Protein AF-A0A836AIC8-F1 (afdb_monomer_lite)

Structure (mmCIF, N/CA/C/O backbone):
data_AF-A0A836AIC8-F1
#
_entry.id   AF-A0A836AIC8-F1
#
loop_
_atom_site.group_PDB
_atom_site.id
_atom_site.type_symbol
_atom_site.label_atom_id
_atom_site.label_alt_id
_atom_site.label_comp_id
_atom_site.label_asym_id
_atom_site.label_entity_id
_atom_site.label_seq_id
_atom_site.pdbx_PDB_ins_code
_atom_site.Cartn_x
_atom_site.Cartn_y
_atom_site.Cartn_z
_atom_site.occupancy
_atom_site.B_iso_or_equiv
_atom_site.auth_seq_id
_atom_site.auth_comp_id
_atom_site.auth_asym_id
_atom_site.auth_atom_id
_atom_site.pdbx_PDB_model_num
ATOM 1 N N . MET A 1 1 ? 102.988 -9.470 -195.396 1.00 41.78 1 MET A N 1
ATOM 2 C CA . MET A 1 1 ? 103.541 -9.041 -194.094 1.00 41.78 1 MET A CA 1
ATOM 3 C C . MET A 1 1 ? 102.392 -9.086 -193.118 1.00 41.78 1 MET A C 1
ATOM 5 O O . MET A 1 1 ? 101.330 -8.578 -193.457 1.00 41.78 1 MET A O 1
ATOM 9 N N . GLU A 1 2 ? 102.548 -9.824 -192.029 1.00 46.34 2 GLU A N 1
ATOM 10 C CA . GLU A 1 2 ? 101.415 -10.345 -191.261 1.00 46.34 2 GLU A CA 1
ATOM 11 C C . GLU A 1 2 ? 100.831 -9.275 -190.335 1.00 46.34 2 GLU A C 1
ATOM 13 O O . GLU A 1 2 ? 101.546 -8.628 -189.572 1.00 46.34 2 GLU A O 1
ATOM 18 N N . VAL A 1 3 ? 99.520 -9.062 -190.456 1.00 50.22 3 VAL A N 1
ATOM 19 C CA . VAL A 1 3 ? 98.753 -8.142 -189.616 1.00 50.22 3 VAL A CA 1
ATOM 20 C C . VAL A 1 3 ? 98.167 -8.972 -188.482 1.00 50.22 3 VAL A C 1
ATOM 22 O O . VAL A 1 3 ? 97.277 -9.781 -188.730 1.00 50.22 3 VAL A O 1
ATOM 25 N N . ALA A 1 4 ? 98.677 -8.789 -187.264 1.00 55.22 4 ALA A N 1
ATOM 26 C CA . ALA A 1 4 ? 98.102 -9.411 -186.073 1.00 55.22 4 ALA A CA 1
ATOM 27 C C . ALA A 1 4 ? 96.657 -8.926 -185.874 1.00 55.22 4 ALA A C 1
ATOM 29 O O . ALA A 1 4 ? 96.377 -7.726 -185.981 1.00 55.22 4 ALA A O 1
ATOM 30 N N . GLU A 1 5 ? 95.734 -9.843 -185.595 1.00 63.97 5 GLU A N 1
ATOM 31 C CA . GLU A 1 5 ? 94.338 -9.496 -185.357 1.00 63.97 5 GLU A CA 1
ATOM 32 C C . GLU A 1 5 ? 94.147 -8.819 -183.986 1.00 63.97 5 GLU A C 1
ATOM 34 O O . GLU A 1 5 ? 94.924 -9.023 -183.048 1.00 63.97 5 GLU A O 1
ATOM 39 N N . PRO A 1 6 ? 93.058 -8.045 -183.798 1.00 67.06 6 PRO A N 1
ATOM 40 C CA . PRO A 1 6 ? 92.713 -7.498 -182.486 1.00 67.06 6 PRO A CA 1
ATOM 41 C C . PRO A 1 6 ? 92.459 -8.585 -181.426 1.00 67.06 6 PRO A C 1
ATOM 43 O O . PRO A 1 6 ? 92.572 -8.294 -180.236 1.00 67.06 6 PRO A O 1
ATOM 46 N N . LYS A 1 7 ? 92.155 -9.828 -181.838 1.00 65.75 7 LYS A N 1
ATOM 47 C CA . LYS A 1 7 ? 92.103 -10.994 -180.943 1.00 65.75 7 LYS A CA 1
ATOM 48 C C . LYS A 1 7 ? 93.484 -11.291 -180.366 1.00 65.75 7 LYS A C 1
ATOM 50 O O . LYS A 1 7 ? 93.621 -11.332 -179.150 1.00 65.75 7 LYS A O 1
ATOM 55 N N . ASP A 1 8 ? 94.497 -11.389 -181.223 1.00 63.72 8 ASP A N 1
ATOM 56 C CA . ASP A 1 8 ? 95.881 -11.694 -180.853 1.00 63.72 8 ASP A CA 1
ATOM 57 C C . ASP A 1 8 ? 96.420 -10.654 -179.862 1.00 63.72 8 ASP A C 1
ATOM 59 O O . ASP A 1 8 ? 96.972 -11.014 -178.829 1.00 63.72 8 ASP A O 1
ATOM 63 N N . LEU A 1 9 ? 96.162 -9.361 -180.102 1.00 68.88 9 LEU A N 1
ATOM 64 C CA . LEU A 1 9 ? 96.526 -8.276 -179.177 1.00 68.88 9 LEU A CA 1
ATOM 65 C C . LEU A 1 9 ? 95.786 -8.352 -177.829 1.00 68.88 9 LEU A C 1
ATOM 67 O O . LEU A 1 9 ? 96.343 -7.995 -176.787 1.00 68.88 9 LEU A O 1
ATOM 71 N N . GLN A 1 10 ? 94.530 -8.805 -177.826 1.00 74.44 10 GLN A N 1
ATOM 72 C CA . GLN A 1 10 ? 93.750 -8.981 -176.602 1.00 74.44 10 GLN A CA 1
ATOM 73 C C . GLN A 1 10 ? 94.205 -10.224 -175.821 1.00 74.44 10 GLN A C 1
ATOM 75 O O . GLN A 1 10 ? 94.292 -10.176 -174.589 1.00 74.44 10 GLN A O 1
ATOM 80 N N . GLU A 1 11 ? 94.569 -11.301 -176.518 1.00 74.19 11 GLU A N 1
ATOM 81 C CA . GLU A 1 11 ? 95.232 -12.471 -175.948 1.00 74.19 11 GLU A CA 1
ATOM 82 C C . GLU A 1 11 ? 96.607 -12.103 -175.387 1.00 74.19 11 GLU A C 1
ATOM 84 O O . GLU A 1 11 ? 96.882 -12.449 -174.240 1.00 74.19 11 GLU A O 1
ATOM 89 N N . ASP A 1 12 ? 97.420 -11.316 -176.095 1.00 76.06 12 ASP A N 1
ATOM 90 C CA . ASP A 1 12 ? 98.7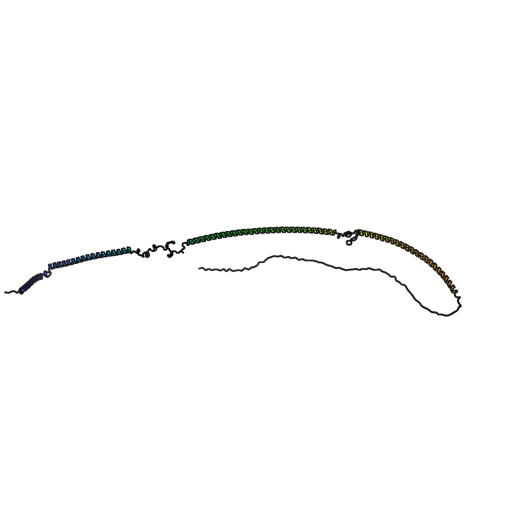21 -10.843 -175.613 1.00 76.06 12 ASP A CA 1
ATOM 91 C C . ASP A 1 12 ? 98.588 -9.922 -174.394 1.00 76.06 12 ASP A C 1
ATOM 93 O O . ASP A 1 12 ? 99.362 -10.049 -173.446 1.00 76.06 12 ASP A O 1
ATOM 97 N N . PHE A 1 13 ? 97.571 -9.053 -174.324 1.00 81.31 13 PHE A N 1
ATOM 98 C CA . PHE A 1 13 ? 97.307 -8.273 -173.109 1.00 81.31 13 PHE A CA 1
ATOM 99 C C . PHE A 1 13 ? 96.872 -9.167 -171.936 1.00 81.31 13 PHE A C 1
ATOM 101 O O . PHE A 1 13 ? 97.317 -8.969 -170.801 1.00 81.31 13 PHE A O 1
ATOM 108 N N . VAL A 1 14 ? 96.047 -10.190 -172.181 1.00 82.19 14 VAL A N 1
ATOM 109 C CA . VAL A 1 14 ? 95.665 -11.181 -171.160 1.00 82.19 14 VAL A CA 1
ATOM 110 C C . VAL A 1 14 ? 96.868 -12.031 -170.735 1.00 82.19 14 VAL A C 1
ATOM 112 O O . VAL A 1 14 ? 97.032 -12.290 -169.542 1.00 82.19 14 VAL A O 1
ATOM 115 N N . LEU A 1 15 ? 97.750 -12.414 -171.659 1.00 80.19 15 LEU A N 1
ATOM 116 C CA . LEU A 1 15 ? 98.994 -13.142 -171.402 1.00 80.19 15 LEU A CA 1
ATOM 117 C C . LEU A 1 15 ? 100.014 -12.272 -170.664 1.00 80.19 15 LEU A C 1
ATOM 119 O O . LEU A 1 15 ? 100.632 -12.755 -169.721 1.00 80.19 15 LEU A O 1
ATOM 123 N N . ALA A 1 16 ? 100.155 -10.993 -171.004 1.00 80.38 16 ALA A N 1
ATOM 124 C CA . ALA A 1 16 ? 100.997 -10.033 -170.296 1.00 80.38 16 ALA A C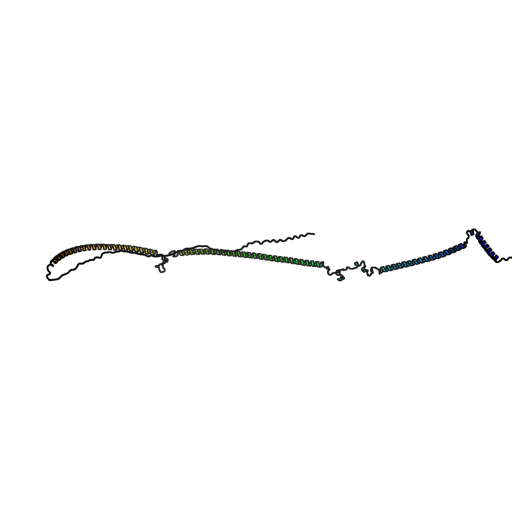A 1
ATOM 125 C C . ALA A 1 16 ? 100.470 -9.769 -168.879 1.00 80.38 16 ALA A C 1
ATOM 127 O O . ALA A 1 16 ? 101.240 -9.808 -167.919 1.00 80.38 16 ALA A O 1
ATOM 128 N N . LYS A 1 17 ? 99.151 -9.608 -168.710 1.00 85.62 17 LYS A N 1
ATOM 129 C CA . LYS A 1 17 ? 98.504 -9.485 -167.396 1.00 85.62 17 LYS A CA 1
ATOM 130 C C . LYS A 1 17 ? 98.662 -10.763 -166.565 1.00 85.62 17 LYS A C 1
ATOM 132 O O . LYS A 1 17 ? 98.956 -10.666 -165.376 1.00 85.62 17 LYS A O 1
ATOM 137 N N . ARG A 1 18 ? 98.554 -11.951 -167.178 1.00 81.75 18 ARG A N 1
ATOM 138 C CA . ARG A 1 18 ? 98.871 -13.249 -166.546 1.00 81.75 18 ARG A CA 1
ATOM 139 C C . ARG A 1 18 ? 100.351 -13.343 -166.164 1.00 81.75 18 ARG A C 1
ATOM 141 O O . ARG A 1 18 ? 100.633 -13.679 -165.023 1.00 81.75 18 ARG A O 1
ATOM 148 N N . ARG A 1 19 ? 101.288 -12.988 -167.052 1.00 82.38 19 ARG A N 1
ATOM 149 C CA . ARG A 1 19 ? 102.743 -12.961 -166.791 1.00 82.38 19 ARG A CA 1
ATOM 150 C C . ARG A 1 19 ? 103.095 -11.995 -165.655 1.00 82.38 19 ARG A C 1
ATOM 152 O O . ARG A 1 19 ? 103.866 -12.362 -164.779 1.00 82.38 19 ARG A O 1
ATOM 159 N N . TYR A 1 20 ? 102.506 -10.800 -165.613 1.00 83.75 20 TYR A N 1
ATOM 160 C CA . TYR A 1 20 ? 102.726 -9.827 -164.537 1.00 83.75 20 TYR A CA 1
ATOM 161 C C . TYR A 1 20 ? 102.116 -10.286 -163.204 1.00 83.75 20 TYR A C 1
ATOM 163 O O . TYR A 1 20 ? 102.773 -10.214 -162.164 1.00 83.75 20 TYR A O 1
ATOM 171 N N . ALA A 1 21 ? 100.890 -10.822 -163.226 1.00 82.25 21 ALA A N 1
ATOM 172 C CA . ALA A 1 21 ? 100.267 -11.428 -162.051 1.00 82.25 21 ALA A CA 1
ATOM 173 C C . ALA A 1 21 ? 101.071 -12.635 -161.538 1.00 82.25 21 ALA A C 1
ATOM 175 O O . ALA A 1 21 ? 101.232 -12.782 -160.326 1.00 82.25 21 ALA A O 1
ATOM 176 N N . GLU A 1 22 ? 101.641 -13.445 -162.436 1.00 82.00 22 GLU A N 1
ATOM 177 C CA . GLU A 1 22 ? 102.555 -14.530 -162.085 1.00 82.00 22 GLU A CA 1
ATOM 178 C C . GLU A 1 22 ? 103.893 -14.017 -161.556 1.00 82.00 22 GLU A C 1
ATOM 180 O O . GLU A 1 22 ? 104.335 -14.522 -160.539 1.00 82.00 22 GLU A O 1
ATOM 185 N N . LEU A 1 23 ? 104.504 -12.960 -162.094 1.00 82.56 23 LEU A N 1
ATOM 186 C CA . LEU A 1 23 ? 105.685 -12.345 -161.465 1.00 82.56 23 LEU A CA 1
ATOM 187 C C . LEU A 1 23 ? 105.364 -11.840 -160.043 1.00 82.56 23 LEU A C 1
ATOM 189 O O . LEU A 1 23 ? 106.151 -12.036 -159.113 1.00 82.56 23 LEU A O 1
ATOM 193 N N . GLY A 1 24 ? 104.177 -11.263 -159.832 1.00 80.25 24 GLY A N 1
ATOM 194 C CA . GLY A 1 24 ? 103.666 -10.893 -158.507 1.00 80.25 24 GLY A CA 1
ATOM 195 C C . GLY A 1 24 ? 103.309 -12.086 -157.604 1.00 80.25 24 GLY A C 1
ATOM 196 O O . GLY A 1 24 ? 103.291 -11.953 -156.379 1.00 80.25 24 GLY A O 1
ATOM 197 N N . ARG A 1 25 ? 103.029 -13.266 -158.165 1.00 80.19 25 ARG A N 1
ATOM 198 C CA . ARG A 1 25 ? 102.768 -14.523 -157.440 1.00 80.19 25 ARG A CA 1
ATOM 199 C C . ARG A 1 25 ? 104.070 -15.258 -157.116 1.00 80.19 25 ARG A C 1
ATOM 201 O O . ARG A 1 25 ? 104.276 -15.623 -155.966 1.00 80.19 25 ARG A O 1
ATOM 208 N N . GLN A 1 26 ? 104.996 -15.366 -158.062 1.00 80.75 26 GLN A N 1
ATOM 209 C CA . GLN A 1 26 ? 106.356 -15.883 -157.908 1.00 80.75 26 GLN A CA 1
ATOM 210 C C . GLN A 1 26 ? 107.129 -15.126 -156.822 1.00 80.75 26 GLN A C 1
ATOM 212 O O . GLN A 1 26 ? 107.686 -15.763 -155.931 1.00 80.75 26 GLN A O 1
ATOM 217 N N . LYS A 1 27 ? 107.063 -13.784 -156.794 1.00 78.94 27 LYS A N 1
ATOM 218 C CA . LYS A 1 27 ? 107.629 -12.962 -155.701 1.00 78.94 27 LYS A CA 1
ATOM 219 C C . LYS A 1 27 ? 107.078 -13.311 -154.305 1.00 78.94 27 LYS A C 1
ATOM 221 O O . LYS A 1 27 ? 107.754 -13.052 -153.313 1.00 78.94 27 LYS A O 1
ATOM 226 N N . ARG A 1 28 ? 105.884 -13.914 -154.214 1.00 73.94 28 ARG A N 1
ATOM 227 C CA . ARG A 1 28 ? 105.281 -14.421 -152.965 1.00 73.94 28 ARG A CA 1
ATOM 228 C C . ARG A 1 28 ? 105.575 -15.909 -152.713 1.00 73.94 28 ARG A C 1
ATOM 230 O O . ARG A 1 28 ? 105.764 -16.288 -151.567 1.00 73.94 28 ARG A O 1
ATOM 237 N N . ILE A 1 29 ? 105.652 -16.740 -153.758 1.00 74.75 29 ILE A N 1
ATOM 238 C CA . ILE A 1 29 ? 105.896 -18.194 -153.662 1.00 74.75 29 ILE A CA 1
ATOM 239 C C . ILE A 1 29 ? 107.368 -18.527 -153.375 1.00 74.75 29 ILE A C 1
ATOM 241 O O . ILE A 1 29 ? 107.642 -19.408 -152.556 1.00 74.75 29 ILE A O 1
ATOM 245 N N . PHE A 1 30 ? 108.312 -17.848 -154.036 1.00 78.31 30 PHE A N 1
ATOM 246 C CA . PHE A 1 30 ? 109.749 -18.101 -153.870 1.00 78.31 30 PHE A CA 1
ATOM 247 C C . PHE A 1 30 ? 110.341 -17.411 -152.636 1.00 78.31 30 PHE A C 1
ATOM 249 O O . PHE A 1 30 ? 111.327 -17.893 -152.082 1.00 78.31 30 PHE A O 1
ATOM 256 N N . ASN A 1 31 ? 109.727 -16.328 -152.146 1.00 76.88 31 ASN A N 1
ATOM 257 C CA . ASN A 1 31 ? 110.090 -15.758 -150.851 1.00 76.88 31 ASN A CA 1
ATOM 258 C C . ASN A 1 31 ? 109.517 -16.635 -149.724 1.00 76.88 31 ASN A C 1
ATOM 260 O O . ASN A 1 31 ? 108.375 -16.462 -149.297 1.00 76.88 31 ASN A O 1
ATOM 264 N N . ALA A 1 32 ? 110.335 -17.565 -149.228 1.00 77.25 32 ALA A N 1
ATOM 265 C CA . ALA A 1 32 ? 109.956 -18.507 -148.178 1.00 77.25 32 ALA A CA 1
ATOM 266 C C . ALA A 1 32 ? 109.396 -17.826 -146.913 1.00 77.25 32 ALA A C 1
ATOM 268 O O . ALA A 1 32 ? 108.457 -18.349 -146.316 1.00 77.25 32 ALA A O 1
ATOM 269 N N . ARG A 1 33 ? 109.897 -16.639 -146.534 1.00 77.62 33 ARG A N 1
ATOM 270 C CA . ARG A 1 33 ? 109.390 -15.897 -145.367 1.00 77.62 33 ARG A CA 1
ATOM 271 C C . ARG A 1 33 ? 107.963 -15.404 -145.599 1.00 77.62 33 ARG A C 1
ATOM 273 O O . ARG A 1 33 ? 107.114 -15.617 -144.741 1.00 77.62 33 ARG A O 1
ATOM 280 N N . ASN A 1 34 ? 107.672 -14.849 -146.775 1.00 76.50 34 ASN A N 1
ATOM 281 C CA . ASN A 1 34 ? 106.314 -14.422 -147.136 1.00 76.50 34 ASN A CA 1
ATOM 282 C C . ASN A 1 34 ? 105.362 -15.609 -147.370 1.00 76.50 34 ASN A C 1
ATOM 284 O O . ASN A 1 34 ? 104.151 -15.444 -147.270 1.00 76.50 34 ASN A O 1
ATOM 288 N N . ARG A 1 35 ? 105.886 -16.806 -147.663 1.00 73.00 35 ARG A N 1
ATOM 289 C CA . ARG A 1 35 ? 105.082 -18.031 -147.801 1.00 73.00 35 ARG A CA 1
ATOM 290 C C . ARG A 1 35 ? 104.698 -18.667 -146.458 1.00 73.00 35 ARG A C 1
ATOM 292 O O . ARG A 1 35 ? 103.725 -19.408 -146.416 1.00 73.00 35 ARG A O 1
ATOM 299 N N . VAL A 1 36 ? 105.457 -18.407 -145.389 1.00 74.12 36 VAL A N 1
ATOM 300 C CA . VAL A 1 36 ? 105.210 -18.962 -144.041 1.00 74.12 36 VAL A CA 1
ATOM 301 C C . VAL A 1 36 ? 104.579 -17.929 -143.098 1.00 74.12 36 VAL A C 1
ATOM 303 O O . VAL A 1 36 ? 103.721 -18.289 -142.301 1.00 74.12 36 VAL A O 1
ATOM 306 N N . ILE A 1 37 ? 104.975 -16.653 -143.188 1.00 77.31 37 ILE A N 1
ATOM 307 C CA . ILE A 1 37 ? 104.518 -15.557 -142.309 1.00 77.31 37 ILE A CA 1
ATOM 308 C C . ILE A 1 37 ? 104.299 -14.264 -143.126 1.00 77.31 37 ILE A C 1
ATOM 310 O O . ILE A 1 37 ? 104.778 -13.187 -142.774 1.00 77.31 37 ILE A O 1
ATOM 314 N N . GLY A 1 38 ? 103.637 -14.371 -144.281 1.00 75.62 38 GLY A N 1
ATOM 315 C CA . GLY A 1 38 ? 103.264 -13.215 -145.102 1.00 75.62 38 GLY A CA 1
ATOM 316 C C . GLY A 1 38 ? 101.910 -12.633 -144.703 1.00 75.62 38 GLY A C 1
ATOM 317 O O . GLY A 1 38 ? 100.918 -13.356 -144.661 1.00 75.62 38 GLY A O 1
ATOM 318 N N . GLY A 1 39 ? 101.858 -11.322 -144.481 1.00 80.00 39 GLY A N 1
ATOM 319 C CA . GLY A 1 39 ? 100.632 -10.572 -144.216 1.00 80.00 39 GLY A CA 1
ATOM 320 C C . GLY A 1 39 ? 100.813 -9.085 -144.508 1.00 80.00 39 GLY A C 1
ATOM 321 O O . GLY A 1 39 ? 101.939 -8.623 -144.699 1.00 80.00 39 GLY A O 1
ATOM 322 N N . ASP A 1 40 ? 99.704 -8.353 -144.580 1.00 81.25 40 ASP A N 1
ATOM 323 C CA . ASP A 1 40 ? 99.692 -6.906 -144.800 1.00 81.25 40 ASP A CA 1
ATOM 324 C C . ASP A 1 40 ? 99.535 -6.198 -143.451 1.00 81.25 40 ASP A C 1
ATOM 326 O O . ASP A 1 40 ? 98.441 -6.142 -142.886 1.00 81.25 40 ASP A O 1
ATOM 330 N N . THR A 1 41 ? 100.647 -5.690 -142.917 1.00 81.81 41 THR A N 1
ATOM 331 C CA . THR A 1 41 ? 100.662 -5.028 -141.607 1.00 81.81 41 THR A CA 1
ATOM 332 C C . THR A 1 41 ? 99.844 -3.744 -141.609 1.00 81.81 41 THR A C 1
ATOM 334 O O . THR A 1 41 ? 99.153 -3.487 -140.637 1.00 81.81 41 THR A O 1
ATOM 337 N N . MET A 1 42 ? 99.834 -2.984 -142.709 1.00 83.38 42 MET A N 1
ATOM 338 C CA . MET A 1 42 ? 99.079 -1.727 -142.798 1.00 83.38 42 MET A CA 1
ATOM 339 C C . MET A 1 42 ? 97.569 -1.989 -142.809 1.00 83.38 42 MET A C 1
ATOM 341 O O . MET A 1 42 ? 96.804 -1.253 -142.186 1.00 83.38 42 MET A O 1
ATOM 345 N N . ALA A 1 43 ? 97.131 -3.071 -143.461 1.00 85.69 43 ALA A N 1
ATOM 346 C CA . ALA A 1 43 ? 95.742 -3.518 -143.392 1.00 85.69 43 ALA A CA 1
ATOM 347 C C . ALA A 1 43 ? 95.355 -4.022 -141.988 1.00 85.69 43 ALA A C 1
ATOM 349 O O . ALA A 1 43 ? 94.233 -3.776 -141.543 1.00 85.69 43 ALA A O 1
ATOM 350 N N . TRP A 1 44 ? 96.264 -4.697 -141.273 1.00 87.06 44 TRP A N 1
ATOM 351 C CA . TRP A 1 44 ? 96.039 -5.109 -139.882 1.00 87.06 44 TRP A CA 1
ATOM 352 C C . TRP A 1 44 ? 95.992 -3.919 -138.918 1.00 87.06 44 TRP A C 1
ATOM 354 O O . TRP A 1 44 ? 95.062 -3.838 -138.121 1.00 87.06 44 TRP A O 1
ATOM 364 N N . ASP A 1 45 ? 96.916 -2.964 -139.030 1.00 87.94 45 ASP A N 1
ATOM 365 C CA . ASP A 1 45 ? 96.945 -1.746 -138.213 1.00 87.94 45 ASP A CA 1
ATOM 366 C C . ASP A 1 45 ? 95.660 -0.923 -138.415 1.00 87.94 45 ASP A C 1
ATOM 368 O O . ASP A 1 45 ? 95.032 -0.492 -137.447 1.00 87.94 45 ASP A O 1
ATOM 372 N N . ALA A 1 46 ? 95.187 -0.802 -139.663 1.00 88.12 46 ALA A N 1
ATOM 373 C CA . ALA A 1 46 ? 93.898 -0.188 -139.972 1.00 88.12 46 ALA A CA 1
ATOM 374 C C . ALA A 1 46 ? 92.717 -0.948 -139.337 1.00 88.12 46 ALA A C 1
ATOM 376 O O . ALA A 1 46 ? 91.846 -0.321 -138.738 1.00 88.12 46 ALA A O 1
ATOM 377 N N . GLN A 1 47 ? 92.693 -2.286 -139.405 1.00 87.81 47 GLN A N 1
ATOM 378 C CA . GLN A 1 47 ? 91.657 -3.106 -138.756 1.00 87.81 47 GLN A CA 1
ATOM 379 C C . GLN A 1 47 ? 91.677 -2.984 -137.225 1.00 87.81 47 GLN A C 1
ATOM 381 O O . GLN A 1 47 ? 90.612 -2.959 -136.608 1.00 87.81 47 GLN A O 1
ATOM 386 N N . VAL A 1 48 ? 92.858 -2.868 -136.611 1.00 90.38 48 VAL A N 1
ATOM 387 C CA . VAL A 1 48 ? 93.021 -2.627 -135.170 1.00 90.38 48 VAL A CA 1
ATOM 388 C C . VAL A 1 48 ? 92.519 -1.231 -134.795 1.00 90.38 48 VAL A C 1
ATOM 390 O O . VAL A 1 48 ? 91.766 -1.104 -133.831 1.00 90.38 48 VAL A O 1
ATOM 393 N N . CYS A 1 49 ? 92.833 -0.190 -135.573 1.00 89.06 49 CYS A N 1
ATOM 394 C CA . CYS A 1 49 ? 92.244 1.142 -135.394 1.00 89.06 49 CYS A CA 1
ATOM 395 C C . CYS A 1 49 ? 90.709 1.106 -135.481 1.00 89.06 49 CYS A C 1
ATOM 397 O O . CYS A 1 49 ? 90.031 1.637 -134.602 1.00 89.06 49 CYS A O 1
ATOM 399 N N . ASP A 1 50 ? 90.156 0.419 -136.479 1.00 89.00 50 ASP A N 1
ATOM 400 C CA . ASP A 1 50 ? 88.714 0.256 -136.679 1.00 89.00 50 ASP A CA 1
ATOM 401 C C . ASP A 1 50 ? 88.030 -0.484 -135.514 1.00 89.00 50 ASP A C 1
ATOM 403 O O . ASP A 1 50 ? 86.935 -0.111 -135.085 1.00 89.00 50 ASP A O 1
ATOM 407 N N . GLN A 1 51 ? 88.668 -1.532 -134.980 1.00 91.00 51 GLN A N 1
ATOM 408 C CA . GLN A 1 51 ? 88.197 -2.248 -133.790 1.00 91.00 51 GLN A CA 1
ATOM 409 C C . GLN A 1 51 ? 88.280 -1.374 -132.535 1.00 91.00 51 GLN A C 1
ATOM 411 O O . GLN A 1 51 ? 87.321 -1.337 -131.769 1.00 91.00 51 GLN A O 1
ATOM 416 N N . ASN A 1 52 ? 89.360 -0.611 -132.356 1.00 91.56 52 ASN A N 1
ATOM 417 C CA . ASN A 1 52 ? 89.517 0.319 -131.236 1.00 91.56 52 ASN A CA 1
ATOM 418 C C . ASN A 1 52 ? 88.467 1.443 -131.271 1.00 91.56 52 ASN A C 1
ATOM 420 O O . ASN A 1 52 ? 87.904 1.782 -130.232 1.00 91.56 52 ASN A O 1
ATOM 424 N N . ILE A 1 53 ? 88.127 1.975 -132.452 1.00 90.25 53 ILE A N 1
ATOM 425 C CA . ILE A 1 53 ? 87.048 2.965 -132.625 1.00 90.25 53 ILE A CA 1
ATOM 426 C C . ILE A 1 53 ? 85.678 2.344 -132.305 1.00 90.25 53 ILE A C 1
ATOM 428 O O . ILE A 1 53 ? 84.862 2.960 -131.613 1.00 90.25 53 ILE A O 1
ATOM 432 N N . LYS A 1 54 ? 85.416 1.105 -132.743 1.00 89.69 54 LYS A N 1
ATOM 433 C CA . LYS A 1 54 ? 84.176 0.376 -132.412 1.00 89.69 54 LYS A CA 1
ATOM 434 C C . LYS A 1 54 ? 84.077 0.100 -130.907 1.00 89.69 54 LYS A C 1
ATOM 436 O O . LYS A 1 54 ? 83.043 0.380 -130.310 1.00 89.69 54 LYS A O 1
ATOM 441 N N . ALA A 1 55 ? 85.160 -0.343 -130.271 1.00 90.62 55 ALA A N 1
ATOM 442 C CA . ALA A 1 55 ? 85.219 -0.558 -128.827 1.00 90.62 55 ALA A CA 1
ATOM 443 C C . ALA A 1 55 ? 85.017 0.750 -128.040 1.00 90.62 55 ALA A C 1
ATOM 445 O O . ALA A 1 55 ? 84.217 0.785 -127.109 1.00 90.62 55 ALA A O 1
ATOM 446 N N . ALA A 1 56 ? 85.667 1.846 -128.442 1.00 91.06 56 ALA A N 1
ATOM 447 C CA . ALA A 1 56 ? 85.516 3.152 -127.800 1.00 91.06 56 ALA A CA 1
ATOM 448 C C . ALA A 1 56 ? 84.095 3.728 -127.950 1.00 91.06 56 ALA A C 1
ATOM 450 O O . ALA A 1 56 ? 83.555 4.281 -126.994 1.00 91.06 56 ALA A O 1
ATOM 451 N N . THR A 1 57 ? 83.460 3.571 -129.117 1.00 90.44 57 THR A N 1
ATOM 452 C CA . THR A 1 57 ? 82.082 4.050 -129.346 1.00 90.44 57 THR A CA 1
ATOM 453 C C . THR A 1 57 ? 81.022 3.190 -128.653 1.00 90.44 57 THR A C 1
ATOM 455 O O . THR A 1 57 ? 80.009 3.738 -128.219 1.00 90.44 57 THR A O 1
ATOM 458 N N . LEU A 1 58 ? 81.247 1.882 -128.482 1.00 90.62 58 LEU A N 1
ATOM 459 C CA . LEU A 1 58 ? 80.417 1.031 -127.618 1.00 90.62 58 LEU A CA 1
ATOM 460 C C . LEU A 1 58 ? 80.586 1.411 -126.141 1.00 90.62 58 LEU A C 1
ATOM 462 O O . LEU A 1 58 ? 79.598 1.740 -125.491 1.00 90.62 58 LEU A O 1
ATOM 466 N N . LYS A 1 59 ? 81.828 1.503 -125.650 1.00 92.88 59 LYS A N 1
ATOM 467 C CA . LYS A 1 59 ? 82.140 1.910 -124.271 1.00 92.88 59 LYS A CA 1
ATOM 468 C C . LYS A 1 59 ? 81.546 3.276 -123.916 1.00 92.88 59 LYS A C 1
ATOM 470 O O . LYS A 1 59 ? 80.962 3.423 -122.851 1.00 92.88 59 LYS A O 1
ATOM 475 N N . ALA A 1 60 ? 81.603 4.255 -124.823 1.00 91.81 60 ALA A N 1
ATOM 476 C CA . ALA A 1 60 ? 80.986 5.567 -124.617 1.00 91.81 60 ALA A CA 1
ATOM 477 C C . ALA A 1 60 ? 79.443 5.512 -124.540 1.00 91.81 60 ALA A C 1
ATOM 479 O O . ALA A 1 60 ? 78.838 6.284 -123.797 1.00 91.81 60 ALA A O 1
ATOM 480 N N . ARG A 1 61 ? 78.791 4.594 -125.272 1.00 92.00 61 ARG A N 1
ATOM 481 C CA . ARG A 1 61 ? 77.337 4.355 -125.162 1.00 92.00 61 ARG A CA 1
ATOM 482 C C . ARG A 1 61 ? 76.982 3.662 -123.849 1.00 92.00 61 ARG A C 1
ATOM 484 O O . ARG A 1 61 ? 76.042 4.078 -123.184 1.00 92.00 61 ARG A O 1
ATOM 491 N N . GLU A 1 62 ? 77.746 2.647 -123.459 1.00 91.75 62 GLU A N 1
ATOM 492 C CA . GLU A 1 62 ? 77.590 1.942 -122.182 1.00 91.75 62 GLU A CA 1
ATOM 493 C C . GLU A 1 62 ? 77.791 2.891 -120.990 1.00 91.75 62 GLU A C 1
ATOM 495 O O . GLU A 1 62 ? 76.990 2.891 -120.060 1.00 91.75 62 GLU A O 1
ATOM 500 N N . GLU A 1 63 ? 78.793 3.774 -121.046 1.00 92.81 63 GLU A N 1
ATOM 501 C CA . GLU A 1 63 ? 79.029 4.819 -120.043 1.00 92.81 63 GLU A CA 1
ATOM 502 C C . GLU A 1 63 ? 77.900 5.858 -119.989 1.00 92.81 63 GLU A C 1
ATOM 504 O O . GLU A 1 63 ? 77.543 6.303 -118.893 1.00 92.81 63 GLU A O 1
ATOM 509 N N . ALA A 1 64 ? 77.302 6.210 -121.134 1.00 92.81 64 ALA A N 1
ATOM 510 C CA . ALA A 1 64 ? 76.139 7.093 -121.202 1.00 92.81 64 ALA A CA 1
ATOM 511 C C . ALA A 1 64 ? 74.888 6.444 -120.584 1.00 92.81 64 ALA A C 1
ATOM 513 O O . ALA A 1 64 ? 74.280 7.041 -119.697 1.00 92.81 64 ALA A O 1
ATOM 514 N N . PHE A 1 65 ? 74.554 5.201 -120.950 1.00 93.81 65 PHE A N 1
ATOM 515 C CA . PHE A 1 65 ? 73.449 4.463 -120.324 1.00 93.81 65 PHE A CA 1
ATOM 516 C C . PHE A 1 65 ? 73.694 4.228 -118.825 1.00 93.81 65 PHE A C 1
ATOM 518 O O . PHE A 1 65 ? 72.787 4.391 -118.013 1.00 93.81 65 PHE A O 1
ATOM 525 N N . ALA A 1 66 ? 74.931 3.936 -118.414 1.00 93.25 66 ALA A N 1
ATOM 526 C CA . ALA A 1 66 ? 75.290 3.831 -117.002 1.00 93.25 66 ALA A CA 1
ATOM 527 C C . ALA A 1 66 ? 75.204 5.183 -116.268 1.00 93.25 66 ALA A C 1
ATOM 529 O O . ALA A 1 66 ? 74.980 5.213 -115.059 1.00 93.25 66 ALA A O 1
ATOM 530 N N . ALA A 1 67 ? 75.398 6.319 -116.946 1.00 93.00 67 ALA A N 1
ATOM 531 C CA . ALA A 1 67 ? 75.143 7.646 -116.382 1.00 93.00 67 ALA A CA 1
ATOM 532 C C . ALA A 1 67 ? 73.639 7.935 -116.249 1.00 93.00 67 ALA A C 1
ATOM 534 O O . ALA A 1 67 ? 73.222 8.431 -115.204 1.00 93.00 67 ALA A O 1
ATOM 535 N N . GLU A 1 68 ? 72.832 7.574 -117.247 1.00 93.88 68 GLU A N 1
ATOM 536 C CA . GLU A 1 68 ? 71.371 7.707 -117.220 1.00 93.88 68 GLU A CA 1
ATOM 537 C C . GLU A 1 68 ? 70.742 6.845 -116.115 1.00 93.88 68 GLU A C 1
ATOM 539 O O . GLU A 1 68 ? 69.989 7.362 -115.293 1.00 93.88 68 GLU A O 1
ATOM 544 N N . MET A 1 69 ? 71.133 5.571 -115.997 1.00 93.44 69 MET A N 1
ATOM 545 C CA . MET A 1 69 ? 70.702 4.690 -114.902 1.00 93.44 69 MET A CA 1
ATOM 546 C C . MET A 1 69 ? 71.013 5.298 -113.529 1.00 93.44 69 MET A C 1
ATOM 548 O O . MET A 1 69 ? 70.119 5.417 -112.698 1.00 93.44 69 MET A O 1
ATOM 552 N N . ARG A 1 70 ? 72.234 5.816 -113.321 1.00 93.19 70 ARG A N 1
ATOM 553 C CA . ARG A 1 70 ? 72.606 6.513 -112.073 1.00 93.19 70 ARG A CA 1
ATOM 554 C C . ARG A 1 70 ? 71.775 7.776 -111.806 1.00 93.19 70 ARG A C 1
ATOM 556 O O . ARG A 1 70 ? 71.609 8.141 -110.642 1.00 93.19 70 ARG A O 1
ATOM 563 N N . GLN A 1 71 ? 71.261 8.456 -112.834 1.00 92.56 71 GLN A N 1
ATOM 564 C CA . GLN A 1 71 ? 70.320 9.571 -112.663 1.00 92.56 71 GLN A CA 1
ATOM 565 C C . GLN A 1 71 ? 68.912 9.069 -112.317 1.00 92.56 71 GLN A C 1
ATOM 567 O O . GLN A 1 71 ? 68.296 9.596 -111.392 1.00 92.56 71 GLN A O 1
ATOM 572 N N . ASN A 1 72 ? 68.432 8.017 -112.979 1.00 94.25 72 ASN A N 1
ATOM 573 C CA . ASN A 1 72 ? 67.129 7.410 -112.706 1.00 94.25 72 ASN A CA 1
ATOM 574 C C . ASN A 1 72 ? 67.062 6.816 -111.287 1.00 94.25 72 ASN A C 1
ATOM 576 O O . ASN A 1 72 ? 66.116 7.109 -110.557 1.00 94.25 72 ASN A O 1
ATOM 580 N N . ASP A 1 73 ? 68.107 6.119 -110.833 1.00 94.75 73 ASP A N 1
ATOM 581 C CA . ASP A 1 73 ? 68.248 5.637 -109.451 1.00 94.75 73 ASP A CA 1
ATOM 582 C C . ASP A 1 73 ? 68.223 6.797 -108.443 1.00 94.75 73 ASP A C 1
ATOM 584 O O . ASP A 1 73 ? 67.575 6.722 -107.395 1.00 94.75 73 ASP A O 1
ATOM 588 N N . LYS A 1 74 ? 68.888 7.917 -108.767 1.00 94.62 74 LYS A N 1
ATOM 589 C CA . LYS A 1 74 ? 68.895 9.135 -107.941 1.00 94.62 74 LYS A CA 1
ATOM 590 C C . LYS A 1 74 ? 67.495 9.745 -107.840 1.00 94.62 74 LYS A C 1
ATOM 592 O O . LYS A 1 74 ? 67.092 10.150 -106.749 1.00 94.62 74 LYS A O 1
ATOM 597 N N . ILE A 1 75 ? 66.756 9.799 -108.949 1.00 94.88 75 ILE A N 1
ATOM 598 C CA . ILE A 1 75 ? 65.380 10.309 -109.016 1.00 94.88 75 ILE A CA 1
ATOM 599 C C . ILE A 1 75 ? 64.433 9.394 -108.231 1.00 94.88 75 ILE A C 1
ATOM 601 O O . ILE A 1 75 ? 63.676 9.893 -107.398 1.00 94.88 75 ILE A O 1
ATOM 605 N N . ALA A 1 76 ? 64.524 8.073 -108.412 1.00 94.44 76 ALA A N 1
ATOM 606 C CA . ALA A 1 76 ? 63.744 7.088 -107.663 1.00 94.44 76 ALA A CA 1
ATOM 607 C C . ALA A 1 76 ? 63.979 7.220 -106.147 1.00 94.44 76 ALA A C 1
ATOM 609 O O . ALA A 1 76 ? 63.024 7.390 -105.389 1.00 94.44 76 ALA A O 1
ATOM 610 N N . CYS A 1 77 ? 65.245 7.278 -105.713 1.00 94.12 77 CYS A N 1
ATOM 611 C CA . CYS A 1 77 ? 65.613 7.531 -104.317 1.00 94.12 77 CYS A CA 1
ATOM 612 C C . CYS A 1 77 ? 65.040 8.853 -103.774 1.00 94.12 77 CYS A C 1
ATOM 614 O O . CYS A 1 77 ? 64.655 8.925 -102.606 1.00 94.12 77 CYS A O 1
ATOM 616 N N . ILE A 1 78 ? 64.991 9.922 -104.577 1.00 95.06 78 ILE A N 1
ATOM 617 C CA . ILE A 1 78 ? 64.432 11.217 -104.153 1.00 95.06 78 ILE A CA 1
ATOM 618 C C . ILE A 1 78 ? 62.906 11.143 -104.021 1.00 95.06 78 ILE A C 1
ATOM 620 O O . ILE A 1 78 ? 62.366 11.668 -103.046 1.00 95.06 78 ILE A O 1
ATOM 624 N N . SER A 1 79 ? 62.221 10.490 -104.962 1.00 93.25 79 SER A N 1
ATOM 625 C CA . SER A 1 79 ? 60.763 10.315 -104.958 1.00 93.25 79 SER A CA 1
ATOM 626 C C . SER A 1 79 ? 60.293 9.427 -103.807 1.00 93.25 79 SER A C 1
ATOM 628 O O . SER A 1 79 ? 59.422 9.838 -103.044 1.00 93.25 79 SER A O 1
ATOM 630 N N . GLU A 1 80 ? 60.939 8.281 -103.588 1.00 94.88 80 GLU A N 1
ATOM 631 C CA . GLU A 1 80 ? 60.652 7.397 -102.453 1.00 94.88 80 GLU A CA 1
ATOM 632 C C . GLU A 1 80 ? 60.881 8.122 -101.110 1.00 94.88 80 GLU A C 1
ATOM 634 O O . GLU A 1 80 ? 60.081 8.020 -100.180 1.00 94.88 80 GLU A O 1
ATOM 639 N N . ASN A 1 81 ? 61.920 8.961 -101.014 1.00 93.94 81 ASN A N 1
ATOM 640 C CA . ASN A 1 81 ? 62.140 9.808 -99.840 1.00 93.94 81 ASN A CA 1
ATOM 641 C C . ASN A 1 81 ? 61.181 11.006 -99.726 1.00 93.94 81 ASN A C 1
ATOM 643 O O . ASN A 1 81 ? 61.162 11.638 -98.669 1.00 93.94 81 ASN A O 1
ATOM 647 N N . ARG A 1 82 ? 60.399 11.362 -100.753 1.00 94.25 82 ARG A N 1
ATOM 648 C CA . ARG A 1 82 ? 59.253 12.284 -100.621 1.00 94.25 82 ARG A CA 1
ATOM 649 C C . ARG A 1 82 ? 58.060 11.525 -100.052 1.00 94.25 82 ARG A C 1
ATOM 651 O O . ARG A 1 82 ? 57.671 11.818 -98.928 1.00 94.25 82 ARG A O 1
ATOM 658 N N . GLU A 1 83 ? 57.631 10.447 -100.706 1.00 93.88 83 GLU A N 1
ATOM 659 C CA . GLU A 1 83 ? 56.513 9.605 -100.253 1.00 93.88 83 GLU A CA 1
ATOM 660 C C . GLU A 1 83 ? 56.692 9.119 -98.800 1.00 93.88 83 GLU A C 1
ATOM 662 O O . GLU A 1 83 ? 55.785 9.229 -97.975 1.00 93.88 83 GLU A O 1
ATOM 667 N N . ARG A 1 84 ? 57.902 8.676 -98.427 1.00 94.06 84 ARG A N 1
ATOM 668 C CA . ARG A 1 84 ? 58.255 8.277 -97.053 1.00 94.06 84 ARG A CA 1
ATOM 669 C C . ARG A 1 84 ? 58.128 9.419 -96.033 1.00 94.06 84 ARG A C 1
ATOM 671 O O . ARG A 1 84 ? 57.880 9.144 -94.858 1.00 94.06 84 ARG A O 1
ATOM 678 N N . ARG A 1 85 ? 58.316 10.683 -96.432 1.00 94.88 85 ARG A N 1
ATOM 679 C CA . ARG A 1 85 ? 58.055 11.860 -95.581 1.00 94.88 85 ARG A CA 1
ATOM 680 C C . ARG A 1 85 ? 56.570 12.189 -95.547 1.00 94.88 85 ARG A C 1
ATOM 682 O O . ARG A 1 85 ? 56.037 12.363 -94.460 1.00 94.88 85 ARG A O 1
ATOM 689 N N . ASP A 1 86 ? 55.898 12.192 -96.688 1.00 94.25 86 ASP A N 1
ATOM 690 C CA . ASP A 1 86 ? 54.483 12.558 -96.785 1.00 94.25 86 ASP A CA 1
ATOM 691 C C . ASP A 1 86 ? 53.596 11.553 -96.033 1.00 94.25 86 ASP A C 1
ATOM 693 O O . ASP A 1 86 ? 52.733 11.947 -95.249 1.00 94.25 86 ASP A O 1
ATOM 697 N N . ARG A 1 87 ? 53.909 10.253 -96.118 1.00 95.31 87 ARG A N 1
ATOM 698 C CA . ARG A 1 87 ? 53.294 9.197 -95.300 1.00 95.31 87 ARG A CA 1
ATOM 699 C C . ARG A 1 87 ? 53.560 9.377 -93.801 1.00 95.31 87 ARG A C 1
ATOM 701 O O . ARG A 1 87 ? 52.649 9.176 -93.004 1.00 95.31 87 ARG A O 1
ATOM 708 N N . LYS A 1 88 ? 54.771 9.786 -93.396 1.00 95.25 88 LYS A N 1
ATOM 709 C CA . LYS A 1 88 ? 55.076 10.113 -91.986 1.00 95.25 88 LYS A CA 1
ATOM 710 C C . LYS A 1 88 ? 54.290 11.335 -91.506 1.00 95.25 88 LYS A C 1
ATOM 712 O O . LYS A 1 88 ? 53.750 11.298 -90.406 1.00 95.25 88 LYS A O 1
ATOM 717 N N . ASN A 1 89 ? 54.194 12.377 -92.330 1.00 95.88 89 ASN A N 1
ATOM 718 C CA . ASN A 1 89 ? 53.438 13.593 -92.037 1.00 95.88 89 ASN A CA 1
ATOM 719 C C . ASN A 1 89 ? 51.939 13.288 -91.890 1.00 95.88 89 ASN A C 1
ATOM 721 O O . ASN A 1 89 ? 51.322 13.746 -90.934 1.00 95.88 89 ASN A O 1
ATOM 725 N N . LEU A 1 90 ? 51.377 12.457 -92.776 1.00 95.81 90 LEU A N 1
ATOM 726 C CA . LEU A 1 90 ? 49.986 12.007 -92.710 1.00 95.81 90 LEU A CA 1
ATOM 727 C C . LEU A 1 90 ? 49.714 11.164 -91.456 1.00 95.81 90 LEU A C 1
ATOM 729 O O . LEU A 1 90 ? 48.777 11.461 -90.720 1.00 95.81 90 LEU A O 1
ATOM 733 N N . CYS A 1 91 ? 50.549 10.159 -91.161 1.00 95.12 91 CYS A N 1
ATOM 734 C CA . CYS A 1 91 ? 50.423 9.381 -89.924 1.00 95.12 91 CYS A CA 1
ATOM 735 C C . CYS A 1 91 ? 50.543 10.267 -88.675 1.00 95.12 91 CYS A C 1
ATOM 737 O O . CYS A 1 91 ? 49.809 10.056 -87.713 1.00 95.12 91 CYS A O 1
ATOM 739 N N . LYS A 1 92 ? 51.419 11.283 -88.691 1.00 96.50 92 LYS A N 1
ATOM 740 C CA . LYS A 1 92 ? 51.507 12.249 -87.595 1.00 96.50 92 LYS A CA 1
ATOM 741 C C . LYS A 1 92 ? 50.223 13.074 -87.474 1.00 96.50 92 LYS A C 1
ATOM 743 O O . LYS A 1 92 ? 49.663 13.119 -86.393 1.00 96.50 92 LYS A O 1
ATOM 748 N N . ALA A 1 93 ? 49.720 13.656 -88.563 1.00 96.12 93 ALA A N 1
ATOM 749 C CA . ALA A 1 93 ? 48.494 14.456 -88.545 1.00 96.12 93 ALA A CA 1
ATOM 750 C C . ALA A 1 93 ? 47.265 13.652 -88.076 1.00 96.12 93 ALA A C 1
ATOM 752 O O . ALA A 1 93 ? 46.434 14.180 -87.342 1.00 96.12 93 ALA A O 1
ATOM 753 N N . ILE A 1 94 ? 47.176 12.367 -88.440 1.00 95.56 94 ILE A N 1
ATOM 754 C CA . ILE A 1 94 ? 46.137 11.451 -87.944 1.00 95.56 94 ILE A CA 1
ATOM 755 C C . ILE A 1 94 ? 46.284 11.231 -86.431 1.00 95.56 94 ILE A C 1
ATOM 757 O O . ILE A 1 94 ? 45.298 11.364 -85.711 1.00 95.56 94 ILE A O 1
ATOM 761 N N . ASN A 1 95 ? 47.493 10.954 -85.935 1.00 94.88 95 ASN A N 1
ATOM 762 C CA . ASN A 1 95 ? 47.740 10.778 -84.499 1.00 94.88 95 ASN A CA 1
ATOM 763 C C . ASN A 1 95 ? 47.474 12.071 -83.706 1.00 94.88 95 ASN A C 1
ATOM 765 O O . ASN A 1 95 ? 46.817 12.024 -82.669 1.00 94.88 95 ASN A O 1
ATOM 769 N N . ASP A 1 96 ? 47.938 13.219 -84.206 1.00 95.62 96 ASP A N 1
ATOM 770 C CA . ASP A 1 96 ? 47.728 14.542 -83.610 1.00 95.62 96 ASP A CA 1
ATOM 771 C C . ASP A 1 96 ? 46.212 14.854 -83.524 1.00 95.62 96 ASP A C 1
ATOM 773 O O . ASP A 1 96 ? 45.731 15.329 -82.494 1.00 95.62 96 ASP A O 1
ATOM 777 N N . PHE A 1 97 ? 45.428 14.518 -84.562 1.00 94.44 97 PHE A N 1
ATOM 778 C CA . PHE A 1 97 ? 43.961 14.648 -84.584 1.00 94.44 97 PHE A CA 1
ATOM 779 C C . PHE A 1 97 ? 43.254 13.673 -83.624 1.00 94.44 97 PHE A C 1
ATOM 781 O O . PHE A 1 97 ? 42.329 14.062 -82.910 1.00 94.44 97 PHE A O 1
ATOM 788 N N . GLN A 1 98 ? 43.698 12.415 -83.558 1.00 92.81 98 GLN A N 1
ATOM 789 C CA . GLN A 1 98 ? 43.161 11.424 -82.619 1.00 92.81 98 GLN A CA 1
ATOM 790 C C . GLN A 1 98 ? 43.398 11.838 -81.161 1.00 92.81 98 GLN A C 1
ATOM 792 O O . GLN A 1 98 ? 42.483 11.762 -80.346 1.00 92.81 98 GLN A O 1
ATOM 797 N N . GLN A 1 99 ? 44.594 12.336 -80.836 1.00 90.31 99 GLN A N 1
ATOM 798 C CA . GLN A 1 99 ? 44.932 12.799 -79.487 1.00 90.31 99 GLN A CA 1
ATOM 799 C C . GLN A 1 99 ? 44.149 14.053 -79.076 1.00 90.31 99 GLN A C 1
ATOM 801 O O . GLN A 1 99 ? 43.756 14.166 -77.919 1.00 90.31 99 GLN A O 1
ATOM 806 N N . SER A 1 100 ? 43.908 14.983 -80.008 1.00 91.88 100 SER A N 1
ATOM 807 C CA . SER A 1 100 ? 43.230 16.255 -79.715 1.00 91.88 100 SER A CA 1
ATOM 808 C C . SER A 1 100 ? 41.700 16.177 -79.710 1.00 91.88 100 SER A C 1
ATOM 810 O O . SER A 1 100 ? 41.075 16.911 -78.948 1.00 91.88 100 SER A O 1
ATOM 812 N N . PHE A 1 101 ? 41.086 15.297 -80.513 1.00 89.31 101 PHE A N 1
ATOM 813 C CA . PHE A 1 101 ? 39.622 15.248 -80.673 1.00 89.31 101 PHE A CA 1
ATOM 814 C C . PHE A 1 101 ? 38.969 13.896 -80.345 1.00 89.31 101 PHE A C 1
ATOM 816 O O . PHE A 1 101 ? 37.757 13.858 -80.149 1.00 89.31 101 PHE A O 1
ATOM 823 N N . GLN A 1 102 ? 39.726 12.794 -80.273 1.00 89.56 102 GLN A N 1
ATOM 824 C CA . GLN A 1 102 ? 39.196 11.437 -80.036 1.00 89.56 102 GLN A CA 1
ATOM 825 C C . GLN A 1 102 ? 39.637 10.840 -78.688 1.00 89.56 102 GLN A C 1
ATOM 827 O O . GLN A 1 102 ? 39.659 9.616 -78.519 1.00 89.56 102 GLN A O 1
ATOM 832 N N . SER A 1 103 ? 39.982 11.689 -77.714 1.00 89.25 103 SER A N 1
ATOM 833 C CA . SER A 1 103 ? 40.260 11.240 -76.348 1.00 89.25 103 SER A CA 1
ATOM 834 C C . SER A 1 103 ? 39.023 10.556 -75.727 1.00 89.25 103 SER A C 1
ATOM 836 O O . SER A 1 103 ? 37.887 10.853 -76.103 1.00 89.25 103 SER A O 1
ATOM 838 N N . PRO A 1 104 ? 39.190 9.612 -74.780 1.00 88.94 104 PRO A N 1
ATOM 839 C CA . PRO A 1 104 ? 38.047 8.971 -74.124 1.00 88.94 104 PRO A CA 1
ATOM 840 C C . PRO A 1 104 ? 37.152 9.966 -73.374 1.00 88.94 104 PRO A C 1
ATOM 842 O O . PRO A 1 104 ? 35.938 9.795 -73.352 1.00 88.94 104 PRO A O 1
ATOM 845 N N . GLU A 1 105 ? 37.756 11.018 -72.817 1.00 88.88 105 GLU A N 1
ATOM 846 C CA . GLU A 1 105 ? 37.116 12.015 -71.954 1.00 88.88 105 GLU A CA 1
ATOM 847 C C . GLU A 1 105 ? 36.112 12.923 -72.685 1.00 88.88 105 GLU A C 1
ATOM 849 O O . GLU A 1 105 ? 35.184 13.430 -72.061 1.00 88.88 105 GLU A O 1
ATOM 854 N N . THR A 1 106 ? 36.259 13.122 -74.002 1.00 88.06 106 THR A N 1
ATOM 855 C CA . THR A 1 106 ? 35.337 13.948 -74.808 1.00 88.06 106 THR A CA 1
ATOM 856 C C . THR A 1 106 ? 34.132 13.170 -75.343 1.00 88.06 106 THR A C 1
ATOM 858 O O . THR A 1 106 ? 33.295 13.732 -76.056 1.00 88.06 106 THR A O 1
ATOM 861 N N . ARG A 1 107 ? 34.005 11.876 -75.018 1.00 89.06 107 ARG A N 1
ATOM 862 C CA . ARG A 1 107 ? 32.860 11.057 -75.433 1.00 89.06 107 ARG A CA 1
ATOM 863 C C . ARG A 1 107 ? 31.598 11.469 -74.679 1.00 89.06 107 ARG A C 1
ATOM 865 O O . ARG A 1 107 ? 31.619 11.669 -73.470 1.00 89.06 107 ARG A O 1
ATOM 872 N N . ARG A 1 108 ? 30.464 11.487 -75.389 1.00 91.00 108 ARG A N 1
ATOM 873 C CA . ARG A 1 108 ? 29.131 11.800 -74.834 1.00 91.00 108 ARG A CA 1
ATOM 874 C C . ARG A 1 108 ? 28.716 10.900 -73.659 1.00 91.00 108 ARG A C 1
ATOM 876 O O . ARG A 1 108 ? 27.892 11.317 -72.861 1.00 91.00 108 ARG A O 1
ATOM 883 N N . GLU A 1 109 ? 29.256 9.688 -73.611 1.00 91.31 109 GLU A N 1
ATOM 884 C CA . GLU A 1 109 ? 28.985 8.636 -72.621 1.00 91.31 109 GLU A CA 1
ATOM 885 C C . GLU A 1 109 ? 30.167 8.411 -71.658 1.00 91.31 109 GLU A C 1
ATOM 887 O O . GLU A 1 109 ? 30.247 7.373 -70.998 1.00 91.31 109 GLU A O 1
ATOM 892 N N . PHE A 1 110 ? 31.135 9.341 -71.614 1.00 91.81 110 PHE A N 1
ATOM 893 C CA . PHE A 1 110 ? 32.313 9.180 -70.761 1.00 91.81 110 PHE A CA 1
ATOM 894 C C . PHE A 1 110 ? 31.940 9.116 -69.276 1.00 91.81 110 PHE A C 1
ATOM 896 O O . PHE A 1 110 ? 32.525 8.320 -68.549 1.00 91.81 110 PHE A O 1
ATOM 903 N N . ASP A 1 111 ? 30.926 9.876 -68.862 1.00 87.44 111 ASP A N 1
ATOM 904 C CA . ASP A 1 111 ? 30.319 9.867 -67.527 1.00 87.44 111 ASP A CA 1
ATOM 905 C C . ASP A 1 111 ? 29.904 8.464 -67.053 1.00 87.44 111 ASP A C 1
ATOM 907 O O . ASP A 1 111 ? 30.158 8.105 -65.905 1.00 87.44 111 ASP A O 1
ATOM 911 N N . LEU A 1 112 ? 29.352 7.639 -67.948 1.00 88.69 112 LEU A N 1
ATOM 912 C CA . LEU A 1 112 ? 28.976 6.248 -67.670 1.00 88.69 112 LEU A CA 1
ATOM 913 C C . LEU A 1 112 ? 30.172 5.278 -67.643 1.00 88.69 112 LEU A C 1
ATOM 915 O O . LEU A 1 112 ? 30.053 4.167 -67.128 1.00 88.69 112 LEU A O 1
ATOM 919 N N . SER A 1 113 ? 31.309 5.669 -68.227 1.00 89.44 113 SER A N 1
ATOM 920 C CA . SER A 1 113 ? 32.507 4.827 -68.395 1.00 89.44 113 SER A CA 1
ATOM 921 C C . SER A 1 113 ? 33.700 5.234 -67.517 1.00 89.44 113 SER A C 1
ATOM 923 O O . SER A 1 113 ? 34.728 4.555 -67.519 1.00 89.44 113 SER A O 1
ATOM 925 N N . ASP A 1 114 ? 33.583 6.344 -66.787 1.00 90.56 114 ASP A N 1
ATOM 926 C CA . ASP A 1 114 ? 34.659 6.937 -66.000 1.00 90.56 114 ASP A CA 1
ATOM 927 C C . ASP A 1 114 ? 35.054 6.020 -64.823 1.00 90.56 114 ASP A C 1
ATOM 929 O O . ASP A 1 114 ? 34.244 5.796 -63.916 1.00 90.56 114 ASP A O 1
ATOM 933 N N . PRO A 1 115 ? 36.310 5.529 -64.750 1.00 90.62 115 PRO A N 1
ATOM 934 C CA . PRO A 1 115 ? 36.774 4.683 -63.647 1.00 90.62 115 PRO A CA 1
ATOM 935 C C . PRO A 1 115 ? 36.784 5.395 -62.279 1.00 90.62 115 PRO A C 1
ATOM 937 O O . PRO A 1 115 ? 37.056 4.765 -61.254 1.00 90.62 115 PRO A O 1
ATOM 940 N N . LEU A 1 116 ? 36.515 6.704 -62.241 1.00 91.50 116 LEU A N 1
ATOM 941 C CA . LEU A 1 116 ? 36.386 7.517 -61.035 1.00 91.50 116 LEU A CA 1
ATOM 942 C C . LEU A 1 116 ? 34.943 7.970 -60.742 1.00 91.50 116 LEU A C 1
ATOM 944 O O . LEU A 1 116 ? 34.766 8.679 -59.751 1.00 91.50 116 LEU A O 1
ATOM 948 N N . ALA A 1 117 ? 33.928 7.553 -61.515 1.00 91.00 117 ALA A N 1
ATOM 949 C CA . ALA A 1 117 ? 32.524 7.962 -61.332 1.00 91.00 117 ALA A CA 1
ATOM 950 C C . ALA A 1 117 ? 32.052 7.813 -59.871 1.00 91.00 117 ALA A C 1
ATOM 952 O O . ALA A 1 117 ? 31.742 8.807 -59.217 1.00 91.00 117 ALA A O 1
ATOM 953 N N . LEU A 1 118 ? 32.207 6.613 -59.294 1.00 88.31 118 LEU A N 1
ATOM 954 C CA . LEU A 1 118 ? 31.862 6.288 -57.897 1.00 88.31 118 LEU A CA 1
ATOM 955 C C . LEU A 1 118 ? 32.603 7.116 -56.819 1.00 88.31 118 LEU A C 1
ATOM 957 O O . LEU A 1 118 ? 32.289 6.998 -55.636 1.00 88.31 118 LEU A O 1
ATOM 961 N N . LYS A 1 119 ? 33.617 7.911 -57.190 1.00 89.69 119 LYS A N 1
ATOM 962 C CA . LYS A 1 119 ? 34.328 8.854 -56.301 1.00 89.69 119 LYS A CA 1
ATOM 963 C C . LYS A 1 119 ? 33.930 10.317 -56.535 1.00 89.69 119 LYS A C 1
ATOM 965 O O . LYS A 1 119 ? 34.257 11.164 -55.706 1.00 89.69 119 LYS A O 1
ATOM 970 N N . LYS A 1 120 ? 33.297 10.618 -57.672 1.00 89.38 120 LYS A N 1
ATOM 971 C CA . LYS A 1 120 ? 32.729 11.929 -58.028 1.00 89.38 120 LYS A CA 1
ATOM 972 C C . LYS A 1 120 ? 31.263 12.033 -57.595 1.00 89.38 120 LYS A C 1
ATOM 974 O O . LYS A 1 120 ? 30.810 13.125 -57.251 1.00 89.38 120 LYS A O 1
ATOM 979 N N . ASP A 1 121 ? 30.556 10.905 -57.596 1.00 89.44 121 ASP A N 1
ATOM 980 C CA . ASP A 1 121 ? 29.180 10.776 -57.127 1.00 89.44 121 ASP A CA 1
ATOM 981 C C . ASP A 1 121 ? 29.021 11.158 -55.649 1.00 89.44 121 ASP A C 1
ATOM 983 O O . ASP A 1 121 ? 29.929 11.016 -54.825 1.00 89.44 121 ASP A O 1
ATOM 987 N N . ARG A 1 122 ? 27.824 11.639 -55.303 1.00 86.56 122 ARG A N 1
ATOM 988 C CA . ARG A 1 122 ? 27.453 11.985 -53.925 1.00 86.56 122 ARG A CA 1
ATOM 989 C C . ARG A 1 122 ? 26.702 10.821 -53.266 1.00 86.56 122 ARG A C 1
ATOM 991 O O . ARG A 1 122 ? 25.932 10.150 -53.950 1.00 86.56 122 ARG A O 1
ATOM 998 N N . PRO A 1 123 ? 26.846 10.606 -51.943 1.00 89.31 123 PRO A N 1
ATOM 999 C CA . PRO A 1 123 ? 26.000 9.668 -51.209 1.00 89.31 123 PRO A CA 1
ATOM 1000 C C . PRO A 1 123 ? 24.513 9.993 -51.391 1.00 89.31 123 PRO A C 1
ATOM 1002 O O . PRO A 1 123 ? 24.130 11.160 -51.327 1.00 89.31 123 PRO A O 1
ATOM 1005 N N . ALA A 1 124 ? 23.674 8.966 -51.556 1.00 87.50 124 ALA A N 1
ATOM 1006 C CA . ALA A 1 124 ? 22.245 9.131 -51.843 1.00 87.50 124 ALA A CA 1
ATOM 1007 C C . ALA A 1 124 ? 21.464 9.901 -50.756 1.00 87.50 124 ALA A C 1
ATOM 1009 O O . ALA A 1 124 ? 20.463 10.536 -51.067 1.00 87.50 124 ALA A O 1
ATOM 1010 N N . ARG A 1 125 ? 21.938 9.890 -49.502 1.00 87.81 125 ARG A N 1
ATOM 1011 C CA . ARG A 1 125 ? 21.443 10.710 -48.382 1.00 87.81 125 ARG A CA 1
ATOM 1012 C C . ARG A 1 125 ? 22.639 11.296 -47.642 1.00 87.81 125 ARG A C 1
ATOM 1014 O O . ARG A 1 125 ? 23.400 10.549 -47.031 1.00 87.81 125 ARG A O 1
ATOM 1021 N N . GLN A 1 126 ? 22.821 12.618 -47.707 1.00 86.81 126 GLN A N 1
ATOM 1022 C CA . GLN A 1 126 ? 23.946 13.288 -47.036 1.00 86.81 126 GLN A CA 1
ATOM 1023 C C . GLN A 1 126 ? 23.622 13.680 -45.584 1.00 86.81 126 GLN A C 1
ATOM 1025 O O . GLN A 1 126 ? 24.518 13.729 -44.744 1.00 86.81 126 GLN A O 1
ATOM 1030 N N . SER A 1 127 ? 22.354 13.966 -45.275 1.00 86.12 127 SER A N 1
ATOM 1031 C CA . SER A 1 127 ? 21.885 14.256 -43.914 1.00 86.12 127 SER A CA 1
ATOM 1032 C C . SER A 1 127 ? 20.382 14.002 -43.774 1.00 86.12 127 SER A C 1
ATOM 1034 O O . SER A 1 127 ? 19.674 13.839 -44.767 1.00 86.12 127 SER A O 1
ATOM 1036 N N . ASP A 1 128 ? 19.864 14.036 -42.548 1.00 83.75 128 ASP A N 1
ATOM 1037 C CA . ASP A 1 128 ? 18.425 13.894 -42.285 1.00 83.75 128 ASP A CA 1
ATOM 1038 C C . ASP A 1 128 ? 17.599 15.128 -42.679 1.00 83.75 128 ASP A C 1
ATOM 1040 O O . ASP A 1 128 ? 16.373 15.041 -42.780 1.00 83.75 128 ASP A O 1
ATOM 1044 N N . TYR A 1 129 ? 18.254 16.263 -42.935 1.00 82.50 129 TYR A N 1
ATOM 1045 C CA . TYR A 1 129 ? 17.643 17.525 -43.375 1.00 82.50 129 TYR A CA 1
ATOM 1046 C C . TYR A 1 129 ? 18.003 17.866 -44.831 1.00 82.50 129 TYR A C 1
ATOM 1048 O O . TYR A 1 129 ? 17.935 19.020 -45.250 1.00 82.50 129 TYR A O 1
ATOM 1056 N N . ASP A 1 130 ? 18.393 16.855 -45.606 1.00 83.00 130 ASP A N 1
ATOM 1057 C CA . ASP A 1 130 ? 18.721 16.973 -47.021 1.00 83.00 130 ASP A CA 1
ATOM 1058 C C . ASP A 1 130 ? 17.472 17.285 -47.865 1.00 83.00 130 ASP A C 1
ATOM 1060 O O . ASP A 1 130 ? 16.570 16.459 -48.017 1.00 83.00 130 ASP A O 1
ATOM 1064 N N . ALA A 1 131 ? 17.429 18.497 -48.424 1.00 84.38 131 ALA A N 1
ATOM 1065 C CA . ALA A 1 131 ? 16.306 19.002 -49.209 1.00 84.38 131 ALA A CA 1
ATOM 1066 C C . ALA A 1 131 ? 16.145 18.329 -50.585 1.00 84.38 131 ALA A C 1
ATOM 1068 O O . ALA A 1 131 ? 15.095 18.481 -51.209 1.00 84.38 131 ALA A O 1
ATOM 1069 N N . TRP A 1 132 ? 17.150 17.595 -51.078 1.00 83.06 132 TRP A N 1
ATOM 1070 C CA . TRP A 1 132 ? 17.033 16.832 -52.328 1.00 83.06 132 TRP A CA 1
ATOM 1071 C C . TRP A 1 132 ? 16.287 15.505 -52.117 1.00 83.06 132 TRP A C 1
ATOM 1073 O O . TRP A 1 132 ? 15.678 14.972 -53.047 1.00 83.06 132 TRP A O 1
ATOM 1083 N N . ASN A 1 133 ? 16.263 15.002 -50.880 1.00 87.62 133 ASN A N 1
ATOM 1084 C CA . ASN A 1 133 ? 15.657 13.725 -50.524 1.00 87.62 133 ASN A CA 1
ATOM 1085 C C . ASN A 1 133 ? 14.145 13.831 -50.269 1.00 87.62 133 ASN A C 1
ATOM 1087 O O . ASN A 1 133 ? 13.646 13.796 -49.144 1.00 87.62 133 ASN A O 1
ATOM 1091 N N . THR A 1 134 ? 13.411 13.957 -51.375 1.00 84.94 134 THR A N 1
ATOM 1092 C CA . THR A 1 134 ? 11.943 13.952 -51.422 1.00 84.94 134 THR A CA 1
ATOM 1093 C C . THR A 1 134 ? 11.345 12.546 -51.245 1.00 84.94 134 THR A C 1
ATOM 1095 O O . THR A 1 134 ? 12.025 11.531 -51.392 1.00 84.94 134 THR A O 1
ATOM 1098 N N . ILE A 1 135 ? 10.039 12.482 -50.950 1.00 86.94 135 ILE A N 1
ATOM 1099 C CA . ILE A 1 135 ? 9.306 11.244 -50.613 1.00 86.94 135 ILE A CA 1
ATOM 1100 C C . ILE A 1 135 ? 9.438 10.161 -51.702 1.00 86.94 135 ILE A C 1
ATOM 1102 O O . ILE A 1 135 ? 9.572 8.980 -51.385 1.00 86.94 135 ILE A O 1
ATOM 1106 N N . SER A 1 136 ? 9.448 10.546 -52.982 1.00 89.62 136 SER A N 1
ATOM 1107 C CA . SER A 1 136 ? 9.591 9.623 -54.116 1.00 89.62 136 SER A CA 1
ATOM 1108 C C . SER A 1 136 ? 10.991 9.014 -54.257 1.00 89.62 136 SER A C 1
ATOM 1110 O O . SER A 1 136 ? 11.128 7.990 -54.919 1.00 89.62 136 SER A O 1
ATOM 1112 N N . GLY A 1 137 ? 12.021 9.595 -53.632 1.00 87.75 137 GLY A N 1
ATOM 1113 C CA . GLY A 1 137 ? 13.386 9.057 -53.648 1.00 87.75 137 GLY A CA 1
ATOM 1114 C C . GLY A 1 137 ? 13.595 7.844 -52.733 1.00 87.75 137 GLY A C 1
ATOM 1115 O O . GLY A 1 137 ? 14.621 7.176 -52.837 1.00 87.75 137 GLY A O 1
ATOM 1116 N N . MET A 1 138 ? 12.648 7.560 -51.827 1.00 88.88 138 MET A N 1
ATOM 1117 C CA . MET A 1 138 ? 12.670 6.430 -50.878 1.00 88.88 138 MET A CA 1
ATOM 1118 C C . MET A 1 138 ? 13.920 6.330 -49.973 1.00 88.88 138 MET A C 1
ATOM 1120 O O . MET A 1 138 ? 14.115 5.314 -49.314 1.00 88.88 138 MET A O 1
ATOM 1124 N N . GLN A 1 139 ? 14.750 7.376 -49.883 1.00 89.31 139 GLN A N 1
ATOM 1125 C CA . GLN A 1 139 ? 15.952 7.381 -49.033 1.00 89.31 139 GLN A CA 1
ATOM 1126 C C . GLN A 1 139 ? 15.672 7.739 -47.566 1.00 89.31 139 GLN A C 1
ATOM 1128 O O . GLN A 1 139 ? 16.573 7.631 -46.735 1.00 89.31 139 GLN A O 1
ATOM 1133 N N . LYS A 1 140 ? 14.464 8.219 -47.245 1.00 87.19 140 LYS A N 1
ATOM 1134 C CA . LYS A 1 140 ? 14.058 8.660 -45.904 1.00 87.19 140 LYS A CA 1
ATOM 1135 C C . LYS A 1 140 ? 12.595 8.318 -45.643 1.00 87.19 140 LYS A C 1
ATOM 1137 O O . LYS A 1 140 ? 11.715 8.776 -46.372 1.00 87.19 140 LYS A O 1
ATOM 1142 N N . PHE A 1 141 ? 12.334 7.584 -44.566 1.00 87.75 141 PHE A N 1
ATOM 1143 C CA . PHE A 1 141 ? 10.986 7.209 -44.144 1.00 87.75 141 PHE A CA 1
ATOM 1144 C C . PHE A 1 141 ? 10.581 7.909 -42.842 1.00 87.75 141 PHE A C 1
ATOM 1146 O O . PHE A 1 141 ? 11.336 7.956 -41.877 1.00 87.75 141 PHE A O 1
ATOM 1153 N N . MET A 1 142 ? 9.337 8.392 -42.770 1.00 84.50 142 MET A N 1
ATOM 1154 C CA . MET A 1 142 ? 8.801 9.078 -41.577 1.00 84.50 142 MET A CA 1
ATOM 1155 C C . MET A 1 142 ? 8.639 8.166 -40.342 1.00 84.50 142 MET A C 1
ATOM 1157 O O . MET A 1 142 ? 8.338 8.661 -39.260 1.00 84.50 142 MET A O 1
ATOM 1161 N N . GLY A 1 143 ? 8.829 6.849 -40.493 1.00 88.81 143 GLY A N 1
ATOM 1162 C CA . GLY A 1 143 ? 8.881 5.884 -39.389 1.00 88.81 143 GLY A CA 1
ATOM 1163 C C . GLY A 1 143 ? 10.270 5.714 -38.753 1.00 88.81 143 GLY A C 1
ATOM 1164 O O . GLY A 1 143 ? 10.392 4.990 -37.768 1.00 88.81 143 GLY A O 1
ATOM 1165 N N . GLU A 1 144 ? 11.313 6.352 -39.293 1.00 87.81 144 GLU A N 1
ATOM 1166 C CA . GLU A 1 144 ? 12.670 6.329 -38.732 1.00 87.81 144 GLU A CA 1
ATOM 1167 C C . GLU A 1 144 ? 12.762 7.227 -37.484 1.00 87.81 144 GLU A C 1
ATOM 1169 O O . GLU A 1 144 ? 13.079 8.415 -37.567 1.00 87.81 144 GLU A O 1
ATOM 1174 N N . ASP A 1 145 ? 12.495 6.666 -36.302 1.00 89.62 145 ASP A N 1
ATOM 1175 C CA . ASP A 1 145 ? 12.645 7.385 -35.030 1.00 89.62 145 ASP A CA 1
ATOM 1176 C C . ASP A 1 145 ? 14.120 7.498 -34.604 1.00 89.62 145 ASP A C 1
ATOM 1178 O O . ASP A 1 145 ? 14.597 6.800 -33.707 1.00 89.62 145 ASP A O 1
ATOM 1182 N N . LEU A 1 146 ? 14.843 8.430 -35.230 1.00 88.31 146 LEU A N 1
ATOM 1183 C CA . LEU A 1 146 ? 16.217 8.807 -34.862 1.00 88.31 146 LEU A CA 1
ATOM 1184 C C . LEU A 1 146 ? 16.337 9.243 -33.387 1.00 88.31 146 LEU A C 1
ATOM 1186 O O . LEU A 1 146 ? 17.397 9.114 -32.778 1.00 88.31 146 LEU A O 1
ATOM 1190 N N . ASN A 1 147 ? 15.242 9.726 -32.789 1.00 92.50 147 ASN A N 1
ATOM 1191 C CA . ASN A 1 147 ? 15.180 10.184 -31.402 1.00 92.50 147 ASN A CA 1
ATOM 1192 C C . ASN A 1 147 ? 14.757 9.081 -30.414 1.00 92.50 147 ASN A C 1
ATOM 1194 O O . ASN A 1 147 ? 14.571 9.377 -29.230 1.00 92.50 147 ASN A O 1
ATOM 1198 N N . PHE A 1 148 ? 14.655 7.817 -30.849 1.00 93.75 148 PHE A N 1
ATOM 1199 C CA . PHE A 1 148 ? 14.194 6.680 -30.042 1.00 93.75 148 PHE A CA 1
ATOM 1200 C C . PHE A 1 148 ? 14.841 6.621 -28.651 1.00 93.75 148 PHE A C 1
ATOM 1202 O O . PHE A 1 148 ? 14.144 6.482 -27.645 1.00 93.75 148 PHE A O 1
ATOM 1209 N N . HIS A 1 149 ? 16.165 6.784 -28.571 1.00 95.56 149 HIS A N 1
ATOM 1210 C CA . HIS A 1 149 ? 16.901 6.740 -27.304 1.00 95.56 149 HIS A CA 1
ATOM 1211 C C . HIS A 1 149 ? 16.568 7.916 -26.372 1.00 95.56 149 HIS A C 1
ATOM 1213 O O . HIS A 1 149 ? 16.427 7.712 -25.167 1.00 95.56 149 HIS A O 1
ATOM 1219 N N . LEU A 1 150 ? 16.387 9.127 -26.912 1.00 95.94 150 LEU A N 1
ATOM 1220 C CA . LEU A 1 150 ? 15.996 10.309 -26.134 1.00 95.94 150 LEU A CA 1
ATOM 1221 C C . LEU A 1 150 ? 14.553 10.178 -25.632 1.00 95.94 150 LEU A C 1
ATOM 1223 O O . LEU A 1 150 ? 14.282 10.396 -24.451 1.00 95.94 150 LEU A O 1
ATOM 1227 N N . ARG A 1 151 ? 13.641 9.737 -26.506 1.00 95.25 151 ARG A N 1
ATOM 1228 C CA . ARG A 1 151 ? 12.240 9.462 -26.166 1.00 95.25 151 ARG A CA 1
ATOM 1229 C C . ARG A 1 151 ? 12.122 8.378 -25.092 1.00 95.25 151 ARG A C 1
ATOM 1231 O O . ARG A 1 151 ? 11.360 8.551 -24.145 1.00 95.25 151 ARG A O 1
ATOM 1238 N N . LYS A 1 152 ? 12.895 7.292 -25.205 1.00 97.44 152 LYS A N 1
ATOM 1239 C CA . LYS A 1 152 ? 12.929 6.207 -24.212 1.00 97.44 152 LYS A CA 1
ATOM 1240 C C . LYS A 1 152 ? 13.486 6.685 -22.869 1.00 97.44 152 LYS A C 1
ATOM 1242 O O . LYS A 1 152 ? 12.862 6.417 -21.850 1.00 97.44 152 LYS A O 1
ATOM 1247 N N . LYS A 1 153 ? 14.580 7.457 -22.863 1.00 97.69 153 LYS A N 1
ATOM 1248 C CA . LYS A 1 153 ? 15.146 8.061 -21.643 1.00 97.69 153 LYS A CA 1
ATOM 1249 C C . LYS A 1 153 ? 14.127 8.953 -20.923 1.00 97.69 153 LYS A C 1
ATOM 1251 O O . LYS A 1 153 ? 13.942 8.809 -19.721 1.00 97.69 153 LYS A O 1
ATOM 1256 N N . PHE A 1 154 ? 13.401 9.797 -21.658 1.00 97.31 154 PHE A N 1
ATOM 1257 C CA . PHE A 1 154 ? 12.357 10.652 -21.083 1.00 97.31 154 PHE A CA 1
ATOM 1258 C C . PHE A 1 154 ? 11.170 9.844 -20.519 1.00 97.31 154 PHE A C 1
ATOM 1260 O O . PHE A 1 154 ? 10.642 10.169 -19.458 1.00 97.31 154 PHE A O 1
ATOM 1267 N N . GLN A 1 155 ? 10.785 8.742 -21.174 1.00 97.44 155 GLN A N 1
ATOM 1268 C CA . GLN A 1 155 ? 9.784 7.803 -20.648 1.00 97.44 155 GLN A CA 1
ATOM 1269 C C . GLN A 1 155 ? 10.275 7.069 -19.385 1.00 97.44 155 GLN A C 1
ATOM 1271 O O . GLN A 1 155 ? 9.500 6.852 -18.456 1.00 97.44 155 GLN A O 1
ATOM 1276 N N . GLU A 1 156 ? 11.552 6.694 -19.314 1.00 97.50 156 GLU A N 1
ATOM 1277 C CA . GLU A 1 156 ? 12.167 6.099 -18.118 1.00 97.50 156 GLU A CA 1
ATOM 1278 C C . GLU A 1 156 ? 12.232 7.098 -16.951 1.00 97.50 156 GLU A C 1
ATOM 1280 O O . GLU A 1 156 ? 11.952 6.730 -15.810 1.00 97.50 156 GLU A O 1
ATOM 1285 N N . GLU A 1 157 ? 12.517 8.370 -17.237 1.00 97.44 157 GLU A N 1
ATOM 1286 C CA . GLU A 1 157 ? 12.514 9.466 -16.263 1.00 97.44 157 GLU A CA 1
ATOM 1287 C C . GLU A 1 157 ? 11.108 9.723 -15.696 1.00 97.44 157 GLU A C 1
ATOM 1289 O O . GLU A 1 157 ? 10.945 9.691 -14.475 1.00 97.44 157 GLU A O 1
ATOM 1294 N N . GLN A 1 158 ? 10.076 9.839 -16.543 1.00 98.00 158 GLN A N 1
ATOM 1295 C CA . GLN A 1 158 ? 8.677 9.965 -16.096 1.00 98.00 158 GLN A CA 1
ATOM 1296 C C . GLN A 1 158 ? 8.230 8.779 -15.227 1.00 98.00 158 GLN A C 1
ATOM 1298 O O . GLN A 1 158 ? 7.701 8.967 -14.130 1.00 98.00 158 GLN A O 1
ATOM 1303 N N . ASN A 1 159 ? 8.493 7.545 -15.673 1.00 97.94 159 ASN A N 1
ATOM 1304 C CA . ASN A 1 159 ? 8.144 6.340 -14.916 1.00 97.94 159 ASN A CA 1
ATOM 1305 C C . ASN A 1 159 ? 8.860 6.281 -13.555 1.00 97.94 159 ASN A C 1
ATOM 1307 O O . ASN A 1 159 ? 8.274 5.849 -12.556 1.00 97.94 159 ASN A O 1
ATOM 1311 N N . ARG A 1 160 ? 10.116 6.740 -13.487 1.00 98.00 160 ARG A N 1
ATOM 1312 C CA . ARG A 1 160 ? 10.874 6.857 -12.236 1.00 98.00 160 ARG A CA 1
ATOM 1313 C C . ARG A 1 160 ? 10.257 7.897 -11.300 1.00 98.00 160 ARG A C 1
ATOM 1315 O O . ARG A 1 160 ? 10.132 7.619 -10.109 1.00 98.00 160 ARG A O 1
ATOM 1322 N N . GLU A 1 161 ? 9.863 9.061 -11.806 1.00 98.12 161 GLU A N 1
ATOM 1323 C CA . GLU A 1 161 ? 9.236 10.116 -11.000 1.00 98.12 161 GLU A CA 1
ATOM 1324 C C . GLU A 1 161 ? 7.867 9.694 -10.458 1.00 98.12 161 GLU A C 1
ATOM 1326 O O . GLU A 1 161 ? 7.648 9.783 -9.248 1.00 98.12 161 GLU A O 1
ATOM 1331 N N . TRP A 1 162 ? 6.994 9.121 -11.293 1.00 98.25 162 TRP A N 1
ATOM 1332 C CA . TRP A 1 162 ? 5.705 8.574 -10.853 1.00 98.25 162 TRP A CA 1
ATOM 1333 C C . TRP A 1 162 ? 5.871 7.449 -9.823 1.00 98.25 162 TRP A C 1
ATOM 1335 O O . TRP A 1 162 ? 5.157 7.419 -8.819 1.00 98.25 162 TRP A O 1
ATOM 1345 N N . SER A 1 163 ? 6.844 6.552 -10.013 1.00 98.06 163 SER A N 1
ATOM 1346 C CA . SER A 1 163 ? 7.149 5.497 -9.038 1.00 98.06 163 SER A CA 1
ATOM 1347 C C . SER A 1 163 ? 7.607 6.077 -7.694 1.00 98.06 163 SER A C 1
ATOM 1349 O O . SER A 1 163 ? 7.122 5.651 -6.644 1.00 98.06 163 SER A O 1
ATOM 1351 N N . LEU A 1 164 ? 8.484 7.088 -7.702 1.00 98.19 164 LEU A N 1
ATOM 1352 C CA . LEU A 1 164 ? 8.940 7.773 -6.487 1.00 98.19 164 LEU A CA 1
ATOM 1353 C C . LEU A 1 164 ? 7.812 8.549 -5.791 1.00 98.19 164 LEU A C 1
ATOM 1355 O O . LEU A 1 164 ? 7.744 8.537 -4.561 1.00 98.19 164 LEU A O 1
ATOM 1359 N N . GLN A 1 165 ? 6.911 9.185 -6.544 1.00 97.69 165 GLN A N 1
ATOM 1360 C CA . GLN A 1 165 ? 5.724 9.841 -5.993 1.00 97.69 165 GLN A CA 1
ATOM 1361 C C . GLN A 1 165 ? 4.803 8.821 -5.308 1.00 97.69 165 GLN A C 1
ATOM 1363 O O . GLN A 1 165 ? 4.545 8.945 -4.112 1.00 97.69 165 GLN A O 1
ATOM 1368 N N . GLN A 1 166 ? 4.411 7.750 -6.006 1.00 97.44 166 GLN A N 1
ATOM 1369 C CA . GLN A 1 166 ? 3.564 6.699 -5.430 1.00 97.44 166 GLN A CA 1
ATOM 1370 C C . GLN A 1 166 ? 4.213 5.987 -4.233 1.00 97.44 166 GLN A C 1
ATOM 1372 O O . GLN A 1 166 ? 3.508 5.426 -3.394 1.00 97.44 166 GLN A O 1
ATOM 1377 N N . GLN A 1 167 ? 5.547 5.925 -4.160 1.00 97.62 167 GLN A N 1
ATOM 1378 C CA . GLN A 1 167 ? 6.256 5.400 -2.989 1.00 97.62 167 GLN A CA 1
ATOM 1379 C C . GLN A 1 167 ? 6.141 6.357 -1.796 1.00 97.62 167 GLN A C 1
ATOM 1381 O O . GLN A 1 167 ? 5.793 5.907 -0.706 1.00 97.62 167 GLN A O 1
ATOM 1386 N N . LYS A 1 168 ? 6.353 7.666 -1.999 1.00 97.81 168 LYS A N 1
ATOM 1387 C CA . LYS A 1 168 ? 6.160 8.693 -0.959 1.00 97.81 168 LYS A CA 1
ATOM 1388 C C . LYS A 1 168 ? 4.720 8.715 -0.446 1.00 97.81 168 LYS A C 1
ATOM 1390 O O . LYS A 1 168 ? 4.511 8.653 0.759 1.00 97.81 168 LYS A O 1
ATOM 1395 N N . GLU A 1 169 ? 3.737 8.718 -1.343 1.00 97.44 169 GLU A N 1
ATOM 1396 C CA . GLU A 1 169 ? 2.309 8.692 -0.998 1.00 97.44 169 GLU A CA 1
ATOM 1397 C C . GLU A 1 169 ? 1.936 7.437 -0.195 1.00 97.44 169 GLU A C 1
ATOM 1399 O O . GLU A 1 169 ? 1.232 7.531 0.809 1.00 97.44 169 GLU A O 1
ATOM 1404 N N . ARG A 1 170 ? 2.470 6.261 -0.562 1.00 97.81 170 ARG A N 1
ATOM 1405 C CA . ARG A 1 170 ? 2.281 5.019 0.212 1.00 97.81 170 ARG A CA 1
ATOM 1406 C C . ARG A 1 170 ? 2.988 5.029 1.569 1.00 97.81 170 ARG A C 1
ATOM 1408 O O . ARG A 1 170 ? 2.475 4.410 2.498 1.00 97.81 170 ARG A O 1
ATOM 1415 N N . MET A 1 171 ? 4.133 5.698 1.705 1.00 97.62 171 MET A N 1
ATOM 1416 C CA . MET A 1 171 ? 4.810 5.863 2.998 1.00 97.62 171 MET A CA 1
ATOM 1417 C C . MET A 1 171 ? 4.020 6.795 3.920 1.00 97.62 171 MET A C 1
ATOM 1419 O O . MET A 1 171 ? 3.631 6.370 5.004 1.00 97.62 171 MET A O 1
ATOM 1423 N N . VAL A 1 172 ? 3.658 7.990 3.443 1.00 98.12 172 VAL A N 1
ATOM 1424 C CA . VAL A 1 172 ? 2.825 8.953 4.184 1.00 98.12 172 VAL A CA 1
ATOM 1425 C C . VAL A 1 172 ? 1.463 8.347 4.542 1.00 98.12 172 VAL A C 1
ATOM 1427 O O . VAL A 1 172 ? 0.996 8.497 5.666 1.00 98.12 172 VAL A O 1
ATOM 1430 N N . GLY A 1 173 ? 0.839 7.587 3.636 1.00 97.94 173 GLY A N 1
ATOM 1431 C CA . GLY A 1 173 ? -0.404 6.861 3.917 1.00 97.94 173 GLY A CA 1
ATOM 1432 C C . GLY A 1 173 ? -0.265 5.831 5.046 1.00 97.94 173 GLY A C 1
ATOM 1433 O O . GLY A 1 173 ? -1.127 5.763 5.920 1.00 97.94 173 GLY A O 1
ATOM 1434 N N . ARG A 1 174 ? 0.841 5.073 5.079 1.00 97.69 174 ARG A N 1
ATOM 1435 C CA . ARG A 1 174 ? 1.152 4.118 6.162 1.00 97.69 174 ARG A CA 1
ATOM 1436 C C . ARG A 1 174 ? 1.471 4.807 7.487 1.00 97.69 174 ARG A C 1
ATOM 1438 O O . ARG A 1 174 ? 1.116 4.283 8.538 1.00 97.69 174 ARG A O 1
ATOM 1445 N N . GLU A 1 175 ? 2.149 5.947 7.453 1.00 97.38 175 GLU A N 1
ATOM 1446 C CA . GLU A 1 175 ? 2.462 6.746 8.643 1.00 97.38 175 GLU A CA 1
ATOM 1447 C C . GLU A 1 175 ? 1.185 7.358 9.232 1.00 97.38 175 GLU A C 1
ATOM 1449 O O . GLU A 1 175 ? 0.916 7.179 10.417 1.00 97.38 175 GLU A O 1
ATOM 1454 N N . ASN A 1 176 ? 0.328 7.945 8.393 1.00 97.69 176 ASN A N 1
ATOM 1455 C CA . ASN A 1 176 ? -0.992 8.437 8.791 1.00 97.69 176 ASN A CA 1
ATOM 1456 C C . ASN A 1 176 ? -1.883 7.319 9.358 1.00 97.69 176 ASN A C 1
ATOM 1458 O O . ASN A 1 176 ? -2.538 7.528 10.380 1.00 97.69 176 ASN A O 1
ATOM 1462 N N . GLN A 1 177 ? -1.882 6.128 8.743 1.00 97.31 177 GLN A N 1
ATOM 1463 C CA . GLN A 1 177 ? -2.605 4.962 9.259 1.00 97.31 177 GLN A CA 1
ATOM 1464 C C . GLN A 1 177 ? -2.110 4.572 10.660 1.00 97.31 177 GLN A C 1
ATOM 1466 O O . GLN A 1 177 ? -2.923 4.466 11.574 1.00 97.31 177 GLN A O 1
ATOM 1471 N N . LYS A 1 178 ? -0.792 4.427 10.857 1.00 97.88 178 LYS A N 1
ATOM 1472 C CA . LYS A 1 178 ? -0.210 4.114 12.175 1.00 97.88 178 LYS A CA 1
ATOM 1473 C C . LYS A 1 178 ? -0.558 5.165 13.224 1.00 97.88 178 LYS A C 1
ATOM 1475 O O . LYS A 1 178 ? -0.956 4.809 14.325 1.00 97.88 178 LYS A O 1
ATOM 1480 N N . CYS A 1 179 ? -0.467 6.451 12.885 1.00 97.50 179 CYS A N 1
ATOM 1481 C CA . CYS A 1 179 ? -0.848 7.533 13.791 1.00 97.50 179 CYS A CA 1
ATOM 1482 C C . CYS A 1 179 ? -2.335 7.463 14.186 1.00 97.50 179 CYS A C 1
ATOM 1484 O O . CYS A 1 179 ? -2.668 7.703 15.346 1.00 97.50 179 CYS A O 1
ATOM 1486 N N . ALA A 1 180 ? -3.227 7.101 13.258 1.00 97.31 180 ALA A N 1
ATOM 1487 C CA . ALA A 1 180 ? -4.646 6.897 13.550 1.00 97.31 180 ALA A CA 1
ATOM 1488 C C . ALA A 1 180 ? -4.897 5.648 14.420 1.00 97.31 180 ALA A C 1
ATOM 1490 O O . ALA A 1 180 ? -5.694 5.709 15.356 1.00 97.31 180 ALA A O 1
ATOM 1491 N N . GLU A 1 181 ? -4.189 4.545 14.162 1.00 97.56 181 GLU A N 1
ATOM 1492 C CA . GLU A 1 181 ? -4.231 3.319 14.971 1.00 97.56 181 GLU A CA 1
ATOM 1493 C C . GLU A 1 181 ? -3.714 3.571 16.400 1.00 97.56 181 GLU A C 1
ATOM 1495 O O . GLU A 1 181 ? -4.394 3.223 17.365 1.00 97.56 181 GLU A O 1
ATOM 1500 N N . ASP A 1 182 ? -2.584 4.266 16.557 1.00 97.56 182 ASP A N 1
ATOM 1501 C CA . ASP A 1 182 ? -2.019 4.668 17.852 1.00 97.56 182 ASP A CA 1
ATOM 1502 C C . ASP A 1 182 ? -2.964 5.581 18.647 1.00 97.56 182 ASP A C 1
ATOM 1504 O O . ASP A 1 182 ? -3.078 5.445 19.868 1.00 97.56 182 ASP A O 1
ATOM 1508 N N . LEU A 1 183 ? -3.633 6.531 17.983 1.00 97.94 183 LEU A N 1
ATOM 1509 C CA . LEU A 1 183 ? -4.632 7.398 18.615 1.00 97.94 183 LEU A CA 1
ATOM 1510 C C . LEU A 1 183 ? -5.855 6.591 19.065 1.00 97.94 183 LEU A C 1
ATOM 1512 O O . LEU A 1 183 ? -6.268 6.710 20.218 1.00 97.94 183 LEU A O 1
ATOM 1516 N N . TYR A 1 184 ? -6.383 5.719 18.203 1.00 97.69 184 TYR A N 1
ATOM 1517 C CA . TYR A 1 184 ? -7.500 4.834 18.536 1.00 97.69 184 TYR A CA 1
ATOM 1518 C C . TYR A 1 184 ? -7.172 3.909 19.720 1.00 97.69 184 TYR A C 1
ATOM 1520 O O . TYR A 1 184 ? -7.982 3.772 20.639 1.00 97.69 184 TYR A O 1
ATOM 1528 N N . LEU A 1 185 ? -5.970 3.323 19.749 1.00 98.06 185 LEU A N 1
ATOM 1529 C CA . LEU A 1 185 ? -5.500 2.490 20.858 1.00 98.06 185 LEU A CA 1
ATOM 1530 C C . LEU A 1 185 ? -5.400 3.285 22.168 1.00 98.06 185 LEU A C 1
ATOM 1532 O O . LEU A 1 185 ? -5.864 2.800 23.199 1.00 98.06 185 LEU A O 1
ATOM 1536 N N . LYS A 1 186 ? -4.874 4.518 22.141 1.00 97.62 186 LYS A N 1
ATOM 1537 C CA . LYS A 1 186 ? -4.812 5.399 23.324 1.00 97.62 186 LYS A CA 1
ATOM 1538 C C . LYS A 1 186 ? -6.207 5.739 23.855 1.00 97.62 186 LYS A C 1
ATOM 1540 O O . LYS A 1 186 ? -6.453 5.570 25.046 1.00 97.62 186 LYS A O 1
ATOM 1545 N N . THR A 1 187 ? -7.137 6.141 22.987 1.00 97.56 187 THR A N 1
ATOM 1546 C CA . THR A 1 187 ? -8.528 6.428 23.381 1.00 97.56 187 THR A CA 1
ATOM 1547 C C . THR A 1 187 ? -9.238 5.184 23.922 1.00 97.56 187 THR A C 1
ATOM 1549 O O . THR A 1 187 ? -9.957 5.266 24.916 1.00 97.56 187 THR A O 1
ATOM 1552 N N . ARG A 1 188 ? -8.998 4.005 23.335 1.00 97.88 188 ARG A N 1
ATOM 1553 C CA . ARG A 1 188 ? -9.544 2.741 23.845 1.00 97.88 188 ARG A CA 1
ATOM 1554 C C . ARG A 1 188 ? -9.002 2.391 25.234 1.00 97.88 188 ARG A C 1
ATOM 1556 O O . ARG A 1 188 ? -9.790 2.022 26.098 1.00 97.88 188 ARG A O 1
ATOM 1563 N N . LEU A 1 189 ? -7.699 2.548 25.469 1.00 98.19 189 LEU A N 1
ATOM 1564 C CA . LEU A 1 189 ? -7.099 2.323 26.790 1.00 98.19 189 LEU A CA 1
ATOM 1565 C C . LEU A 1 189 ? -7.677 3.282 27.843 1.00 98.19 189 LEU A C 1
ATOM 1567 O O . LEU A 1 189 ? -8.010 2.840 28.938 1.00 98.19 189 LEU A O 1
ATOM 1571 N N . GLN A 1 190 ? -7.904 4.552 27.492 1.00 97.75 190 GLN A N 1
ATOM 1572 C CA . GLN A 1 190 ? -8.588 5.519 28.364 1.00 97.75 190 GLN A CA 1
ATOM 1573 C C . GLN A 1 190 ? -10.031 5.095 28.698 1.00 97.75 190 GLN A C 1
ATOM 1575 O O . GLN A 1 190 ? -10.477 5.267 29.836 1.00 97.75 190 GLN A O 1
ATOM 1580 N N . PHE A 1 191 ? -10.767 4.496 27.754 1.00 97.88 191 PHE A N 1
ATOM 1581 C CA . PHE A 1 191 ? -12.084 3.911 28.037 1.00 97.88 191 PHE A CA 1
ATOM 1582 C C . PHE A 1 191 ? -11.993 2.669 28.940 1.00 97.88 191 PHE A C 1
ATOM 1584 O O . PHE A 1 191 ? -12.766 2.558 29.890 1.00 97.88 191 PHE A O 1
ATOM 1591 N N . ASP A 1 192 ? -11.019 1.781 28.727 1.00 98.19 192 ASP A N 1
ATOM 1592 C CA . ASP A 1 192 ? -10.801 0.613 29.594 1.00 98.19 192 ASP A CA 1
ATOM 1593 C C . ASP A 1 192 ? -10.372 1.021 31.025 1.00 98.19 192 ASP A C 1
ATOM 1595 O O . ASP A 1 192 ? -10.726 0.354 31.999 1.00 98.19 192 ASP A O 1
ATOM 1599 N N . GLU A 1 193 ? -9.621 2.114 31.187 1.00 97.94 193 GLU A N 1
ATOM 1600 C CA . GLU A 1 193 ? -9.227 2.685 32.485 1.00 97.94 193 GLU A CA 1
ATOM 1601 C C . GLU A 1 193 ? -10.393 3.372 33.205 1.00 97.94 193 GLU A C 1
ATOM 1603 O O . GLU A 1 193 ? -10.640 3.102 34.384 1.00 97.94 193 GLU A O 1
ATOM 1608 N N . THR A 1 194 ? -11.153 4.216 32.502 1.00 98.06 194 THR A N 1
ATOM 1609 C CA . THR A 1 194 ? -12.334 4.885 33.076 1.00 98.06 194 THR A CA 1
ATOM 1610 C C . THR A 1 194 ? -13.441 3.890 33.431 1.00 98.06 194 THR A C 1
ATOM 1612 O O . THR A 1 194 ? -14.045 4.023 34.495 1.00 98.06 194 THR A O 1
ATOM 1615 N N . ALA A 1 195 ? -13.643 2.830 32.641 1.00 97.81 195 ALA A N 1
ATOM 1616 C CA . ALA A 1 195 ? -14.552 1.734 32.981 1.00 97.81 195 ALA A CA 1
ATOM 1617 C C . ALA A 1 195 ? -14.136 1.004 34.274 1.00 97.81 195 ALA A C 1
ATOM 1619 O O . ALA A 1 195 ? -14.969 0.808 35.162 1.00 97.81 195 ALA A O 1
ATOM 1620 N N . LYS A 1 196 ? -12.844 0.670 34.439 1.00 98.12 196 LYS A N 1
ATOM 1621 C CA . LYS A 1 196 ? -12.312 0.089 35.691 1.00 98.12 196 LYS A CA 1
ATOM 1622 C C . LYS A 1 196 ? -12.495 1.034 36.879 1.00 98.12 196 LYS A C 1
ATOM 1624 O O . LYS A 1 196 ? -12.861 0.589 37.965 1.00 98.12 196 LYS A O 1
ATOM 1629 N N . HIS A 1 197 ? -12.263 2.334 36.691 1.00 97.94 197 HIS A N 1
ATOM 1630 C CA . HIS A 1 197 ? -12.462 3.334 37.740 1.00 97.94 197 HIS A CA 1
ATOM 1631 C C . HIS A 1 197 ? -13.932 3.406 38.184 1.00 97.94 197 HIS A C 1
ATOM 1633 O O . HIS A 1 197 ? -14.215 3.307 39.378 1.00 97.94 197 HIS A O 1
ATOM 1639 N N . LEU A 1 198 ? -14.872 3.473 37.236 1.00 98.12 198 LEU A N 1
ATOM 1640 C CA . LEU A 1 198 ? -16.311 3.457 37.518 1.00 98.12 198 LEU A CA 1
ATOM 1641 C C . LEU A 1 198 ? -16.751 2.157 38.210 1.00 98.12 198 LEU A C 1
ATOM 1643 O O . LEU A 1 198 ? -17.498 2.218 39.183 1.00 98.12 198 LEU A O 1
ATOM 1647 N N . GLN A 1 199 ? -16.240 0.995 37.793 1.00 98.12 199 GLN A N 1
ATOM 1648 C CA . GLN A 1 199 ? -16.512 -0.290 38.451 1.00 98.12 199 GLN A CA 1
ATOM 1649 C C . GLN A 1 199 ? -15.968 -0.337 39.893 1.00 98.12 199 GLN A C 1
ATOM 1651 O O . GLN A 1 199 ? -16.609 -0.885 40.796 1.00 98.12 199 GLN A O 1
ATOM 1656 N N . ASN A 1 200 ? -14.807 0.268 40.149 1.00 98.00 200 ASN A N 1
ATOM 1657 C CA . ASN A 1 200 ? -14.253 0.384 41.498 1.00 98.00 200 ASN A CA 1
ATOM 1658 C C . ASN A 1 200 ? -15.104 1.311 42.384 1.00 98.00 200 ASN A C 1
ATOM 1660 O O . ASN A 1 200 ? -15.356 0.974 43.541 1.00 98.00 200 ASN A O 1
ATOM 1664 N N . LEU A 1 201 ? -15.616 2.425 41.847 1.00 97.75 201 LEU A N 1
ATOM 1665 C CA . LEU A 1 201 ? -16.548 3.303 42.566 1.00 97.75 201 LEU A CA 1
ATOM 1666 C C . LEU A 1 201 ? -17.904 2.625 42.826 1.00 97.75 201 LEU A C 1
ATOM 1668 O O . LEU A 1 201 ? -18.422 2.691 43.941 1.00 97.75 201 LEU A O 1
ATOM 1672 N N . GLU A 1 202 ? -18.464 1.925 41.839 1.00 97.81 202 GLU A N 1
ATOM 1673 C CA . GLU A 1 202 ? -19.717 1.165 41.963 1.00 97.81 202 GLU A CA 1
ATOM 1674 C C . GLU A 1 202 ? -19.601 0.046 43.015 1.00 97.81 202 GLU A C 1
ATOM 1676 O O . GLU A 1 202 ? -20.478 -0.133 43.861 1.00 97.81 202 GLU A O 1
ATOM 1681 N N . THR A 1 203 ? -18.491 -0.697 43.024 1.00 97.69 203 THR A N 1
ATOM 1682 C CA . THR A 1 203 ? -18.271 -1.750 44.026 1.00 97.69 203 THR A CA 1
ATOM 1683 C C . THR A 1 203 ? -17.939 -1.193 45.413 1.00 97.69 203 THR A C 1
ATOM 1685 O O . THR A 1 203 ? -18.335 -1.807 46.404 1.00 97.69 203 THR A O 1
ATOM 1688 N N . ALA A 1 204 ? -17.280 -0.035 45.522 1.00 97.75 204 ALA A N 1
ATOM 1689 C CA . ALA A 1 204 ? -17.064 0.658 46.795 1.00 97.75 204 ALA A CA 1
ATOM 1690 C C . ALA A 1 204 ? -18.380 1.193 47.388 1.00 97.75 204 ALA A C 1
ATOM 1692 O O . ALA A 1 204 ? -18.679 0.936 48.553 1.00 97.75 204 ALA A O 1
ATOM 1693 N N . THR A 1 205 ? -19.205 1.865 46.580 1.00 97.06 205 THR A N 1
ATOM 1694 C CA . THR A 1 205 ? -20.522 2.378 47.002 1.00 97.06 205 THR A CA 1
ATOM 1695 C C . THR A 1 205 ? -21.491 1.255 47.365 1.00 97.06 205 THR A C 1
ATOM 1697 O O . THR A 1 205 ? -22.110 1.323 48.425 1.00 97.06 205 THR A O 1
ATOM 1700 N N . ARG A 1 206 ? -21.556 0.162 46.584 1.00 97.50 206 ARG A N 1
ATOM 1701 C CA . ARG A 1 206 ? -22.314 -1.043 46.979 1.00 97.50 206 ARG A CA 1
ATOM 1702 C C . ARG A 1 206 ? -21.851 -1.604 48.324 1.00 97.50 206 ARG A C 1
ATOM 1704 O O . ARG A 1 206 ? -22.692 -1.924 49.156 1.00 97.50 206 ARG A O 1
ATOM 1711 N N . LYS A 1 207 ? -20.536 -1.707 48.564 1.00 97.81 207 LYS A N 1
ATOM 1712 C CA . LYS A 1 207 ? -19.998 -2.167 49.859 1.00 97.81 207 LYS A CA 1
ATOM 1713 C C . LYS A 1 207 ? -20.423 -1.247 51.006 1.00 97.81 207 LYS A C 1
ATOM 1715 O O . LYS A 1 207 ? -20.880 -1.763 52.018 1.00 97.81 207 LYS A O 1
ATOM 1720 N N . ALA A 1 208 ? -20.334 0.073 50.822 1.00 97.38 208 ALA A N 1
ATOM 1721 C CA . ALA A 1 208 ? -20.735 1.064 51.821 1.00 97.38 208 ALA A CA 1
ATOM 1722 C C . ALA A 1 208 ? -22.235 0.983 52.171 1.00 97.38 208 ALA A C 1
ATOM 1724 O O . ALA A 1 208 ? -22.597 1.030 53.344 1.00 97.38 208 ALA A O 1
ATOM 1725 N N . VAL A 1 209 ? -23.105 0.791 51.172 1.00 97.75 209 VAL A N 1
ATOM 1726 C CA . VAL A 1 209 ? -24.546 0.561 51.391 1.00 97.75 209 VAL A CA 1
ATOM 1727 C C . VAL A 1 209 ? -24.790 -0.771 52.112 1.00 97.75 209 VAL A C 1
ATOM 1729 O O . VAL A 1 209 ? -25.592 -0.832 53.038 1.00 97.75 209 VAL A O 1
ATOM 1732 N N . CYS A 1 210 ? -24.071 -1.839 51.756 1.00 96.88 210 CYS A N 1
ATOM 1733 C CA . CYS A 1 210 ? -24.178 -3.114 52.468 1.00 96.88 210 CYS A CA 1
ATOM 1734 C C . CYS A 1 210 ? -23.709 -3.027 53.932 1.00 96.88 210 CYS A C 1
ATOM 1736 O O . CYS A 1 210 ? -24.289 -3.705 54.781 1.00 96.88 210 CYS A O 1
ATOM 1738 N N . THR A 1 211 ? -22.697 -2.213 54.258 1.00 97.62 211 THR A N 1
ATOM 1739 C CA . THR A 1 211 ? -22.274 -2.000 55.653 1.00 97.62 211 THR A CA 1
ATOM 1740 C C . THR A 1 211 ? -23.291 -1.184 56.442 1.00 97.62 211 THR A C 1
ATOM 1742 O O . THR A 1 211 ? -23.691 -1.637 57.511 1.00 97.62 211 THR A O 1
ATOM 1745 N N . THR A 1 212 ? -23.814 -0.076 55.903 1.00 97.06 212 THR A N 1
ATOM 1746 C CA . THR A 1 212 ? -24.815 0.732 56.627 1.00 97.06 212 THR A CA 1
ATOM 1747 C C . THR A 1 212 ? -26.145 -0.003 56.803 1.00 97.06 212 THR A C 1
ATOM 1749 O O . THR A 1 212 ? -26.754 0.088 57.866 1.00 97.06 212 THR A O 1
ATOM 1752 N N . VAL A 1 213 ? -26.577 -0.811 55.826 1.00 97.06 213 VAL A N 1
ATOM 1753 C CA . VAL A 1 213 ? -27.753 -1.693 55.975 1.00 97.06 213 VAL A CA 1
ATOM 1754 C C . VAL A 1 213 ? -27.502 -2.790 57.016 1.00 97.06 213 VAL A C 1
ATOM 1756 O O . VAL A 1 213 ? -28.394 -3.098 57.805 1.00 97.06 213 VAL A O 1
ATOM 1759 N N . LYS A 1 214 ? -26.292 -3.365 57.081 1.00 97.62 214 LYS A N 1
ATOM 1760 C CA . LYS A 1 214 ? -25.930 -4.336 58.129 1.00 97.62 214 LYS A CA 1
ATOM 1761 C C . LYS A 1 214 ? -25.962 -3.700 59.523 1.00 97.62 214 LYS A C 1
ATOM 1763 O O . LYS A 1 214 ? -26.487 -4.313 60.448 1.00 97.62 214 LYS A O 1
ATOM 1768 N N . GLU A 1 215 ? -25.410 -2.499 59.670 1.00 97.00 215 GLU A N 1
ATOM 1769 C CA . GLU A 1 215 ? -25.400 -1.731 60.922 1.00 97.00 215 GLU A CA 1
ATOM 1770 C C . GLU A 1 215 ? -26.822 -1.351 61.353 1.00 97.00 215 GLU A C 1
ATOM 1772 O O . GLU A 1 215 ? -27.197 -1.586 62.500 1.00 97.00 215 GLU A O 1
ATOM 1777 N N . PHE A 1 216 ? -27.657 -0.874 60.423 1.00 97.12 216 PHE A N 1
ATOM 1778 C CA . PHE A 1 216 ? -29.073 -0.602 60.673 1.00 97.12 216 PHE A CA 1
ATOM 1779 C C . PHE A 1 216 ? -29.827 -1.854 61.146 1.00 97.12 216 PHE A C 1
ATOM 1781 O O . PHE A 1 216 ? -30.482 -1.817 62.185 1.00 97.12 216 PHE A O 1
ATOM 1788 N N . ASN A 1 217 ? -29.680 -2.982 60.443 1.00 97.12 217 ASN A N 1
ATOM 1789 C CA . ASN A 1 217 ? -30.325 -4.245 60.817 1.00 97.12 217 ASN A CA 1
ATOM 1790 C C . ASN A 1 217 ? -29.839 -4.765 62.183 1.00 97.12 217 ASN A C 1
ATOM 1792 O O . ASN A 1 217 ? -30.623 -5.334 62.941 1.00 97.12 217 ASN A O 1
ATOM 1796 N N . MET A 1 218 ? -28.559 -4.564 62.519 1.00 96.38 218 MET A N 1
ATOM 1797 C CA . MET A 1 218 ? -28.006 -4.912 63.830 1.00 96.38 218 MET A CA 1
ATOM 1798 C C . MET A 1 218 ? -28.603 -4.037 64.941 1.00 96.38 218 MET A C 1
ATOM 1800 O O . MET A 1 218 ? -29.034 -4.569 65.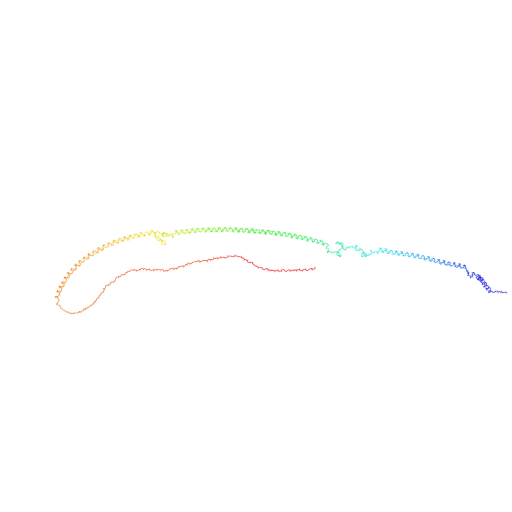962 1.00 96.38 218 MET A O 1
ATOM 1804 N N . ASN A 1 219 ? -28.703 -2.725 64.722 1.00 95.88 219 ASN A N 1
ATOM 1805 C CA . ASN A 1 219 ? -29.323 -1.799 65.670 1.00 95.88 219 ASN A CA 1
ATOM 1806 C C . ASN A 1 219 ? -30.819 -2.101 65.860 1.00 95.88 219 ASN A C 1
ATOM 1808 O O . ASN A 1 219 ? -31.289 -2.160 66.992 1.00 95.88 219 ASN A O 1
ATOM 1812 N N . GLN A 1 220 ? -31.552 -2.395 64.781 1.00 96.00 220 GLN A N 1
ATOM 1813 C CA . GLN A 1 220 ? -32.963 -2.791 64.840 1.00 96.00 220 GLN A CA 1
ATOM 1814 C C . GLN A 1 220 ? -33.167 -4.124 65.589 1.00 96.00 220 GLN A C 1
ATOM 1816 O O . GLN A 1 220 ? -34.152 -4.294 66.312 1.00 96.00 220 GLN A O 1
ATOM 1821 N N . ALA A 1 221 ? -32.234 -5.073 65.456 1.00 94.81 221 ALA A N 1
ATOM 1822 C CA . ALA A 1 221 ? -32.261 -6.324 66.211 1.00 94.81 221 ALA A CA 1
ATOM 1823 C C . ALA A 1 221 ? -32.004 -6.106 67.714 1.00 94.81 221 ALA A C 1
ATOM 1825 O O . ALA A 1 221 ? -32.676 -6.732 68.535 1.00 94.81 221 ALA A O 1
ATOM 1826 N N . LEU A 1 222 ? -31.085 -5.199 68.073 1.00 95.50 222 LEU A N 1
ATOM 1827 C CA . LEU A 1 222 ? -30.843 -4.788 69.462 1.00 95.50 222 LEU A CA 1
ATOM 1828 C C . LEU A 1 222 ? -32.071 -4.081 70.054 1.00 95.50 222 LEU A C 1
ATOM 1830 O O . LEU A 1 222 ? -32.563 -4.503 71.095 1.00 95.50 222 LEU A O 1
ATOM 1834 N N . GLU A 1 223 ? -32.642 -3.103 69.349 1.00 94.12 223 GLU A N 1
ATOM 1835 C CA . GLU A 1 223 ? -33.862 -2.394 69.761 1.00 94.12 223 GLU A CA 1
ATOM 1836 C C . GLU A 1 223 ? -35.049 -3.361 69.955 1.00 94.12 223 GLU A C 1
ATOM 1838 O O . GLU A 1 223 ? -35.795 -3.261 70.929 1.00 94.12 223 GLU A O 1
ATOM 1843 N N . SER A 1 224 ? -35.209 -4.356 69.070 1.00 94.19 224 SER A N 1
ATOM 1844 C CA . SER A 1 224 ? -36.232 -5.402 69.223 1.00 94.19 224 SER A CA 1
ATOM 1845 C C . SER A 1 224 ? -35.973 -6.315 70.428 1.00 94.19 224 SER A C 1
ATOM 1847 O O . SER A 1 224 ? -36.928 -6.780 71.053 1.00 94.19 224 SER A O 1
ATOM 1849 N N . ALA A 1 225 ? -34.710 -6.590 70.765 1.00 94.81 225 ALA A N 1
ATOM 1850 C CA . ALA A 1 225 ? -34.354 -7.365 71.949 1.00 94.81 225 ALA A CA 1
ATOM 1851 C C . ALA A 1 225 ? -34.602 -6.570 73.242 1.00 94.81 225 ALA A C 1
ATOM 1853 O O . ALA A 1 225 ? -35.168 -7.117 74.187 1.00 94.81 225 ALA A O 1
ATOM 1854 N N . GLU A 1 226 ? -34.258 -5.280 73.271 1.00 93.44 226 GLU A N 1
ATOM 1855 C CA . GLU A 1 226 ? -34.539 -4.385 74.398 1.00 93.44 226 GLU A CA 1
ATOM 1856 C C . GLU A 1 226 ? -36.042 -4.215 74.629 1.00 93.44 226 GLU A C 1
ATOM 1858 O O . GLU A 1 226 ? -36.496 -4.366 75.763 1.00 93.44 226 GLU A O 1
ATOM 1863 N N . LYS A 1 227 ? -36.831 -4.014 73.564 1.00 93.75 227 LYS A N 1
ATOM 1864 C CA . LYS A 1 227 ? -38.301 -3.988 73.640 1.00 93.75 227 LYS A CA 1
ATOM 1865 C C . LYS A 1 227 ? -38.859 -5.277 74.238 1.00 93.75 227 LYS A C 1
ATOM 1867 O O . LYS A 1 227 ? -39.584 -5.204 75.219 1.00 93.75 227 LYS A O 1
ATOM 1872 N N . LYS A 1 228 ? -38.407 -6.452 73.788 1.00 93.81 228 LYS A N 1
ATOM 1873 C CA . LYS A 1 228 ? -38.802 -7.749 74.379 1.00 93.81 228 LYS A CA 1
ATOM 1874 C C . LYS A 1 228 ? -38.376 -7.929 75.838 1.00 93.81 228 LYS A C 1
ATOM 1876 O O . LYS A 1 228 ? -39.003 -8.694 76.567 1.00 93.81 228 LYS A O 1
ATOM 1881 N N . ILE A 1 229 ? -37.312 -7.263 76.287 1.00 94.44 229 ILE A N 1
ATOM 1882 C CA . ILE A 1 229 ? -36.909 -7.245 77.703 1.00 94.44 229 ILE A CA 1
ATOM 1883 C C . ILE A 1 229 ? -37.812 -6.302 78.513 1.00 94.44 229 ILE A C 1
ATOM 1885 O O . ILE A 1 229 ? -38.125 -6.617 79.658 1.00 94.44 229 ILE A O 1
ATOM 1889 N N . GLN A 1 230 ? -38.251 -5.178 77.940 1.00 92.31 230 GLN A N 1
ATOM 1890 C CA . GLN A 1 230 ? -39.210 -4.259 78.565 1.00 92.31 230 GLN A CA 1
ATOM 1891 C C . GLN A 1 230 ? -40.615 -4.876 78.635 1.00 92.31 230 GLN A C 1
ATOM 1893 O O . GLN A 1 230 ? -41.186 -4.926 79.718 1.00 92.31 230 GLN A O 1
ATOM 1898 N N . GLU A 1 231 ? -41.110 -5.445 77.533 1.00 93.56 231 GLU A N 1
ATOM 1899 C CA . GLU A 1 231 ? -42.378 -6.187 77.440 1.00 93.56 231 GLU A CA 1
ATOM 1900 C C . GLU A 1 231 ? -42.451 -7.298 78.498 1.00 93.56 231 GLU A C 1
ATOM 1902 O O . GLU A 1 231 ? -43.421 -7.377 79.240 1.00 93.56 231 GLU A O 1
ATOM 1907 N N . ARG A 1 232 ? -41.391 -8.106 78.655 1.00 93.56 232 ARG A N 1
ATOM 1908 C CA . ARG A 1 232 ? -41.323 -9.155 79.693 1.00 93.56 232 ARG A CA 1
ATOM 1909 C C . ARG A 1 232 ? -41.280 -8.621 81.123 1.00 93.56 232 ARG A C 1
ATOM 1911 O O . ARG A 1 232 ? -41.712 -9.322 82.032 1.00 93.56 232 ARG A O 1
ATOM 1918 N N . LYS A 1 233 ? -40.724 -7.427 81.351 1.00 93.44 233 LYS A N 1
ATOM 1919 C CA . LYS A 1 233 ? -40.750 -6.783 82.675 1.00 93.44 233 LYS A CA 1
ATOM 1920 C C . LYS A 1 233 ? -42.147 -6.266 82.992 1.00 93.44 233 LYS A C 1
ATOM 1922 O O . LYS A 1 233 ? -42.631 -6.532 84.079 1.00 93.44 233 LYS A O 1
ATOM 1927 N N . GLN A 1 234 ? -42.801 -5.625 82.025 1.00 92.25 234 GLN A N 1
ATOM 1928 C CA . GLN A 1 234 ? -44.197 -5.198 82.135 1.00 92.25 234 GLN A CA 1
ATOM 1929 C C . GLN A 1 234 ? -45.113 -6.402 82.372 1.00 92.25 234 GLN A C 1
ATOM 1931 O O . GLN A 1 234 ? -45.851 -6.408 83.343 1.00 92.25 234 GLN A O 1
ATOM 1936 N N . GLU A 1 235 ? -44.963 -7.482 81.601 1.00 92.75 235 GLU A N 1
ATOM 1937 C CA . GLU A 1 235 ? -45.675 -8.746 81.819 1.00 92.75 235 GLU A CA 1
ATOM 1938 C C . GLU A 1 235 ? -45.427 -9.309 83.232 1.00 92.75 235 GLU A C 1
ATOM 1940 O O . GLU A 1 235 ? -46.361 -9.778 83.877 1.00 92.75 235 GLU A O 1
ATOM 1945 N N . GLN A 1 236 ? -44.203 -9.243 83.767 1.00 91.38 236 GLN A N 1
ATOM 1946 C CA . GLN A 1 236 ? -43.911 -9.659 85.148 1.00 91.38 236 GLN A CA 1
ATOM 1947 C C . GLN A 1 236 ? -44.536 -8.729 86.200 1.00 91.38 236 GLN A C 1
ATOM 1949 O O . GLN A 1 236 ? -45.052 -9.216 87.205 1.00 91.38 236 GLN A O 1
ATOM 1954 N N . GLU A 1 237 ? -44.515 -7.416 85.978 1.00 93.12 237 GLU A N 1
ATOM 1955 C CA . GLU A 1 237 ? -45.125 -6.406 86.849 1.00 93.12 237 GLU A CA 1
ATOM 1956 C C . GLU A 1 237 ? -46.660 -6.526 86.854 1.00 93.12 237 GLU A C 1
ATOM 1958 O O . GLU A 1 237 ? -47.259 -6.530 87.930 1.00 93.12 237 GLU A O 1
ATOM 1963 N N . ASP A 1 238 ? -47.284 -6.745 85.694 1.00 92.12 238 ASP A N 1
ATOM 1964 C CA . ASP A 1 238 ? -48.721 -6.985 85.524 1.00 92.12 238 ASP A CA 1
ATOM 1965 C C . ASP A 1 238 ? -49.155 -8.318 86.152 1.00 92.12 238 ASP A C 1
ATOM 1967 O O . ASP A 1 238 ? -50.135 -8.349 86.896 1.00 92.12 238 ASP A O 1
ATOM 1971 N N . ASN A 1 239 ? -48.402 -9.410 85.953 1.00 92.69 239 ASN A N 1
ATOM 1972 C CA . ASN A 1 239 ? -48.662 -10.691 86.629 1.00 92.69 239 ASN A CA 1
ATOM 1973 C C . ASN A 1 239 ? -48.572 -10.546 88.162 1.00 92.69 239 ASN A C 1
ATOM 1975 O O . ASN A 1 239 ? -49.408 -11.079 88.893 1.00 92.69 239 ASN A O 1
ATOM 1979 N N . LEU A 1 240 ? -47.578 -9.812 88.677 1.00 93.19 240 LEU A N 1
ATOM 1980 C CA . LEU A 1 240 ? -47.460 -9.531 90.113 1.00 93.19 240 LEU A CA 1
ATOM 1981 C C . LEU A 1 240 ? -48.598 -8.630 90.615 1.00 93.19 240 LEU A C 1
ATOM 1983 O O . LEU A 1 240 ? -49.101 -8.846 91.722 1.00 93.19 240 LEU A O 1
ATOM 1987 N N . ALA A 1 241 ? -49.037 -7.658 89.813 1.00 91.31 241 ALA A N 1
ATOM 1988 C CA . ALA A 1 241 ? -50.187 -6.819 90.118 1.00 91.31 241 ALA A CA 1
ATOM 1989 C C . ALA A 1 241 ? -51.473 -7.656 90.187 1.00 91.31 241 ALA A C 1
ATOM 1991 O O . ALA A 1 241 ? -52.162 -7.584 91.208 1.00 91.31 241 ALA A O 1
ATOM 1992 N N . GLU A 1 242 ? -51.751 -8.499 89.185 1.00 91.44 242 GLU A N 1
ATOM 1993 C CA . GLU A 1 242 ? -52.888 -9.428 89.155 1.00 91.44 242 GLU A CA 1
ATOM 1994 C C . GLU A 1 242 ? -52.877 -10.352 90.375 1.00 91.44 242 GLU A C 1
ATOM 1996 O O . GLU A 1 242 ? -53.848 -10.361 91.131 1.00 91.44 242 GLU A O 1
ATOM 2001 N N . ILE A 1 243 ? -51.767 -11.049 90.644 1.00 89.06 243 ILE A N 1
ATOM 2002 C CA . ILE A 1 243 ? -51.625 -11.916 91.824 1.00 89.06 243 ILE A CA 1
ATOM 2003 C C . ILE A 1 243 ? -51.898 -11.124 93.112 1.00 89.06 243 ILE A C 1
ATOM 2005 O O . ILE A 1 243 ? -52.645 -11.587 93.975 1.00 89.06 243 ILE A O 1
ATOM 2009 N N . SER A 1 244 ? -51.358 -9.908 93.247 1.00 89.06 244 SER A N 1
ATOM 2010 C CA . SER A 1 244 ? -51.589 -9.079 94.437 1.00 89.06 244 SER A CA 1
ATOM 2011 C C . SER A 1 244 ? -53.039 -8.590 94.567 1.00 89.06 244 SER A C 1
ATOM 2013 O O . SER A 1 244 ? -53.530 -8.425 95.683 1.00 89.06 244 SER A O 1
ATOM 2015 N N . ASN A 1 245 ? -53.739 -8.386 93.450 1.00 87.75 245 ASN A N 1
ATOM 2016 C CA . ASN A 1 245 ? -55.135 -7.958 93.412 1.00 87.75 245 ASN A CA 1
ATOM 2017 C C . ASN A 1 245 ? -56.093 -9.128 93.666 1.00 87.75 245 ASN A C 1
ATOM 2019 O O . ASN A 1 245 ? -57.073 -8.955 94.385 1.00 87.75 245 ASN A O 1
ATOM 2023 N N . LEU A 1 246 ? -55.781 -10.328 93.167 1.00 86.75 246 LEU A N 1
ATOM 2024 C CA . LEU A 1 246 ? -56.507 -11.560 93.477 1.00 86.75 246 LEU A CA 1
ATOM 2025 C C . LEU A 1 246 ? -56.361 -11.930 94.959 1.00 86.75 246 LEU A C 1
ATOM 2027 O O . LEU A 1 246 ? -57.364 -12.203 95.612 1.00 86.75 246 LEU A O 1
ATOM 2031 N N . LEU A 1 247 ? -55.142 -11.876 95.515 1.00 86.38 247 LEU A N 1
ATOM 2032 C CA . LEU A 1 247 ? -54.877 -12.181 96.930 1.00 86.38 247 LEU A CA 1
ATOM 2033 C C . LEU A 1 247 ? -55.525 -11.182 97.903 1.00 86.38 247 LEU A C 1
ATOM 2035 O O . LEU A 1 247 ? -55.936 -11.574 98.992 1.00 86.38 247 LEU A O 1
ATOM 2039 N N . ARG A 1 248 ? -55.620 -9.898 97.531 1.00 82.19 248 ARG A N 1
ATOM 2040 C CA . ARG A 1 248 ? -56.371 -8.887 98.302 1.00 82.19 248 ARG A CA 1
ATOM 2041 C C . ARG A 1 248 ? -57.880 -8.938 98.044 1.00 82.19 248 ARG A C 1
ATOM 2043 O O . ARG A 1 248 ? -58.641 -8.386 98.834 1.00 82.19 248 ARG A O 1
ATOM 2050 N N . GLY A 1 249 ? -58.305 -9.546 96.939 1.00 83.31 249 GLY A N 1
ATOM 2051 C CA . GLY A 1 249 ? -59.689 -9.563 96.487 1.00 83.31 249 GLY A CA 1
ATOM 2052 C C . GLY A 1 249 ? -60.593 -10.393 97.394 1.00 83.31 249 GLY A C 1
ATOM 2053 O O . GLY A 1 249 ? -60.241 -11.499 97.806 1.00 83.31 249 GLY A O 1
ATOM 2054 N N . ASP A 1 250 ? -61.804 -9.883 97.632 1.00 79.19 250 ASP A N 1
ATOM 2055 C CA . ASP A 1 250 ? -62.797 -10.447 98.562 1.00 79.19 250 ASP A CA 1
ATOM 2056 C C . ASP A 1 250 ? -63.196 -11.915 98.297 1.00 79.19 250 ASP A C 1
ATOM 2058 O O . ASP A 1 250 ? -63.836 -12.553 99.136 1.00 79.19 250 ASP A O 1
ATOM 2062 N N . LEU A 1 251 ? -62.868 -12.446 97.113 1.00 80.69 251 LEU A N 1
ATOM 2063 C CA . LEU A 1 251 ? -63.099 -13.842 96.752 1.00 80.69 251 LEU A CA 1
ATOM 2064 C C . LEU A 1 251 ? -62.114 -14.792 97.450 1.00 80.69 251 LEU A C 1
ATOM 2066 O O . LEU A 1 251 ? -62.552 -15.822 97.947 1.00 80.69 251 LEU A O 1
ATOM 2070 N N . LEU A 1 252 ? -60.816 -14.455 97.503 1.00 83.81 252 LEU A N 1
ATOM 2071 C CA . LEU A 1 252 ? -59.783 -15.311 98.110 1.00 83.81 252 LEU A CA 1
ATOM 2072 C C . LEU A 1 252 ? -59.554 -15.012 99.596 1.00 83.81 252 LEU A C 1
ATOM 2074 O O . LEU A 1 252 ? -59.194 -15.912 100.348 1.00 83.81 252 LEU A O 1
ATOM 2078 N N . SER A 1 253 ? -59.790 -13.773 100.036 1.00 78.38 253 SER A N 1
ATOM 2079 C CA . SER A 1 253 ? -59.807 -13.409 101.462 1.00 78.38 253 SER A CA 1
ATOM 2080 C C . SER A 1 253 ? -61.117 -13.791 102.169 1.00 78.38 253 SER A C 1
ATOM 2082 O O . SER A 1 253 ? -61.242 -13.629 103.380 1.00 78.38 253 SER A O 1
ATOM 2084 N N . GLU A 1 254 ? -62.111 -14.249 101.402 1.00 78.94 254 GLU A N 1
ATOM 2085 C CA . GLU A 1 254 ? -63.483 -14.577 101.804 1.00 78.94 254 GLU A CA 1
ATOM 2086 C C . GLU A 1 254 ? -64.240 -13.500 102.614 1.00 78.94 254 GLU A C 1
ATOM 2088 O O . GLU A 1 254 ? -65.313 -13.794 103.148 1.00 78.94 254 GLU A O 1
ATOM 2093 N N . ASN A 1 255 ? -63.757 -12.252 102.635 1.00 79.81 255 ASN A N 1
ATOM 2094 C CA . ASN A 1 255 ? -64.215 -11.136 103.475 1.00 79.81 255 ASN A CA 1
ATOM 2095 C C . ASN A 1 255 ? -65.724 -11.168 103.841 1.00 79.81 255 ASN A C 1
ATOM 2097 O O . ASN A 1 255 ? -66.576 -10.965 102.969 1.00 79.81 255 ASN A O 1
ATOM 2101 N N . PRO A 1 256 ? -66.101 -11.340 105.130 1.00 75.88 256 PRO A N 1
ATOM 2102 C CA . PRO A 1 256 ? -67.505 -11.497 105.536 1.00 75.88 256 PRO A CA 1
ATOM 2103 C C . PRO A 1 256 ? -68.349 -10.235 105.297 1.00 75.88 256 PRO A C 1
ATOM 2105 O O . PRO A 1 256 ? -69.573 -10.311 105.201 1.00 75.88 256 PRO A O 1
ATOM 2108 N N . GLN A 1 257 ? -67.702 -9.077 105.127 1.00 75.88 257 GLN A N 1
ATOM 2109 C CA . GLN A 1 257 ? -68.352 -7.818 104.758 1.00 75.88 257 GLN A CA 1
ATOM 2110 C C . GLN A 1 257 ? -69.050 -7.884 103.383 1.00 75.88 257 GLN A C 1
ATOM 2112 O O . GLN A 1 257 ? -70.003 -7.140 103.168 1.00 75.88 257 GLN A O 1
ATOM 2117 N N . GLN A 1 258 ? -68.689 -8.830 102.499 1.00 77.12 258 GLN A N 1
ATOM 2118 C CA . GLN A 1 258 ? -69.427 -9.112 101.254 1.00 77.12 258 GLN A CA 1
ATOM 2119 C C . GLN A 1 258 ? -70.910 -9.459 101.470 1.00 77.12 258 GLN A C 1
ATOM 2121 O O . GLN A 1 258 ? -71.718 -9.303 100.551 1.00 77.12 258 GLN A O 1
ATOM 2126 N N . ALA A 1 259 ? -71.267 -9.975 102.650 1.00 76.50 259 ALA A N 1
ATOM 2127 C CA . ALA A 1 259 ? -72.641 -10.328 102.979 1.00 76.50 259 ALA A CA 1
ATOM 2128 C C . ALA A 1 259 ? -73.489 -9.106 103.373 1.00 76.50 259 ALA A C 1
ATOM 2130 O O . ALA A 1 259 ? -74.714 -9.210 103.357 1.00 76.50 259 ALA A O 1
ATOM 2131 N N . ALA A 1 260 ? -72.886 -7.966 103.728 1.00 78.38 260 ALA A N 1
ATOM 2132 C CA . ALA A 1 260 ? -73.610 -6.792 104.209 1.00 78.38 260 ALA A CA 1
ATOM 2133 C C . ALA A 1 260 ? -74.420 -6.128 103.082 1.00 78.38 260 ALA A C 1
ATOM 2135 O O . ALA A 1 260 ? -73.884 -5.764 102.035 1.00 78.38 260 ALA A O 1
ATOM 2136 N N . SER A 1 261 ? -75.726 -5.941 103.288 1.00 81.19 261 SER A N 1
ATOM 2137 C CA . SER A 1 261 ? -76.569 -5.259 102.306 1.00 81.19 261 SER A CA 1
ATOM 2138 C C . SER A 1 261 ? -76.434 -3.740 102.404 1.00 81.19 261 SER A C 1
ATOM 2140 O O . SER A 1 261 ? -76.604 -3.157 103.475 1.00 81.19 261 SER A O 1
ATOM 2142 N N . SER A 1 262 ? -76.273 -3.071 101.259 1.00 79.00 262 SER A N 1
ATOM 2143 C CA . SER A 1 262 ? -76.344 -1.605 101.146 1.00 79.00 262 SER A CA 1
ATOM 2144 C C . SER A 1 262 ? -77.681 -1.018 101.632 1.00 79.00 262 SER A C 1
ATOM 2146 O O . SER A 1 262 ? -77.759 0.175 101.905 1.00 79.00 262 SER A O 1
ATOM 2148 N N . PHE A 1 263 ? -78.727 -1.845 101.763 1.00 78.44 263 PHE A N 1
ATOM 2149 C CA . PHE A 1 263 ? -80.042 -1.455 102.283 1.00 78.44 263 PHE A CA 1
ATOM 2150 C C . PHE A 1 263 ? -80.162 -1.526 103.820 1.00 78.44 263 PHE A C 1
ATOM 2152 O O . PHE A 1 263 ? -8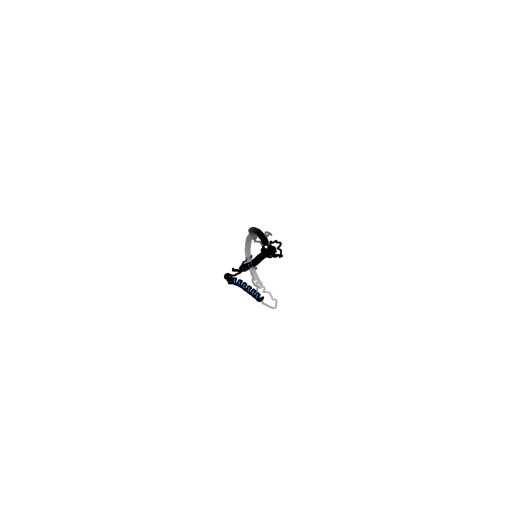1.226 -1.218 104.356 1.00 78.44 263 PHE A O 1
ATOM 2159 N N . GLY A 1 264 ? -79.100 -1.901 104.543 1.00 75.50 264 GLY A N 1
ATOM 2160 C CA . GLY A 1 264 ? -78.981 -1.680 105.989 1.00 75.50 264 GLY A CA 1
ATOM 2161 C C . GLY A 1 264 ? -78.329 -2.836 106.768 1.00 75.50 264 GLY A C 1
ATOM 2162 O O . GLY A 1 264 ? -78.412 -3.984 106.331 1.00 75.50 264 GLY A O 1
ATOM 2163 N N . PRO A 1 265 ? -77.747 -2.576 107.961 1.00 75.50 265 PRO A N 1
ATOM 2164 C CA . PRO A 1 265 ? -76.923 -3.554 108.694 1.00 75.50 265 PRO A CA 1
ATOM 2165 C C . PRO A 1 265 ? -77.633 -4.853 109.107 1.00 75.50 265 PRO A C 1
ATOM 2167 O O . PRO A 1 265 ? -76.985 -5.861 109.355 1.00 75.50 265 PRO A O 1
ATOM 2170 N N . HIS A 1 266 ? -78.965 -4.835 109.186 1.00 77.31 266 HIS A N 1
ATOM 2171 C CA . HIS A 1 266 ? -79.796 -5.981 109.563 1.00 77.31 266 HIS A CA 1
ATOM 2172 C C . HIS A 1 266 ? -80.179 -6.882 108.369 1.00 77.31 266 HIS A C 1
ATOM 2174 O O . HIS A 1 266 ? -80.900 -7.862 108.548 1.00 77.31 266 HIS A O 1
ATOM 2180 N N . ARG A 1 267 ? -79.753 -6.547 107.141 1.00 77.44 267 ARG A N 1
ATOM 2181 C CA . ARG A 1 267 ? -79.985 -7.350 105.932 1.00 77.44 267 ARG A CA 1
ATOM 2182 C C . ARG A 1 267 ? -78.675 -7.931 105.418 1.00 77.44 267 ARG A C 1
ATOM 2184 O O . ARG A 1 267 ? -77.734 -7.195 105.128 1.00 77.44 267 ARG A O 1
ATOM 2191 N N . VAL A 1 268 ? -78.666 -9.246 105.213 1.00 81.12 268 VAL A N 1
ATOM 2192 C CA . VAL A 1 268 ? -77.616 -9.940 104.459 1.00 81.12 268 VAL A CA 1
ATOM 2193 C C . VAL A 1 268 ? -78.034 -10.164 103.006 1.00 81.12 268 VAL A C 1
ATOM 2195 O O . VAL A 1 268 ? -79.221 -10.299 102.704 1.00 81.12 268 VAL A O 1
ATOM 2198 N N . VAL A 1 269 ? -77.059 -10.201 102.099 1.00 84.44 269 VAL A N 1
ATOM 2199 C CA . VAL A 1 269 ? -77.237 -10.609 100.699 1.00 84.44 269 VAL A CA 1
ATOM 2200 C C . VAL A 1 269 ? -77.205 -12.145 100.635 1.00 84.44 269 VAL A C 1
ATOM 2202 O O . VAL A 1 269 ? -76.149 -12.705 100.935 1.00 84.44 269 VAL A O 1
ATOM 2205 N N . PRO A 1 270 ? -78.301 -12.840 100.255 1.00 80.62 270 PRO A N 1
ATOM 2206 C CA . PRO A 1 270 ? -78.388 -14.302 100.359 1.00 80.62 270 PRO A CA 1
ATOM 2207 C C . PRO A 1 270 ? -77.245 -15.038 99.650 1.00 80.62 270 PRO A C 1
ATOM 2209 O O . PRO A 1 270 ? -76.563 -15.849 100.268 1.00 80.62 270 PRO A O 1
ATOM 2212 N N . ASP A 1 271 ? -76.964 -14.669 98.398 1.00 80.25 271 ASP A N 1
ATOM 2213 C CA . ASP A 1 271 ? -75.956 -15.308 97.537 1.00 80.25 271 ASP A CA 1
ATOM 2214 C C . ASP A 1 271 ? -74.509 -15.166 98.050 1.00 80.25 271 ASP A C 1
ATOM 2216 O O . ASP A 1 271 ? -73.600 -15.818 97.540 1.00 80.25 271 ASP A O 1
ATOM 2220 N N . ARG A 1 272 ? -74.272 -14.274 99.024 1.00 82.00 272 ARG A N 1
ATOM 2221 C CA . ARG A 1 272 ? -72.949 -13.976 99.604 1.00 82.00 272 ARG A CA 1
ATOM 2222 C C . ARG A 1 272 ? -72.876 -14.265 101.104 1.00 82.00 272 ARG A C 1
ATOM 2224 O O . ARG A 1 272 ? -71.896 -13.894 101.748 1.00 82.00 272 ARG A O 1
ATOM 2231 N N . TRP A 1 273 ? -73.896 -14.900 101.680 1.00 81.81 273 TRP A N 1
ATOM 2232 C CA . TRP A 1 273 ? -73.958 -15.172 103.112 1.00 81.81 273 TRP A CA 1
ATOM 2233 C C . TRP A 1 273 ? -73.099 -16.387 103.499 1.00 81.81 273 TRP A C 1
ATOM 2235 O O . TRP A 1 273 ? -73.389 -17.516 103.113 1.00 81.81 273 TRP A O 1
ATOM 2245 N N . LYS A 1 274 ? -72.049 -16.155 104.298 1.00 81.31 274 LYS A N 1
ATOM 2246 C CA . LYS A 1 274 ? -71.060 -17.170 104.725 1.00 81.31 274 LYS A CA 1
ATOM 2247 C C . LYS A 1 274 ? -71.247 -17.605 106.189 1.00 81.31 274 LYS A C 1
ATOM 2249 O O . LYS A 1 274 ? -70.283 -17.870 106.899 1.00 81.31 274 LYS A O 1
ATOM 2254 N N . GLY A 1 275 ? -72.498 -17.658 106.654 1.00 82.19 275 GLY A N 1
ATOM 2255 C CA . GLY A 1 275 ? -72.851 -17.984 108.042 1.00 82.19 275 GLY A CA 1
ATOM 2256 C C . GLY A 1 275 ? -72.917 -16.771 108.982 1.00 82.19 275 GLY A C 1
ATOM 2257 O O . GLY A 1 275 ? -72.918 -15.620 108.549 1.00 82.19 275 GLY A O 1
ATOM 2258 N N . MET A 1 276 ? -73.055 -17.033 110.284 1.00 79.12 276 MET A N 1
ATOM 2259 C CA . MET A 1 276 ? -73.141 -15.999 111.331 1.00 79.12 276 MET A CA 1
ATOM 2260 C C . MET A 1 276 ? -71.752 -15.573 111.823 1.00 79.12 276 MET A C 1
ATOM 2262 O O . MET A 1 276 ? -70.810 -16.366 111.776 1.00 79.12 276 MET A O 1
ATOM 2266 N N . SER A 1 277 ? -71.626 -14.338 112.323 1.00 82.50 277 SER A N 1
ATOM 2267 C CA . SER A 1 277 ? -70.368 -13.867 112.921 1.00 82.50 277 SER A CA 1
ATOM 2268 C C . SER A 1 277 ? -70.038 -14.629 114.212 1.00 82.50 277 SER A C 1
ATOM 2270 O O . SER A 1 277 ? -70.911 -15.231 114.842 1.00 82.50 277 SER A O 1
ATOM 2272 N N . GLN A 1 278 ? -68.769 -14.599 114.633 1.00 80.88 278 GLN A N 1
ATOM 2273 C CA . GLN A 1 278 ? -68.359 -15.208 115.906 1.00 80.88 278 GLN A CA 1
ATOM 2274 C C . GLN A 1 278 ? -69.116 -14.584 117.091 1.00 80.88 278 GLN A C 1
ATOM 2276 O O . GLN A 1 278 ? -69.612 -15.317 117.940 1.00 80.88 278 GLN A O 1
ATOM 2281 N N . GLU A 1 279 ? -69.313 -13.264 117.070 1.00 81.56 279 GLU A N 1
ATOM 2282 C CA . GLU A 1 279 ? -70.103 -12.506 118.050 1.00 81.56 279 GLU A CA 1
ATOM 2283 C C . GLU A 1 279 ? -71.556 -13.016 118.126 1.00 81.56 279 GLU A C 1
ATOM 2285 O O . GLU A 1 279 ? -72.029 -13.377 119.200 1.00 81.56 279 GLU A O 1
ATOM 2290 N N . GLN A 1 280 ? -72.240 -13.162 116.983 1.00 81.31 280 GLN A N 1
ATOM 2291 C CA . GLN A 1 280 ? -73.611 -13.698 116.914 1.00 81.31 280 GLN A CA 1
ATOM 2292 C C . GLN A 1 280 ? -73.699 -15.145 117.429 1.00 81.31 280 GLN A C 1
ATOM 2294 O O . GLN A 1 280 ? -74.651 -15.524 118.115 1.00 81.31 280 GLN A O 1
ATOM 2299 N N . LEU A 1 281 ? -72.699 -15.976 117.121 1.00 84.00 281 LEU A N 1
ATOM 2300 C CA . LEU A 1 281 ? -72.618 -17.346 117.633 1.00 84.00 281 LEU A CA 1
ATOM 2301 C C . LEU A 1 281 ? -72.375 -17.379 119.150 1.00 84.00 281 LEU A C 1
ATOM 2303 O O . LEU A 1 281 ? -72.840 -18.300 119.824 1.00 84.00 281 LEU A O 1
ATOM 2307 N N . GLU A 1 282 ? -71.676 -16.391 119.706 1.00 82.56 282 GLU A N 1
ATOM 2308 C CA . GLU A 1 282 ? -71.454 -16.245 121.145 1.00 82.56 282 GLU A CA 1
ATOM 2309 C C . GLU A 1 282 ? -72.692 -15.724 121.883 1.00 82.56 282 GLU A C 1
ATOM 2311 O O . GLU A 1 282 ? -73.039 -16.289 122.922 1.00 82.56 282 GLU A O 1
ATOM 2316 N N . GLU A 1 283 ? -73.439 -14.776 121.311 1.00 83.75 283 GLU A N 1
ATOM 2317 C CA . GLU A 1 283 ? -74.760 -14.372 121.813 1.00 83.75 283 GLU A CA 1
ATOM 2318 C C . GLU A 1 283 ? -75.729 -15.564 121.875 1.00 83.75 283 GLU A C 1
ATOM 2320 O O . GLU A 1 283 ? -76.337 -15.822 122.916 1.00 83.75 283 GLU A O 1
ATOM 2325 N N . ILE A 1 284 ? -75.810 -16.372 120.810 1.00 83.44 284 ILE A N 1
ATOM 2326 C CA . ILE A 1 284 ? -76.646 -17.585 120.788 1.00 83.44 284 ILE A CA 1
ATOM 2327 C C . ILE A 1 284 ? -76.206 -18.583 121.874 1.00 83.44 284 ILE A C 1
ATOM 2329 O O . ILE A 1 284 ? -77.052 -19.150 122.571 1.00 83.44 284 ILE A O 1
ATOM 2333 N N . ARG A 1 285 ? -74.895 -18.773 122.082 1.00 85.50 285 ARG A N 1
ATOM 2334 C CA . ARG A 1 285 ? -74.359 -19.625 123.164 1.00 85.50 285 ARG A CA 1
ATOM 2335 C C . ARG A 1 285 ? -74.676 -19.077 124.561 1.00 85.50 285 ARG A C 1
ATOM 2337 O O . ARG A 1 285 ? -74.833 -19.871 125.490 1.00 85.50 285 ARG A O 1
ATOM 2344 N N . LEU A 1 286 ? -74.763 -17.758 124.740 1.00 86.88 286 LEU A N 1
ATOM 2345 C CA . LEU A 1 286 ? -75.181 -17.130 126.000 1.00 86.88 286 LEU A CA 1
ATOM 2346 C C . LEU A 1 286 ? -76.678 -17.351 126.260 1.00 86.88 286 LEU A C 1
ATOM 2348 O O . LEU A 1 286 ? -77.037 -17.821 127.340 1.00 86.88 286 LEU A O 1
ATOM 2352 N N . VAL A 1 287 ? -77.535 -17.121 125.260 1.00 83.50 287 VAL A N 1
ATOM 2353 C CA . VAL A 1 287 ? -78.988 -17.361 125.358 1.00 83.50 287 VAL A CA 1
ATOM 2354 C C . VAL A 1 287 ? -79.294 -18.838 125.636 1.00 83.50 287 VAL A C 1
ATOM 2356 O O . VAL A 1 287 ? -80.104 -19.148 126.507 1.00 83.50 287 VAL A O 1
ATOM 2359 N N . GLN A 1 288 ? -78.599 -19.775 124.984 1.00 82.75 288 GLN A N 1
ATOM 2360 C CA . GLN A 1 288 ? -78.754 -21.212 125.260 1.00 82.75 288 GLN A CA 1
ATOM 2361 C C . GLN A 1 288 ? -78.388 -21.580 126.710 1.00 82.75 288 GLN A C 1
ATOM 2363 O O . GLN A 1 288 ? -79.082 -22.384 127.334 1.00 82.75 288 GLN A O 1
ATOM 2368 N N . LYS A 1 289 ? -77.340 -20.973 127.288 1.00 83.25 289 LYS A N 1
ATOM 2369 C CA . LYS A 1 289 ? -76.987 -21.172 128.708 1.00 83.25 289 LYS A CA 1
ATOM 2370 C C . LYS A 1 289 ? -78.075 -20.643 129.648 1.00 83.25 289 LYS A C 1
ATOM 2372 O O . LYS A 1 289 ? -78.391 -21.312 130.630 1.00 83.25 289 LYS A O 1
ATOM 2377 N N . GLN A 1 290 ? -78.670 -19.490 129.335 1.00 82.31 290 GLN A N 1
ATOM 2378 C CA . GLN A 1 290 ? -79.786 -18.920 130.101 1.00 82.31 290 GLN A CA 1
ATOM 2379 C C . GLN A 1 290 ? -81.021 -19.836 130.053 1.00 82.31 290 GLN A C 1
ATOM 2381 O O . GLN A 1 290 ? -81.557 -20.187 131.101 1.00 82.31 290 GLN A O 1
ATOM 2386 N N . GLN A 1 291 ? -81.399 -20.335 128.871 1.00 79.81 291 GLN A N 1
ATOM 2387 C CA . GLN A 1 291 ? -82.519 -21.277 128.708 1.00 79.81 291 GLN A CA 1
ATOM 2388 C C . GLN A 1 291 ? -82.336 -22.577 129.514 1.00 79.81 291 GLN A C 1
ATOM 2390 O O . GLN A 1 291 ? -83.299 -23.104 130.074 1.00 79.81 291 GLN A O 1
ATOM 2395 N N . VAL A 1 292 ? -81.106 -23.098 129.618 1.00 81.50 292 VAL A N 1
ATOM 2396 C CA . VAL A 1 292 ? -80.805 -24.263 130.473 1.00 81.50 292 VAL A CA 1
ATOM 2397 C C . VAL A 1 292 ? -81.010 -23.934 131.958 1.00 81.50 292 VAL A C 1
ATOM 2399 O O . VAL A 1 292 ? -81.580 -24.748 132.684 1.00 81.50 292 VAL A O 1
ATOM 2402 N N . GLN A 1 293 ? -80.606 -22.743 132.410 1.00 81.88 293 GLN A N 1
ATOM 2403 C CA . GLN A 1 293 ? -80.804 -22.296 133.795 1.00 81.88 293 GLN A CA 1
ATOM 2404 C C . GLN A 1 293 ? -82.290 -22.077 134.131 1.00 81.88 293 GLN A C 1
ATOM 2406 O O . GLN A 1 293 ? -82.749 -22.527 135.182 1.00 81.88 293 GLN A O 1
ATOM 2411 N N . GLU A 1 294 ? -83.068 -21.466 133.233 1.00 80.62 294 GLU A N 1
ATOM 2412 C CA . GLU A 1 294 ? -84.520 -21.315 133.405 1.00 80.62 294 GLU A CA 1
ATOM 2413 C C . GLU A 1 294 ? -85.241 -22.668 133.445 1.00 80.62 294 GLU A C 1
ATOM 2415 O O . GLU A 1 294 ? -86.100 -22.892 134.301 1.00 80.62 294 GLU A O 1
ATOM 2420 N N . LYS A 1 295 ? -84.857 -23.610 132.574 1.00 82.00 295 LYS A N 1
ATOM 2421 C CA . LYS A 1 295 ? -85.447 -24.954 132.549 1.00 82.00 295 LYS A CA 1
ATOM 2422 C C . LYS A 1 295 ? -85.178 -25.734 133.839 1.00 82.00 295 LYS A C 1
ATOM 2424 O O . LYS A 1 295 ? -86.085 -26.403 134.331 1.00 82.00 295 LYS A O 1
ATOM 2429 N N . LEU A 1 296 ? -83.974 -25.624 134.407 1.00 80.44 296 LEU A N 1
ATOM 2430 C CA . LEU A 1 296 ? -83.651 -26.207 135.716 1.00 80.44 296 LEU A CA 1
ATOM 2431 C C . LEU A 1 296 ? -84.515 -25.593 136.827 1.00 80.44 296 LEU A C 1
ATOM 2433 O O . LEU A 1 296 ? -85.122 -26.327 137.605 1.00 80.44 296 LEU A O 1
ATOM 2437 N N . ARG A 1 297 ? -84.656 -24.261 136.850 1.00 80.00 297 ARG A N 1
ATOM 2438 C CA . ARG A 1 297 ? -85.514 -23.558 137.819 1.00 80.00 297 ARG A CA 1
ATOM 2439 C C . ARG A 1 297 ? -86.975 -24.021 137.750 1.00 80.00 297 ARG A C 1
ATOM 2441 O O . ARG A 1 297 ? -87.580 -24.268 138.791 1.00 80.00 297 ARG A O 1
ATOM 2448 N N . LEU A 1 298 ? -87.531 -24.182 136.547 1.00 78.69 298 LEU A N 1
ATOM 2449 C CA . LEU A 1 298 ? -88.900 -24.680 136.360 1.00 78.69 298 LEU A CA 1
ATOM 2450 C C . LEU A 1 298 ? -89.076 -26.117 136.884 1.00 78.69 298 LEU A C 1
ATOM 2452 O O . LEU A 1 298 ? -90.086 -26.406 137.523 1.00 78.69 298 LEU A O 1
ATOM 2456 N N . GLN A 1 299 ? -88.083 -26.993 136.693 1.00 77.25 299 GLN A N 1
ATOM 2457 C CA . GLN A 1 299 ? -88.091 -28.351 137.260 1.00 77.25 299 GLN A CA 1
ATOM 2458 C C . GLN A 1 299 ? -87.980 -28.363 138.795 1.00 77.25 299 GLN A C 1
ATOM 2460 O O . GLN A 1 299 ? -88.518 -29.260 139.446 1.00 77.25 299 GLN A O 1
ATOM 2465 N N . GLU A 1 300 ? -87.302 -27.381 139.392 1.00 76.62 300 GLU A N 1
ATOM 2466 C CA . GLU A 1 300 ? -87.264 -27.180 140.847 1.00 76.62 300 GLU A CA 1
ATOM 2467 C C . GLU A 1 300 ? -88.659 -26.815 141.396 1.00 76.62 300 GLU A C 1
ATOM 2469 O O . GLU A 1 300 ? -89.104 -27.383 142.396 1.00 76.62 300 GLU A O 1
ATOM 2474 N N . GLU A 1 301 ? -89.375 -25.909 140.719 1.00 77.38 301 GLU A N 1
ATOM 2475 C CA . GLU A 1 301 ? -90.736 -25.497 141.092 1.00 77.38 301 GLU A CA 1
ATOM 2476 C C . GLU A 1 301 ? -91.767 -26.620 140.911 1.00 77.38 301 GLU A C 1
ATOM 2478 O O . GLU A 1 301 ? -92.627 -26.816 141.772 1.00 77.38 301 GLU A O 1
ATOM 2483 N N . GLU A 1 302 ? -91.688 -27.374 139.814 1.00 75.50 302 GLU A N 1
ATOM 2484 C CA . GLU A 1 302 ? -92.578 -28.506 139.531 1.00 75.50 302 GLU A CA 1
ATOM 2485 C C . GLU A 1 302 ? -92.459 -29.589 140.618 1.00 75.50 302 GLU A C 1
ATOM 2487 O O . GLU A 1 302 ? -93.464 -30.007 141.198 1.00 75.50 302 GLU A O 1
ATOM 2492 N N . ARG A 1 303 ? -91.224 -29.918 141.026 1.00 75.94 303 ARG A N 1
ATOM 2493 C CA . ARG A 1 303 ? -90.944 -30.873 142.111 1.00 75.94 303 ARG A CA 1
ATOM 2494 C C . ARG A 1 303 ? -91.528 -30.443 143.464 1.00 75.94 303 ARG A C 1
ATOM 2496 O O . ARG A 1 303 ? -91.936 -31.297 144.250 1.00 75.94 303 ARG A O 1
ATOM 2503 N N . GLN A 1 304 ? -91.591 -29.139 143.754 1.00 76.06 304 GLN A N 1
ATOM 2504 C CA . GLN A 1 304 ? -92.248 -28.643 144.972 1.00 76.06 304 GLN A CA 1
ATOM 2505 C C . GLN A 1 304 ? -93.774 -28.783 144.903 1.00 76.06 304 GLN A C 1
ATOM 2507 O O . GLN A 1 304 ? -94.394 -29.170 145.896 1.00 76.06 304 GLN A O 1
ATOM 2512 N N . ARG A 1 305 ? -94.382 -28.515 143.737 1.00 73.69 305 ARG A N 1
ATOM 2513 C CA . ARG A 1 305 ? -95.836 -28.643 143.530 1.00 73.69 305 ARG A CA 1
ATOM 2514 C C . ARG A 1 305 ? -96.298 -30.090 143.735 1.00 73.69 305 ARG A C 1
ATOM 2516 O O . ARG A 1 305 ? -97.307 -30.302 144.407 1.00 73.69 305 ARG A O 1
ATOM 2523 N N . ASP A 1 306 ? -95.542 -31.071 143.241 1.00 75.75 306 ASP A N 1
ATOM 2524 C CA . ASP A 1 306 ? -95.865 -32.498 143.397 1.00 75.75 306 ASP A CA 1
ATOM 2525 C C . ASP A 1 306 ? -95.829 -32.974 144.858 1.00 75.75 306 ASP A C 1
ATOM 2527 O O . ASP A 1 306 ? -96.751 -33.666 145.302 1.00 75.75 306 ASP A O 1
ATOM 2531 N N . MET A 1 307 ? -94.836 -32.550 145.654 1.00 72.50 307 MET A N 1
ATOM 2532 C CA . MET A 1 307 ? -94.807 -32.872 147.092 1.00 72.50 307 MET A CA 1
ATOM 2533 C C . MET A 1 307 ? -96.045 -32.339 147.827 1.00 72.50 307 MET A C 1
ATOM 2535 O O . MET A 1 307 ? -96.590 -33.003 148.715 1.00 72.50 307 MET A O 1
ATOM 2539 N N . ASP A 1 308 ? -96.513 -31.151 147.450 1.00 76.38 308 ASP A N 1
ATOM 2540 C CA . ASP A 1 308 ? -97.691 -30.526 148.043 1.00 76.38 308 ASP A CA 1
ATOM 2541 C C . ASP A 1 308 ? -98.997 -31.225 147.614 1.00 76.38 308 ASP A C 1
ATOM 2543 O O . ASP A 1 308 ? -99.910 -31.407 148.430 1.00 76.38 308 ASP A O 1
ATOM 2547 N N . TRP A 1 309 ? -99.070 -31.704 146.366 1.00 77.50 309 TRP A N 1
ATOM 2548 C CA . TRP A 1 309 ? -100.150 -32.572 145.884 1.00 77.50 309 TRP A CA 1
ATOM 2549 C C . TRP A 1 309 ? -100.210 -33.901 146.643 1.00 77.50 309 TRP A C 1
ATOM 2551 O O . TRP A 1 309 ? -101.293 -34.290 147.090 1.00 77.50 309 TRP A O 1
ATOM 2561 N N . ASP A 1 310 ? -99.080 -34.572 146.869 1.00 76.62 310 ASP A N 1
ATOM 2562 C CA . ASP A 1 310 ? -99.044 -35.836 147.616 1.00 76.62 310 ASP A CA 1
ATOM 2563 C C . ASP A 1 310 ? -99.392 -35.670 149.093 1.00 76.62 310 ASP A C 1
ATOM 2565 O O . ASP A 1 310 ? -100.155 -36.468 149.655 1.00 76.62 310 ASP A O 1
ATOM 2569 N N . ARG A 1 311 ? -98.948 -34.576 149.715 1.00 75.94 311 ARG A N 1
ATOM 2570 C CA . ARG A 1 311 ? -99.339 -34.222 151.083 1.00 75.94 311 ARG A CA 1
ATOM 2571 C C . ARG A 1 311 ? -100.860 -34.071 151.213 1.00 75.94 311 ARG A C 1
ATOM 2573 O O . ARG A 1 311 ? -101.451 -34.589 152.165 1.00 75.94 311 ARG A O 1
ATOM 2580 N N . ARG A 1 312 ? -101.512 -33.441 150.225 1.00 76.19 312 ARG A N 1
ATOM 2581 C CA . ARG A 1 312 ? -102.982 -33.323 150.131 1.00 76.19 312 ARG A CA 1
ATOM 2582 C C . ARG A 1 312 ? -103.648 -34.678 149.837 1.00 76.19 312 ARG A C 1
ATOM 2584 O O . ARG A 1 312 ? -104.664 -35.000 150.459 1.00 76.19 312 ARG A O 1
ATOM 2591 N N . ARG A 1 313 ? -103.061 -35.504 148.957 1.00 80.69 313 ARG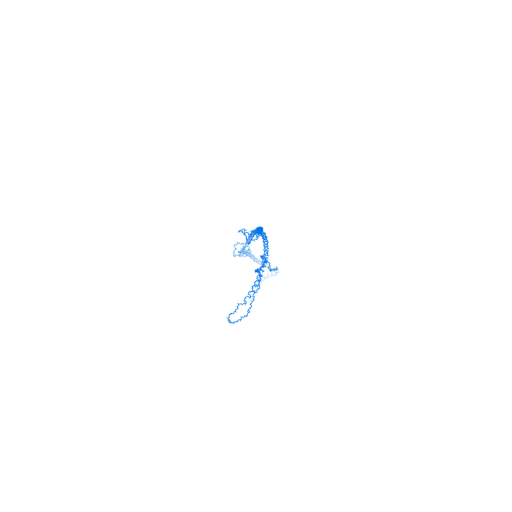 A N 1
ATOM 2592 C CA . ARG A 1 313 ? -103.524 -36.867 148.608 1.00 80.69 313 ARG A CA 1
ATOM 2593 C C . ARG A 1 313 ? -103.648 -37.748 149.859 1.00 80.69 313 ARG A C 1
ATOM 2595 O O . ARG A 1 313 ? -104.704 -38.333 150.107 1.00 80.69 313 ARG A O 1
ATOM 2602 N N . ILE A 1 314 ? -102.600 -37.779 150.687 1.00 77.69 314 ILE A N 1
ATOM 2603 C CA . ILE A 1 314 ? -102.519 -38.594 151.913 1.00 77.69 314 ILE A CA 1
ATOM 2604 C C . ILE A 1 314 ? -103.521 -38.121 152.980 1.00 77.69 314 ILE A C 1
ATOM 2606 O O . ILE A 1 314 ? -104.180 -38.943 153.622 1.00 77.69 314 ILE A O 1
ATOM 2610 N N . GLN A 1 315 ? -103.687 -36.805 153.160 1.00 75.25 315 GLN A N 1
ATOM 2611 C CA . GLN A 1 315 ? -104.681 -36.261 154.096 1.00 75.25 315 GLN A CA 1
ATOM 2612 C C . GLN A 1 315 ? -106.116 -36.629 153.688 1.00 75.25 315 GLN A C 1
ATOM 2614 O O . GLN A 1 315 ? -106.899 -37.074 154.532 1.00 75.25 315 GLN A O 1
ATOM 2619 N N . LYS A 1 316 ? -106.447 -36.530 152.393 1.00 75.81 316 LYS A N 1
ATOM 2620 C CA . LYS A 1 316 ? -107.773 -36.888 151.867 1.00 75.81 316 LYS A CA 1
ATOM 2621 C C . LYS A 1 316 ? -108.089 -38.378 152.067 1.00 75.81 316 LYS A C 1
ATOM 2623 O O . LYS A 1 316 ? -109.192 -38.704 152.498 1.00 75.81 316 LYS A O 1
ATOM 2628 N N . ALA A 1 317 ? -107.107 -39.261 151.860 1.00 75.56 317 ALA A N 1
ATOM 2629 C CA . ALA A 1 317 ? -107.240 -40.702 152.109 1.00 75.56 317 ALA A CA 1
ATOM 2630 C C . ALA A 1 317 ? -107.461 -41.055 153.598 1.00 75.56 317 ALA A C 1
ATOM 2632 O O . ALA A 1 317 ? -108.226 -41.968 153.917 1.00 75.56 317 ALA A O 1
ATOM 2633 N N . ARG A 1 318 ? -106.844 -40.315 154.535 1.00 75.06 318 ARG A N 1
ATOM 2634 C CA . ARG A 1 318 ? -107.134 -40.467 155.975 1.00 75.06 318 ARG A CA 1
ATOM 2635 C C . ARG A 1 318 ? -108.568 -40.058 156.322 1.00 75.06 318 ARG A C 1
ATOM 2637 O O . ARG A 1 318 ? -109.214 -40.752 157.104 1.00 75.06 318 ARG A O 1
ATOM 2644 N N . ALA A 1 319 ? -109.075 -38.970 155.740 1.00 76.06 319 ALA A N 1
ATOM 2645 C CA . ALA A 1 319 ? -110.433 -38.493 156.001 1.00 76.06 319 ALA A CA 1
ATOM 2646 C C . ALA A 1 319 ? -111.512 -39.490 155.530 1.00 76.06 319 ALA A C 1
ATOM 2648 O O . ALA A 1 319 ? -112.457 -39.768 156.270 1.00 76.06 319 ALA A O 1
ATOM 2649 N N . THR A 1 320 ? -111.352 -40.092 154.345 1.00 76.19 320 THR A N 1
ATOM 2650 C CA . THR A 1 320 ? -112.320 -41.070 153.811 1.00 76.19 320 THR A CA 1
ATOM 2651 C C . THR A 1 320 ? -112.408 -42.342 154.659 1.00 76.19 320 THR A C 1
ATOM 2653 O O . THR A 1 320 ? -113.512 -42.791 154.963 1.00 76.19 320 THR A O 1
ATOM 2656 N N . LEU A 1 321 ? -111.275 -42.876 155.136 1.00 75.88 321 LEU A N 1
ATOM 2657 C CA . LEU A 1 321 ? -111.245 -44.069 156.002 1.00 75.88 321 LEU A CA 1
ATOM 2658 C C . LEU A 1 321 ? -111.930 -43.853 157.366 1.00 75.88 321 LEU A C 1
ATOM 2660 O O . LEU A 1 321 ? -112.508 -44.786 157.934 1.00 75.88 321 LEU A O 1
ATOM 2664 N N . LEU A 1 322 ? -111.890 -42.630 157.904 1.00 77.50 322 LEU A N 1
ATOM 2665 C CA . LEU A 1 322 ? -112.627 -42.276 159.123 1.00 77.50 322 LEU A CA 1
ATOM 2666 C C . LEU A 1 322 ? -114.143 -42.236 158.868 1.00 77.50 322 LEU A C 1
ATOM 2668 O O . LEU A 1 322 ? -114.915 -42.762 159.674 1.00 77.50 322 LEU A O 1
ATOM 2672 N N . PHE A 1 323 ? -114.563 -41.685 157.727 1.00 75.19 323 PHE A N 1
ATOM 2673 C CA . PHE A 1 323 ? -115.972 -41.581 157.342 1.00 75.19 323 PHE A CA 1
ATOM 2674 C C . PHE A 1 323 ? -116.619 -42.954 157.077 1.00 75.19 323 PHE A C 1
ATOM 2676 O O . PHE A 1 323 ? -117.728 -43.221 157.547 1.00 75.19 323 PHE A O 1
ATOM 2683 N N . GLU A 1 324 ? -115.910 -43.881 156.420 1.00 73.44 324 GLU A N 1
ATOM 2684 C CA . GLU A 1 324 ? -116.387 -45.263 156.238 1.00 73.44 324 GLU A CA 1
ATOM 2685 C C . GLU A 1 324 ? -116.629 -45.981 157.573 1.00 73.44 324 GLU A C 1
ATOM 2687 O O . GLU A 1 324 ? -117.675 -46.610 157.766 1.00 73.44 324 GLU A O 1
ATOM 2692 N N . ARG A 1 325 ? -115.705 -45.847 158.538 1.00 74.50 325 ARG A N 1
ATOM 2693 C CA . ARG A 1 325 ? -115.870 -46.421 159.886 1.00 74.50 325 ARG A CA 1
ATOM 2694 C C . ARG A 1 325 ? -117.109 -45.876 160.603 1.00 74.50 325 ARG A C 1
ATOM 2696 O O . ARG A 1 325 ? -117.733 -46.616 161.366 1.00 74.50 325 ARG A O 1
ATOM 2703 N N . GLN A 1 326 ? -117.495 -44.624 160.352 1.00 73.12 326 GLN A N 1
ATOM 2704 C CA . GLN A 1 326 ? -118.726 -44.041 160.889 1.00 73.12 326 GLN A CA 1
ATOM 2705 C C . GLN A 1 326 ? -119.976 -44.623 160.205 1.00 73.12 326 GLN A C 1
ATOM 2707 O O . GLN A 1 326 ? -120.894 -45.070 160.900 1.00 73.12 326 GLN A O 1
ATOM 2712 N N . GLN A 1 327 ? -119.996 -44.727 158.869 1.00 72.88 327 GLN A N 1
ATOM 2713 C CA . GLN A 1 327 ? -121.116 -45.351 158.147 1.00 72.88 327 GLN A CA 1
ATOM 2714 C C . GLN A 1 327 ? -121.331 -46.823 158.529 1.00 72.88 327 GLN A C 1
ATOM 2716 O O . GLN A 1 327 ? -122.475 -47.255 158.689 1.00 72.88 327 GLN A O 1
ATOM 2721 N N . GLN A 1 328 ? -120.262 -47.602 158.725 1.00 70.94 328 GLN A N 1
ATOM 2722 C CA . GLN A 1 328 ? -120.378 -49.006 159.135 1.00 70.94 328 GLN A CA 1
ATOM 2723 C C . GLN A 1 328 ? -121.029 -49.169 160.521 1.00 70.94 328 GLN A C 1
ATOM 2725 O O . GLN A 1 328 ? -121.784 -50.121 160.730 1.00 70.94 328 GLN A O 1
ATOM 2730 N N . ARG A 1 329 ? -120.800 -48.233 161.457 1.00 72.81 329 ARG A N 1
ATOM 2731 C CA . ARG A 1 329 ? -121.488 -48.216 162.763 1.00 72.81 329 ARG A CA 1
ATOM 2732 C C . ARG A 1 329 ? -122.985 -47.935 162.600 1.00 72.81 329 ARG A C 1
ATOM 2734 O O . ARG A 1 329 ? -123.797 -48.683 163.139 1.00 72.81 329 ARG A O 1
ATOM 2741 N N . LEU A 1 330 ? -123.348 -46.927 161.803 1.00 72.56 330 LEU A N 1
ATOM 2742 C CA . LEU A 1 330 ? -124.747 -46.561 161.539 1.00 72.56 330 LEU A CA 1
ATOM 2743 C C . LEU A 1 330 ? -125.526 -47.694 160.846 1.00 72.56 330 LEU A C 1
ATOM 2745 O O . LEU A 1 330 ? -126.613 -48.058 161.297 1.00 72.56 330 LEU A O 1
ATOM 2749 N N . ARG A 1 331 ? -124.945 -48.332 159.818 1.00 71.00 331 ARG A N 1
ATOM 2750 C CA . ARG A 1 331 ? -125.561 -49.480 159.121 1.00 71.00 331 ARG A CA 1
ATOM 2751 C C . ARG A 1 331 ? -125.831 -50.670 160.054 1.00 71.00 331 ARG A C 1
ATOM 2753 O O . ARG A 1 331 ? -126.865 -51.320 159.918 1.00 71.00 331 ARG A O 1
ATOM 2760 N N . ARG A 1 332 ? -124.949 -50.936 161.031 1.00 71.31 332 ARG A N 1
ATOM 2761 C CA . ARG A 1 332 ? -125.158 -51.982 162.056 1.00 71.31 332 ARG A CA 1
ATOM 2762 C C . ARG A 1 332 ? -126.287 -51.646 163.039 1.00 71.31 332 ARG A C 1
ATOM 2764 O O . ARG A 1 332 ? -126.942 -52.567 163.517 1.00 71.31 332 ARG A O 1
ATOM 2771 N N . GLY A 1 333 ? -126.526 -50.364 163.325 1.00 69.12 333 GLY A N 1
ATOM 2772 C CA . GLY A 1 333 ? -127.672 -49.916 164.124 1.00 69.12 333 GLY A CA 1
ATOM 2773 C C . GLY A 1 333 ? -128.999 -50.114 163.387 1.00 69.12 333 GLY A C 1
ATOM 2774 O O . GLY A 1 333 ? -129.892 -50.786 163.896 1.00 69.12 333 GLY A O 1
ATOM 2775 N N . LEU A 1 334 ? -129.088 -49.606 162.152 1.00 70.31 334 LEU A N 1
ATOM 2776 C CA . LEU A 1 334 ? -130.303 -49.673 161.329 1.00 70.31 334 LEU A CA 1
ATOM 2777 C C . LEU A 1 334 ? -130.776 -51.109 161.060 1.00 70.31 334 LEU A C 1
ATOM 2779 O O . LEU A 1 334 ? -131.978 -51.362 161.074 1.00 70.31 334 LEU A O 1
ATOM 2783 N N . ARG A 1 335 ? -129.855 -52.064 160.861 1.00 71.56 335 ARG A N 1
ATOM 2784 C CA . ARG A 1 335 ? -130.233 -53.466 160.615 1.00 71.56 335 ARG A CA 1
ATOM 2785 C C . ARG A 1 335 ? -131.007 -54.071 161.792 1.00 71.56 335 ARG A C 1
ATOM 2787 O O . ARG A 1 335 ? -132.093 -54.597 161.586 1.00 71.56 335 ARG A O 1
ATOM 2794 N N . ARG A 1 336 ? -130.510 -53.882 163.021 1.00 67.19 336 ARG A N 1
ATOM 2795 C CA . ARG A 1 336 ? -131.147 -54.388 164.252 1.00 67.19 336 ARG A CA 1
ATOM 2796 C C . ARG A 1 336 ? -132.565 -53.841 164.452 1.00 67.19 336 ARG A C 1
ATOM 2798 O O . ARG A 1 336 ? -133.425 -54.562 164.939 1.00 67.19 336 ARG A O 1
ATOM 2805 N N . ALA A 1 337 ? -132.814 -52.587 164.067 1.00 70.50 337 ALA A N 1
ATOM 2806 C CA . ALA A 1 337 ? -134.145 -51.986 164.154 1.00 70.50 337 ALA A CA 1
ATOM 2807 C C . ALA A 1 337 ? -135.148 -52.638 163.180 1.00 70.50 337 ALA A C 1
ATOM 2809 O O . ALA A 1 337 ? -136.284 -52.915 163.564 1.00 70.50 337 ALA A O 1
ATOM 2810 N N . LEU A 1 338 ? -134.715 -52.939 161.949 1.00 67.38 338 LEU A N 1
ATOM 2811 C CA . LEU A 1 338 ? -135.533 -53.649 160.957 1.00 67.38 338 LEU A CA 1
ATOM 2812 C C . LEU A 1 338 ? -135.850 -55.082 161.403 1.00 67.38 338 LEU A C 1
ATOM 2814 O O . LEU A 1 338 ? -136.999 -55.511 161.313 1.00 67.38 338 LEU A O 1
ATOM 2818 N N . ASP A 1 339 ? -134.855 -55.799 161.931 1.00 69.44 339 ASP A N 1
ATOM 2819 C CA . ASP A 1 339 ? -135.018 -57.184 162.386 1.00 69.44 339 ASP A CA 1
ATOM 2820 C C . ASP A 1 339 ? -136.058 -57.284 163.532 1.00 69.44 339 ASP A C 1
ATOM 2822 O O . ASP A 1 339 ? -136.899 -58.186 163.529 1.00 69.44 339 ASP A O 1
ATOM 2826 N N . CYS A 1 340 ? -136.088 -56.310 164.455 1.00 68.56 340 CYS A N 1
ATOM 2827 C CA . CYS A 1 340 ? -137.128 -56.203 165.489 1.00 68.56 340 CYS A CA 1
ATOM 2828 C C . CYS A 1 340 ? -138.521 -55.863 164.928 1.00 68.56 340 CYS A C 1
ATOM 2830 O O . CYS A 1 340 ? -139.520 -56.400 165.405 1.00 68.56 340 CYS A O 1
ATOM 2832 N N . SER A 1 341 ? -138.611 -54.978 163.929 1.00 68.31 341 SER A N 1
ATOM 2833 C CA . SER A 1 341 ? -139.895 -54.547 163.354 1.00 68.31 341 SER A CA 1
ATOM 2834 C C . SER A 1 341 ? -140.591 -55.679 162.584 1.00 68.31 341 SER A C 1
ATOM 2836 O O . SER A 1 341 ? -141.787 -55.917 162.771 1.00 68.31 341 SER A O 1
ATOM 2838 N N . ASN A 1 342 ? -139.822 -56.464 161.820 1.00 68.44 342 ASN A N 1
ATOM 2839 C CA . ASN A 1 342 ? -140.313 -57.652 161.112 1.00 68.44 342 ASN A CA 1
ATOM 2840 C C . ASN A 1 342 ? -140.923 -58.700 162.065 1.00 68.44 342 ASN A C 1
ATOM 2842 O O . ASN A 1 342 ? -141.904 -59.360 161.720 1.00 68.44 342 ASN A O 1
ATOM 2846 N N . LEU A 1 343 ? -140.382 -58.826 163.284 1.00 66.31 343 LEU A N 1
ATOM 2847 C CA . LEU A 1 343 ? -140.889 -59.732 164.321 1.00 66.31 343 LEU A CA 1
ATOM 2848 C C . LEU A 1 343 ? -142.265 -59.327 164.886 1.00 66.31 343 LEU A C 1
ATOM 2850 O O . LEU A 1 343 ? -142.980 -60.197 165.386 1.00 66.31 343 LEU A O 1
ATOM 2854 N N . SER A 1 344 ? -142.653 -58.046 164.801 1.00 62.75 344 SER A N 1
ATOM 2855 C CA . SER A 1 344 ? -144.003 -57.588 165.177 1.00 62.75 344 SER A CA 1
ATOM 2856 C C . SER A 1 344 ? -145.010 -57.868 164.061 1.00 62.75 344 SER A C 1
ATOM 2858 O O . SER A 1 344 ? -146.017 -58.537 164.291 1.00 62.75 344 SER A O 1
ATOM 2860 N N . LEU A 1 345 ? -144.679 -57.468 162.827 1.00 65.12 345 LEU A N 1
ATOM 2861 C CA . LEU A 1 345 ? -145.523 -57.672 161.640 1.00 65.12 345 LEU A CA 1
ATOM 2862 C C . LEU A 1 345 ? -145.900 -59.150 161.428 1.00 65.12 345 LEU A C 1
ATOM 2864 O O . LEU A 1 345 ? -147.049 -59.465 161.115 1.00 65.12 345 LEU A O 1
ATOM 2868 N N . ALA A 1 346 ? -144.964 -60.073 161.676 1.00 60.88 346 ALA A N 1
ATOM 2869 C CA . ALA A 1 346 ? -145.214 -61.514 161.588 1.00 60.88 346 ALA A CA 1
ATOM 2870 C C . ALA A 1 346 ? -146.254 -62.037 162.606 1.00 60.88 346 ALA A C 1
ATOM 2872 O O . ALA A 1 346 ? -146.894 -63.061 162.362 1.00 60.88 346 ALA A O 1
ATOM 2873 N N . ARG A 1 347 ? -146.449 -61.355 163.745 1.00 59.47 347 ARG A N 1
ATOM 2874 C CA . ARG A 1 347 ? -147.465 -61.714 164.754 1.00 59.47 347 ARG A CA 1
ATOM 2875 C C . ARG A 1 347 ? -148.846 -61.163 164.405 1.00 59.47 347 ARG A C 1
ATOM 2877 O O . ARG A 1 347 ? -149.846 -61.832 164.651 1.00 59.47 347 ARG A O 1
ATOM 2884 N N . GLU A 1 348 ? -148.904 -59.977 163.809 1.00 60.81 348 GLU A N 1
ATOM 2885 C CA . GLU A 1 348 ? -150.154 -59.312 163.420 1.00 60.81 348 GLU A CA 1
ATOM 2886 C C . GLU A 1 348 ? -150.875 -60.066 162.288 1.00 60.81 348 GLU A C 1
ATOM 2888 O O . GLU A 1 348 ? -152.085 -60.298 162.365 1.00 60.81 348 GLU A O 1
ATOM 2893 N N . GLN A 1 349 ? -150.132 -60.555 161.288 1.00 60.12 349 GLN A N 1
ATOM 2894 C CA . GLN A 1 349 ? -150.687 -61.338 160.173 1.00 60.12 349 GLN A CA 1
ATOM 2895 C C . GLN A 1 349 ? -151.355 -62.652 160.627 1.00 60.12 349 GLN A C 1
ATOM 2897 O O . GLN A 1 349 ? -152.398 -63.037 160.095 1.00 60.12 349 GLN A O 1
ATOM 2902 N N . LEU A 1 350 ? -150.813 -63.313 161.658 1.00 59.16 350 LEU A N 1
ATOM 2903 C CA . LEU A 1 350 ? -151.386 -64.539 162.234 1.00 59.16 350 LEU A CA 1
ATOM 2904 C C . LEU A 1 350 ? -152.748 -64.322 162.916 1.00 59.16 350 LEU A C 1
ATOM 2906 O O . LEU A 1 350 ? -153.541 -65.259 163.005 1.00 59.16 350 LEU A O 1
ATOM 2910 N N . LEU A 1 351 ? -153.037 -63.104 163.385 1.00 58.66 351 LEU A N 1
ATOM 2911 C CA . LEU A 1 351 ? -154.322 -62.766 164.002 1.00 58.66 351 LEU A CA 1
ATOM 2912 C C . LEU A 1 351 ? -155.385 -62.421 162.949 1.00 58.66 351 LEU A C 1
ATOM 2914 O O . LEU A 1 351 ? -156.525 -62.870 163.069 1.00 58.66 351 LEU A O 1
ATOM 2918 N N . GLN A 1 352 ? -155.010 -61.698 161.887 1.00 56.00 352 GLN A N 1
ATOM 2919 C CA . GLN A 1 352 ? -155.926 -61.313 160.801 1.00 56.00 352 GLN A CA 1
ATOM 2920 C C . GLN A 1 352 ? -156.477 -62.519 160.022 1.00 56.00 352 GLN A C 1
ATOM 2922 O O . GLN A 1 352 ? -157.651 -62.538 159.657 1.00 56.00 352 GLN A O 1
ATOM 2927 N N . LEU A 1 353 ? -155.670 -63.568 159.824 1.00 56.56 353 LEU A N 1
ATOM 2928 C CA . LEU A 1 353 ? -156.117 -64.799 159.157 1.00 56.56 353 LEU A CA 1
ATOM 2929 C C . LEU A 1 353 ? -157.197 -65.567 159.942 1.00 56.56 353 LEU A C 1
ATOM 2931 O O . LEU A 1 353 ? -157.923 -66.368 159.357 1.00 56.56 353 LEU A O 1
ATOM 2935 N N . ARG A 1 354 ? -157.326 -65.340 161.257 1.00 50.31 354 ARG A N 1
ATOM 2936 C CA . ARG A 1 354 ? -158.245 -66.097 162.123 1.00 50.31 354 ARG A CA 1
ATOM 2937 C C . ARG A 1 354 ? -159.653 -65.498 162.199 1.00 50.31 354 ARG A C 1
ATOM 2939 O O . ARG A 1 354 ? -160.594 -66.225 162.506 1.00 50.31 354 ARG A O 1
ATOM 2946 N N . THR A 1 355 ? -159.818 -64.204 161.922 1.00 52.81 355 THR A N 1
ATOM 2947 C CA . THR A 1 355 ? -161.114 -63.505 162.021 1.00 52.81 355 THR A CA 1
ATOM 2948 C C . THR A 1 355 ? -161.947 -63.562 160.738 1.00 52.81 355 THR A C 1
ATOM 2950 O O . THR A 1 355 ? -163.167 -63.443 160.805 1.00 52.81 355 THR A O 1
ATOM 2953 N N . LEU A 1 356 ? -161.328 -63.805 159.578 1.00 52.69 356 LEU A N 1
ATOM 2954 C CA . LEU A 1 356 ? -161.998 -63.803 158.265 1.00 52.69 356 LEU A CA 1
ATOM 2955 C C . LEU A 1 356 ? -162.769 -65.095 157.916 1.00 52.69 356 LEU A C 1
ATOM 2957 O O . LEU A 1 356 ? -163.400 -65.165 156.866 1.00 52.69 356 LEU A O 1
ATOM 2961 N N . VAL A 1 357 ? -162.745 -66.118 158.776 1.00 52.25 357 VAL A N 1
ATOM 2962 C CA . VAL A 1 357 ? -163.270 -67.468 158.467 1.00 52.25 357 VAL A CA 1
ATOM 2963 C C . VAL A 1 357 ? -164.779 -67.628 158.753 1.00 52.25 357 VAL A C 1
ATOM 2965 O O . VAL A 1 357 ? -165.380 -68.616 158.342 1.00 52.25 357 VAL A O 1
ATOM 2968 N N . VAL A 1 358 ? -165.419 -66.684 159.456 1.00 45.00 358 VAL A N 1
ATOM 2969 C CA . VAL A 1 358 ? -166.703 -66.948 160.145 1.00 45.00 358 VAL A CA 1
ATOM 2970 C C . VAL A 1 358 ? -167.968 -66.466 159.408 1.00 45.00 358 VAL A C 1
ATOM 2972 O O . VAL A 1 358 ? -169.035 -67.029 159.648 1.00 45.00 358 VAL A O 1
ATOM 2975 N N . SER A 1 359 ? -167.918 -65.445 158.537 1.00 35.12 359 SER A N 1
ATOM 2976 C CA . SER A 1 359 ? -169.150 -64.697 158.197 1.00 35.12 359 SER A CA 1
ATOM 2977 C C . SER A 1 359 ? -169.270 -64.120 156.773 1.00 35.12 359 SER A C 1
ATOM 2979 O O . SER A 1 359 ? -169.187 -62.906 156.604 1.00 35.12 359 SER A O 1
ATOM 2981 N N . PHE A 1 360 ? -169.562 -64.967 155.774 1.00 36.84 360 PHE A N 1
ATOM 2982 C CA . PHE A 1 360 ? -170.418 -64.680 154.591 1.00 36.84 360 PHE A CA 1
ATOM 2983 C C . PHE A 1 360 ? -170.514 -65.954 153.712 1.00 36.84 360 PHE A C 1
ATOM 2985 O O . PHE A 1 360 ? -169.495 -66.589 153.475 1.00 36.84 360 PHE A O 1
ATOM 2992 N N . THR A 1 361 ? -171.657 -66.428 153.194 1.00 34.88 361 THR A N 1
ATOM 2993 C CA . THR A 1 361 ? -173.060 -65.951 153.198 1.00 34.88 361 THR A CA 1
ATOM 2994 C C . THR A 1 361 ? -174.047 -67.133 153.265 1.00 34.88 361 THR A C 1
ATOM 2996 O O . THR A 1 361 ? -173.675 -68.286 153.047 1.00 34.88 361 THR A O 1
ATOM 2999 N N . ARG A 1 362 ? -175.349 -66.835 153.408 1.00 29.11 362 ARG A N 1
ATOM 3000 C CA . ARG A 1 362 ? -176.381 -67.555 152.641 1.00 29.11 362 ARG A CA 1
ATOM 3001 C C . ARG A 1 362 ? -177.253 -66.540 151.886 1.00 29.11 362 ARG A C 1
ATOM 3003 O O . ARG A 1 362 ? -178.111 -65.899 152.478 1.00 29.11 362 ARG A O 1
ATOM 3010 N N . GLY A 1 363 ? -176.987 -66.384 150.589 1.00 25.06 363 GLY A N 1
ATOM 3011 C CA . GLY A 1 363 ? -177.686 -65.502 149.644 1.00 25.06 363 GLY A CA 1
ATOM 3012 C C . GLY A 1 363 ? -177.493 -66.064 148.221 1.00 25.06 363 GLY A C 1
ATOM 3013 O O . GLY A 1 363 ? -176.333 -66.229 147.847 1.00 25.06 363 GLY A O 1
ATOM 3014 N N . PRO A 1 364 ? -178.538 -66.472 147.466 1.00 40.09 364 PRO A N 1
ATOM 3015 C CA . PRO A 1 364 ? -178.377 -67.466 146.385 1.00 40.09 364 PRO A CA 1
ATOM 3016 C C . PRO A 1 364 ? -178.791 -66.946 144.972 1.00 40.09 364 PRO A C 1
ATOM 3018 O O . PRO A 1 364 ? -179.253 -65.814 144.868 1.00 40.09 364 PRO A O 1
ATOM 3021 N N . PRO A 1 365 ? -178.758 -67.767 143.894 1.00 45.00 365 PRO A N 1
ATOM 3022 C CA . PRO A 1 365 ? -177.598 -68.547 143.427 1.00 45.00 365 PRO A CA 1
ATOM 3023 C C . PRO A 1 365 ? -177.461 -68.636 141.870 1.00 45.00 365 PRO A C 1
ATOM 3025 O O . PRO A 1 365 ? -178.347 -68.229 141.128 1.00 45.00 365 PRO A O 1
ATOM 3028 N N . THR A 1 366 ? -176.430 -69.365 141.401 1.00 30.77 366 THR A N 1
ATOM 3029 C CA . THR A 1 366 ? -176.278 -70.015 140.061 1.00 30.77 366 THR A CA 1
ATOM 3030 C C . THR A 1 366 ? -176.105 -69.143 138.793 1.00 30.77 366 THR A C 1
ATOM 3032 O O . THR A 1 366 ? -176.529 -67.994 138.797 1.00 30.77 366 THR A O 1
ATOM 3035 N N . PRO A 1 367 ? -175.556 -69.686 137.670 1.00 35.62 367 PRO A N 1
ATOM 3036 C CA . PRO A 1 367 ? -174.828 -70.961 137.490 1.00 35.62 367 PRO A CA 1
ATOM 3037 C C . PRO A 1 367 ? -173.410 -70.856 136.854 1.00 35.62 367 PRO A C 1
ATOM 3039 O O . PRO A 1 367 ? -173.101 -69.951 136.096 1.00 35.62 367 PRO A O 1
ATOM 3042 N N . ALA A 1 368 ? -172.592 -71.879 137.134 1.00 25.78 368 ALA A N 1
ATOM 3043 C CA . ALA A 1 368 ? -171.604 -72.551 136.263 1.00 25.78 368 ALA A CA 1
ATOM 3044 C C . ALA A 1 368 ? -170.673 -71.781 135.272 1.00 25.78 368 ALA A C 1
ATOM 3046 O O . ALA A 1 368 ? -171.113 -71.406 134.196 1.00 25.78 368 ALA A O 1
ATOM 3047 N N . ARG A 1 369 ? -169.349 -71.872 135.559 1.00 27.42 369 ARG A N 1
ATOM 3048 C CA . ARG A 1 369 ? -168.245 -72.443 134.710 1.00 27.42 369 ARG A CA 1
ATOM 3049 C C . ARG A 1 369 ? -167.916 -71.781 133.340 1.00 27.42 369 ARG A C 1
ATOM 3051 O O . ARG A 1 369 ? -168.698 -71.010 132.820 1.00 27.42 369 ARG A O 1
ATOM 3058 N N . SER A 1 370 ? -166.761 -71.994 132.685 1.00 29.69 370 SER A N 1
ATOM 3059 C CA . SER A 1 370 ? -165.554 -72.852 132.875 1.00 29.69 370 SER A CA 1
ATOM 3060 C C . SER A 1 370 ? -164.373 -72.191 132.124 1.00 29.69 370 SER A C 1
ATOM 3062 O O . SER A 1 370 ? -164.572 -71.758 130.998 1.00 29.69 370 SER A O 1
ATOM 3064 N N . SER A 1 371 ? -163.205 -71.920 132.719 1.00 27.86 371 SER A N 1
ATOM 3065 C CA . SER A 1 371 ? -162.028 -72.804 132.912 1.00 27.86 371 SER A CA 1
ATOM 3066 C C . SER A 1 371 ? -161.224 -73.198 131.649 1.00 27.86 371 SER A C 1
ATOM 3068 O O . SER A 1 371 ? -161.440 -74.271 131.089 1.00 27.86 371 SER A O 1
ATOM 3070 N N . SER A 1 372 ? -160.229 -72.373 131.304 1.00 30.38 372 SER A N 1
ATOM 3071 C CA . SER A 1 372 ? -159.024 -72.646 130.490 1.00 30.38 372 SER A CA 1
ATOM 3072 C C . SER A 1 372 ? -158.038 -71.462 130.714 1.00 30.38 372 SER A C 1
ATOM 3074 O O . SER A 1 372 ? -158.465 -70.430 131.228 1.00 30.38 372 SER A O 1
ATOM 3076 N N . GLU A 1 373 ? -156.726 -71.504 130.460 1.00 31.48 373 GLU A N 1
ATOM 3077 C CA . GLU A 1 373 ? -155.819 -72.634 130.236 1.00 31.48 373 GLU A CA 1
ATOM 3078 C C . GLU A 1 373 ? -154.367 -72.286 130.630 1.00 31.48 373 GLU A C 1
ATOM 3080 O O . GLU A 1 373 ? -154.026 -71.159 130.983 1.00 31.48 373 GLU A O 1
ATOM 3085 N N . TRP A 1 374 ? -153.530 -73.318 130.573 1.00 26.06 374 TRP A N 1
ATOM 3086 C CA . TRP A 1 374 ? -152.073 -73.336 130.656 1.00 26.06 374 TRP A CA 1
ATOM 3087 C C . TRP A 1 374 ? -151.360 -72.354 129.706 1.00 26.06 374 TRP A C 1
ATOM 3089 O O . TRP A 1 374 ? -151.887 -72.043 128.643 1.00 26.06 374 TRP A O 1
ATOM 3099 N N . GLY A 1 375 ? -150.075 -72.058 129.960 1.00 25.95 375 GLY A N 1
ATOM 3100 C CA . GLY A 1 375 ? -149.149 -71.867 128.831 1.00 25.95 375 GLY A CA 1
ATOM 3101 C C . GLY A 1 375 ? -147.883 -71.030 129.044 1.00 25.95 375 GLY A C 1
ATOM 3102 O O . GLY A 1 375 ? -147.931 -69.881 129.455 1.00 25.95 375 GLY A O 1
ATOM 3103 N N . PHE A 1 376 ? -146.758 -71.647 128.678 1.00 27.28 376 PHE A N 1
ATOM 3104 C CA . PHE A 1 376 ? -145.447 -71.117 128.268 1.00 27.28 376 PHE A CA 1
ATOM 3105 C C . PHE A 1 376 ? -145.405 -69.690 127.660 1.00 27.28 376 PHE A C 1
ATOM 3107 O O . PHE A 1 376 ? -146.341 -69.262 127.001 1.00 27.28 376 PHE A O 1
ATOM 3114 N N . GLY A 1 377 ? -144.288 -68.952 127.721 1.00 28.88 377 GLY A N 1
ATOM 3115 C CA . GLY A 1 377 ? -142.969 -69.259 128.299 1.00 28.88 377 GLY A CA 1
ATOM 3116 C C . GLY A 1 377 ? -141.814 -68.604 127.512 1.00 28.88 377 GLY A C 1
ATOM 3117 O O . GLY A 1 377 ? -142.015 -68.139 126.394 1.00 28.88 377 GLY A O 1
ATOM 3118 N N . THR A 1 378 ? -140.586 -68.632 128.057 1.00 28.80 378 THR A N 1
ATOM 3119 C CA . THR A 1 378 ? -139.365 -67.987 127.488 1.00 28.80 378 THR A CA 1
ATOM 3120 C C . THR A 1 378 ? -139.443 -66.432 127.458 1.00 28.80 378 THR A C 1
ATOM 3122 O O . THR A 1 378 ? -140.475 -65.878 127.809 1.00 28.80 378 THR A O 1
ATOM 3125 N N . ALA A 1 379 ? -138.398 -65.635 127.180 1.00 29.06 379 ALA A N 1
ATOM 3126 C CA . ALA A 1 379 ? -137.013 -65.945 126.817 1.00 29.06 379 ALA A CA 1
ATOM 3127 C C . ALA A 1 379 ? -135.991 -64.921 127.381 1.00 29.06 379 ALA A C 1
ATOM 3129 O O . ALA A 1 379 ? -136.164 -63.716 127.275 1.00 29.06 379 ALA A O 1
ATOM 3130 N N . THR A 1 380 ? -134.895 -65.445 127.937 1.00 29.08 380 THR A N 1
ATOM 3131 C CA . THR A 1 380 ? -133.477 -65.091 127.685 1.00 29.08 380 THR A CA 1
ATOM 3132 C C . THR A 1 380 ? -133.028 -63.659 127.274 1.00 29.08 380 THR A C 1
ATOM 3134 O O . THR A 1 380 ? -133.468 -63.172 126.244 1.00 29.08 380 THR A O 1
ATOM 3137 N N . ARG A 1 381 ? -131.885 -63.211 127.860 1.00 26.28 381 ARG A N 1
ATOM 3138 C CA . ARG A 1 381 ? -130.641 -62.743 127.150 1.00 26.28 381 ARG A CA 1
ATOM 3139 C C . ARG A 1 381 ? -130.742 -61.415 126.358 1.00 26.28 381 ARG A C 1
ATOM 3141 O O . ARG A 1 381 ? -131.539 -61.292 125.449 1.00 26.28 381 ARG A O 1
ATOM 3148 N N . ALA A 1 382 ? -129.900 -60.403 126.581 1.00 32.47 382 ALA A N 1
ATOM 3149 C CA . ALA A 1 382 ? -128.425 -60.402 126.538 1.00 32.47 382 ALA A CA 1
ATOM 3150 C C . ALA A 1 382 ? -127.763 -60.233 127.928 1.00 32.47 382 ALA A C 1
ATOM 3152 O O . ALA A 1 382 ? -128.371 -59.681 128.834 1.00 32.47 382 ALA A O 1
ATOM 3153 N N . ARG A 1 383 ? -126.613 -60.852 128.251 1.00 28.17 383 ARG A N 1
ATOM 3154 C CA . ARG A 1 383 ? -125.242 -60.733 127.681 1.00 28.17 383 ARG A CA 1
ATOM 3155 C C . ARG A 1 383 ? -124.656 -59.317 127.846 1.00 28.17 383 ARG A C 1
ATOM 3157 O O . ARG A 1 383 ? -125.341 -58.360 127.526 1.00 28.17 383 ARG A O 1
ATOM 3164 N N . ARG A 1 384 ? -123.505 -59.129 128.514 1.00 30.02 384 ARG A N 1
ATOM 3165 C CA . ARG A 1 384 ? -122.129 -59.674 128.317 1.00 30.02 384 ARG A CA 1
ATOM 3166 C C . ARG A 1 384 ? -121.370 -58.972 127.187 1.00 30.02 384 ARG A C 1
ATOM 3168 O O . ARG A 1 384 ? -121.982 -58.527 126.228 1.00 30.02 384 ARG A O 1
ATOM 3175 N N . ASP A 1 385 ? -120.044 -59.065 127.322 1.00 28.14 385 ASP A N 1
ATOM 3176 C CA . ASP A 1 385 ? -119.006 -58.752 126.337 1.00 28.14 385 ASP A CA 1
ATOM 3177 C C . ASP A 1 385 ? -118.758 -57.223 126.245 1.00 28.14 385 ASP A C 1
ATOM 3179 O O . ASP A 1 385 ? -119.687 -56.425 126.274 1.00 28.14 385 ASP A O 1
ATOM 3183 N N . PHE A 1 386 ? -117.532 -56.737 126.494 1.00 26.94 386 PHE A N 1
ATOM 3184 C CA . PHE A 1 386 ? -116.378 -56.731 125.573 1.00 26.94 386 PHE A CA 1
ATOM 3185 C C . PHE A 1 386 ? -116.751 -56.045 124.238 1.00 26.94 386 PHE A C 1
ATOM 3187 O O . PHE A 1 386 ? -117.711 -56.430 123.586 1.00 26.94 386 PHE A O 1
ATOM 3194 N N . ASN A 1 387 ? -116.030 -55.016 123.788 1.00 31.25 387 ASN A N 1
ATOM 3195 C CA . ASN A 1 387 ? -114.565 -54.995 123.710 1.00 31.25 387 ASN A CA 1
ATOM 3196 C C . ASN A 1 387 ? -113.881 -53.695 124.197 1.00 31.25 387 ASN A C 1
ATOM 3198 O O . ASN A 1 387 ? -114.539 -52.665 124.331 1.00 31.25 387 ASN A O 1
ATOM 3202 N N . PRO A 1 388 ? -112.553 -53.744 124.435 1.00 42.41 388 PRO A N 1
ATOM 3203 C CA . PRO A 1 388 ? -111.690 -52.584 124.627 1.00 42.41 388 PRO A CA 1
ATOM 3204 C C . PRO A 1 388 ? -111.044 -52.214 123.271 1.00 42.41 388 PRO A C 1
ATOM 3206 O O . PRO A 1 388 ? -111.765 -51.965 122.313 1.00 42.41 388 PRO A O 1
ATOM 3209 N N . ILE A 1 389 ? -109.709 -52.310 123.189 1.00 30.70 389 ILE A N 1
ATOM 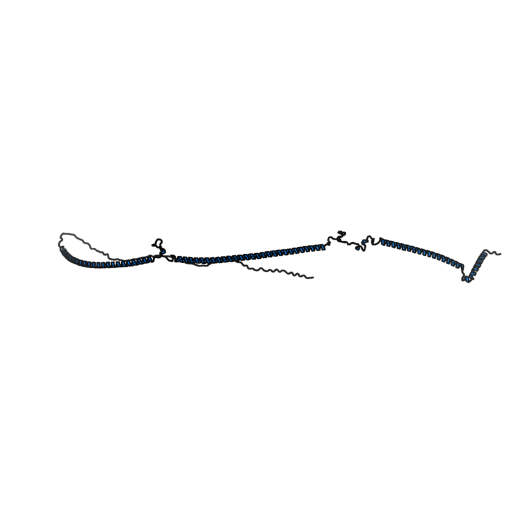3210 C CA . ILE A 1 389 ? -108.832 -52.194 122.010 1.00 30.70 389 ILE A CA 1
ATOM 3211 C C . ILE A 1 389 ? -108.528 -50.723 121.622 1.00 30.70 389 ILE A C 1
ATOM 3213 O O . ILE A 1 389 ? -109.433 -49.941 121.372 1.00 30.70 389 ILE A O 1
ATOM 3217 N N . VAL A 1 390 ? -107.292 -50.214 121.807 1.00 30.50 390 VAL A N 1
ATOM 3218 C CA . VAL A 1 390 ? -106.003 -50.594 121.155 1.00 30.50 390 VAL A CA 1
ATOM 3219 C C . VAL A 1 390 ? -106.062 -50.171 119.680 1.00 30.50 390 VAL A C 1
ATOM 3221 O O . VAL A 1 390 ? -106.936 -50.615 118.959 1.00 30.50 390 VAL A O 1
ATOM 3224 N N . HIS A 1 391 ? -105.182 -49.341 119.129 1.00 31.19 391 HIS A N 1
ATOM 3225 C CA . HIS A 1 391 ? -103.997 -48.615 119.612 1.00 31.19 391 HIS A CA 1
ATOM 3226 C C . HIS A 1 391 ? -103.579 -47.700 118.437 1.00 31.19 391 HIS A C 1
ATOM 3228 O O . HIS A 1 391 ? -104.341 -47.564 117.487 1.00 31.19 391 HIS A O 1
ATOM 3234 N N . ASN A 1 392 ? -102.323 -47.251 118.431 1.00 33.56 392 ASN A N 1
ATOM 3235 C CA . ASN A 1 392 ? -101.534 -46.948 117.227 1.00 33.56 392 ASN A CA 1
ATOM 3236 C C . ASN A 1 392 ? -101.976 -45.742 116.358 1.00 33.56 392 ASN A C 1
ATOM 3238 O O . ASN A 1 392 ? -103.122 -45.616 115.957 1.00 33.56 392 ASN A O 1
ATOM 3242 N N . CYS A 1 393 ? -101.131 -44.740 116.104 1.00 29.75 393 CYS A N 1
ATOM 3243 C CA . CYS A 1 393 ? -99.737 -44.735 115.618 1.00 29.75 393 CYS A CA 1
ATOM 3244 C C . CYS A 1 393 ? -99.622 -44.828 114.090 1.00 29.75 393 CYS A C 1
ATOM 3246 O O . CYS A 1 393 ? -100.212 -45.714 113.484 1.00 29.75 393 CYS A O 1
ATOM 3248 N N . TRP A 1 394 ? -98.680 -44.024 113.574 1.00 28.98 394 TRP A N 1
ATOM 3249 C CA . TRP A 1 394 ? -97.864 -44.276 112.375 1.00 28.98 394 TRP A CA 1
ATOM 3250 C C . TRP A 1 394 ? -98.547 -44.066 110.998 1.00 28.98 394 TRP A C 1
ATOM 3252 O O . TRP A 1 394 ? -99.750 -44.234 110.872 1.00 28.98 394 TRP A O 1
ATOM 3262 N N . GLU A 1 395 ? -97.844 -43.674 109.920 1.00 30.67 395 GLU A N 1
ATOM 3263 C CA . GLU A 1 395 ? -96.501 -43.058 109.788 1.00 30.67 395 GLU A CA 1
ATOM 3264 C C . GLU A 1 395 ? -96.267 -42.432 108.382 1.00 30.67 395 GLU A C 1
ATOM 3266 O O . GLU A 1 395 ? -96.876 -42.878 107.421 1.00 30.67 395 GLU A O 1
ATOM 3271 N N . ARG A 1 396 ? -95.309 -41.480 108.307 1.00 31.86 396 ARG A N 1
ATOM 3272 C CA . ARG A 1 396 ? -94.248 -41.248 107.276 1.00 31.86 396 ARG A CA 1
ATOM 3273 C C . ARG A 1 396 ? -94.508 -41.204 105.741 1.00 31.86 396 ARG A C 1
ATOM 3275 O O . ARG A 1 396 ? -95.445 -41.771 105.208 1.00 31.86 396 ARG A O 1
ATOM 3282 N N . ASN A 1 397 ? -93.470 -40.668 105.066 1.00 31.64 397 ASN A N 1
ATOM 3283 C CA . ASN A 1 397 ? -92.950 -41.003 103.717 1.00 31.64 397 ASN A CA 1
ATOM 3284 C C . ASN A 1 397 ? -93.751 -40.488 102.490 1.00 31.64 397 ASN A C 1
ATOM 3286 O O . ASN A 1 397 ? -94.927 -40.792 102.362 1.00 31.64 397 ASN A O 1
ATOM 3290 N N . ILE A 1 398 ? -93.231 -39.686 101.535 1.00 40.91 398 ILE A N 1
ATOM 3291 C CA . ILE A 1 398 ? -91.863 -39.479 100.970 1.00 40.91 398 ILE A CA 1
ATOM 3292 C C . ILE A 1 398 ? -91.300 -40.798 100.400 1.00 40.91 398 ILE A C 1
ATOM 3294 O O . ILE A 1 398 ? -90.979 -41.679 101.197 1.00 40.91 398 ILE A O 1
ATOM 3298 N N . PRO A 1 399 ? -91.170 -40.960 99.057 1.00 44.91 399 PRO A N 1
ATOM 3299 C CA . PRO A 1 399 ? -89.969 -40.406 98.415 1.00 44.91 399 PRO A CA 1
ATOM 3300 C C . PRO A 1 399 ? -90.016 -39.922 96.940 1.00 44.91 399 PRO A C 1
ATOM 3302 O O . PRO A 1 399 ? -90.783 -40.369 96.093 1.00 44.91 399 PRO A O 1
ATOM 3305 N N . GLU A 1 400 ? -89.067 -39.013 96.711 1.00 31.95 400 GLU A N 1
ATOM 3306 C CA . GLU A 1 400 ? -88.221 -38.666 95.546 1.00 31.95 400 GLU A CA 1
ATOM 3307 C C . GLU A 1 400 ? -87.420 -39.854 94.905 1.00 31.95 400 GLU A C 1
ATOM 3309 O O . GLU A 1 400 ? -87.558 -40.972 95.404 1.00 31.95 400 GLU A O 1
ATOM 3314 N N . PRO A 1 401 ? -86.442 -39.675 93.962 1.00 65.50 401 PRO A N 1
ATOM 3315 C CA . PRO A 1 401 ? -86.252 -38.715 92.841 1.00 65.50 401 PRO A CA 1
ATOM 3316 C C . PRO A 1 401 ? -85.595 -39.373 91.566 1.00 65.50 401 PRO A C 1
ATOM 3318 O O . PRO A 1 401 ? -85.650 -40.585 91.385 1.00 65.50 401 PRO A O 1
ATOM 3321 N N . ALA A 1 402 ? -84.863 -38.559 90.770 1.00 36.38 402 ALA A N 1
ATOM 3322 C CA . ALA A 1 402 ? -83.792 -38.877 89.788 1.00 36.38 402 ALA A CA 1
ATOM 3323 C C . ALA A 1 402 ? -84.212 -39.428 88.400 1.00 36.38 402 ALA A C 1
ATOM 3325 O O . ALA A 1 402 ? -85.252 -40.058 88.265 1.00 36.38 402 ALA A O 1
ATOM 3326 N N . GLY A 1 403 ? -83.462 -39.222 87.300 1.00 35.91 403 GLY A N 1
ATOM 3327 C CA . GLY A 1 403 ? -82.178 -38.514 87.059 1.00 35.91 403 GLY A CA 1
ATOM 3328 C C . GLY A 1 403 ? -81.228 -39.358 86.170 1.00 35.91 403 GLY A C 1
ATOM 3329 O O . GLY A 1 403 ? -81.487 -40.542 86.002 1.00 35.91 403 GLY A O 1
ATOM 3330 N N . ASP A 1 404 ? -80.097 -38.912 85.602 1.00 37.16 404 ASP A N 1
ATOM 3331 C CA . ASP A 1 404 ? -79.515 -37.604 85.220 1.00 37.16 404 ASP A CA 1
ATOM 3332 C C . ASP A 1 404 ? -78.134 -37.904 84.537 1.00 37.16 404 ASP A C 1
ATOM 3334 O O . ASP A 1 404 ? -77.553 -38.945 84.841 1.00 37.16 404 ASP A O 1
ATOM 3338 N N . ARG A 1 405 ? -77.555 -37.004 83.709 1.00 39.31 405 ARG A N 1
ATOM 3339 C CA . ARG A 1 405 ? -76.124 -37.026 83.240 1.00 39.31 405 ARG A CA 1
ATOM 3340 C C . ARG A 1 405 ? -75.624 -38.294 82.477 1.00 39.31 405 ARG A C 1
ATOM 3342 O O . ARG A 1 405 ? -76.410 -39.179 82.170 1.00 39.31 405 ARG A O 1
ATOM 3349 N N . SER A 1 406 ? -74.332 -38.477 82.125 1.00 38.50 406 SER A N 1
ATOM 3350 C CA . SER A 1 406 ? -73.346 -37.675 81.328 1.00 38.50 406 SER A CA 1
ATOM 3351 C C . SER A 1 406 ? -72.158 -38.614 80.911 1.00 38.50 406 SER A C 1
ATOM 3353 O O . SER A 1 406 ? -72.325 -39.819 81.047 1.00 38.50 406 SER A O 1
ATOM 3355 N N . SER A 1 407 ? -70.952 -38.279 80.393 1.00 36.16 407 SER A N 1
ATOM 3356 C CA . SER A 1 407 ? -70.206 -37.038 80.047 1.00 36.16 407 SER A CA 1
ATOM 3357 C C . SER A 1 407 ? -68.886 -37.353 79.284 1.00 36.16 407 SER A C 1
ATOM 3359 O O . SER A 1 407 ? -68.136 -38.202 79.755 1.00 36.16 407 SER A O 1
ATOM 3361 N N . TRP A 1 408 ? -68.514 -36.523 78.286 1.00 35.97 408 TRP A N 1
ATOM 3362 C CA . TRP A 1 408 ? -67.114 -36.198 77.866 1.00 35.97 408 TRP A CA 1
ATOM 3363 C C . TRP A 1 408 ? -66.317 -37.345 77.149 1.00 35.97 408 TRP A C 1
ATOM 3365 O O . TRP A 1 408 ? -66.859 -38.431 77.005 1.00 35.97 408 TRP A O 1
ATOM 3375 N N . SER A 1 409 ? -65.098 -37.200 76.574 1.00 34.94 409 SER A N 1
ATOM 3376 C CA . SER A 1 409 ? -63.988 -36.221 76.728 1.00 34.94 409 SER A CA 1
ATOM 3377 C C . SER A 1 409 ? -62.999 -36.117 75.518 1.00 34.94 409 SER A C 1
ATOM 3379 O O . SER A 1 409 ? -62.923 -37.022 74.700 1.00 34.94 409 SER A O 1
ATOM 3381 N N . HIS A 1 410 ? -62.255 -34.989 75.440 1.00 33.31 410 HIS A N 1
ATOM 3382 C CA . HIS A 1 410 ? -60.850 -34.735 74.981 1.00 33.31 410 HIS A CA 1
ATOM 3383 C C . HIS A 1 410 ? -60.184 -35.593 73.854 1.00 33.31 410 HIS A C 1
ATOM 3385 O O . HIS A 1 410 ? -60.185 -36.811 73.918 1.00 33.31 410 HIS A O 1
ATOM 3391 N N . ALA A 1 411 ? -59.616 -35.040 72.757 1.00 35.53 411 ALA A N 1
ATOM 3392 C CA . ALA A 1 411 ? -58.387 -34.203 72.587 1.00 35.53 411 ALA A CA 1
ATOM 3393 C C . ALA A 1 411 ? -57.044 -34.993 72.742 1.00 35.53 411 ALA A C 1
ATOM 3395 O O . ALA A 1 411 ? -56.989 -35.890 73.569 1.00 35.53 411 ALA A O 1
ATOM 3396 N N . ARG A 1 412 ? -55.911 -34.740 72.042 1.00 37.84 412 ARG A N 1
ATOM 3397 C CA . ARG A 1 412 ? -55.443 -33.648 71.134 1.00 37.84 412 ARG A CA 1
ATOM 3398 C C . ARG A 1 412 ? -54.190 -34.111 70.300 1.00 37.84 412 ARG A C 1
ATOM 3400 O O . ARG A 1 412 ? -53.743 -35.233 70.489 1.00 37.84 412 ARG A O 1
ATOM 3407 N N . HIS A 1 413 ? -53.570 -33.209 69.506 1.00 34.16 413 HIS A N 1
ATOM 3408 C CA . HIS A 1 413 ? -52.218 -33.269 68.856 1.00 34.16 413 HIS A CA 1
ATOM 3409 C C . HIS A 1 413 ? -52.002 -34.092 67.552 1.00 34.16 413 HIS A C 1
ATOM 3411 O O . HIS A 1 413 ? -52.691 -35.074 67.329 1.00 34.16 413 HIS A O 1
ATOM 3417 N N . SER A 1 414 ? -50.972 -33.844 66.706 1.00 34.34 414 SER A N 1
ATOM 3418 C CA . SER A 1 414 ? -50.500 -32.602 66.009 1.00 34.34 414 SER A CA 1
ATOM 3419 C C . SER A 1 414 ? -49.183 -32.830 65.218 1.00 34.34 414 SER A C 1
ATOM 3421 O O . SER A 1 414 ? -48.228 -33.322 65.821 1.00 34.34 414 SER A O 1
ATOM 3423 N N . LYS A 1 415 ? -49.089 -32.375 63.950 1.00 37.16 415 LYS A N 1
ATOM 3424 C CA . LYS A 1 415 ? -47.877 -31.939 63.182 1.00 37.16 415 LYS A CA 1
ATOM 3425 C C . LYS A 1 415 ? -48.325 -31.555 61.753 1.00 37.16 415 LYS A C 1
ATOM 3427 O O . LYS A 1 415 ? -49.057 -32.325 61.149 1.00 37.16 415 LYS A O 1
ATOM 3432 N N . LEU A 1 416 ? -48.194 -30.297 61.320 1.00 35.25 416 LEU A N 1
ATOM 3433 C CA . LEU A 1 416 ? -47.011 -29.572 60.797 1.00 35.25 416 LEU A CA 1
ATOM 3434 C C . LEU A 1 416 ? -46.707 -29.853 59.313 1.00 35.25 416 LEU A C 1
ATOM 3436 O O . LEU A 1 416 ? -46.666 -30.999 58.882 1.00 35.25 416 LEU A O 1
ATOM 3440 N N . ALA A 1 417 ? -46.460 -28.773 58.569 1.00 36.22 417 ALA A N 1
ATOM 3441 C CA . ALA A 1 417 ? -46.099 -28.728 57.153 1.00 36.22 417 ALA A CA 1
ATOM 3442 C C . ALA A 1 417 ? -45.151 -27.540 56.920 1.00 36.22 417 ALA A C 1
ATOM 3444 O O . ALA A 1 417 ? -45.244 -26.569 57.666 1.00 36.22 417 ALA A O 1
ATOM 3445 N N . GLU A 1 418 ? -44.306 -27.584 55.884 1.00 35.94 418 GLU A N 1
ATOM 3446 C CA . GLU A 1 418 ? -43.728 -26.381 55.259 1.00 35.94 418 GLU A CA 1
ATOM 3447 C C . GLU A 1 418 ? -43.111 -26.684 53.878 1.00 35.94 418 GLU A C 1
ATOM 3449 O O . GLU A 1 418 ? -42.980 -27.844 53.487 1.00 35.94 418 GLU A O 1
ATOM 3454 N N . ASN A 1 419 ? -42.788 -25.631 53.118 1.00 38.94 419 ASN A N 1
ATOM 3455 C CA . ASN A 1 419 ? -42.371 -25.682 51.707 1.00 38.94 419 ASN A CA 1
ATOM 3456 C C . ASN A 1 419 ? -40.925 -25.190 51.520 1.00 38.94 419 ASN A C 1
ATOM 3458 O O . ASN A 1 419 ? -40.434 -24.430 52.351 1.00 38.94 419 ASN A O 1
ATOM 3462 N N . SER A 1 420 ? -40.295 -25.472 50.368 1.00 34.41 420 SER A N 1
ATOM 3463 C CA . SER A 1 420 ? -39.588 -24.447 49.555 1.00 34.41 420 SER A CA 1
ATOM 3464 C C . SER A 1 420 ? -38.905 -25.011 48.293 1.00 34.41 420 SER A C 1
ATOM 3466 O O . SER A 1 420 ? -38.671 -26.208 48.156 1.00 34.41 420 SER A O 1
ATOM 3468 N N . SER A 1 421 ? -38.592 -24.108 47.358 1.00 35.72 421 SER A N 1
ATOM 3469 C CA . SER A 1 421 ? -37.750 -24.290 46.164 1.00 35.72 421 SER A CA 1
ATOM 3470 C C . SER A 1 421 ? -36.889 -23.025 45.995 1.00 35.72 421 SER A C 1
ATOM 3472 O O . SER A 1 421 ? -37.290 -21.973 46.505 1.00 35.72 421 SER A O 1
ATOM 3474 N N . PRO A 1 422 ? -35.712 -23.092 45.337 1.00 50.59 422 PRO A N 1
ATOM 3475 C CA . PRO A 1 422 ? -35.540 -22.274 44.122 1.00 50.59 422 PRO A CA 1
ATOM 3476 C C . PRO A 1 422 ? -34.601 -22.868 43.034 1.00 50.59 422 PRO A C 1
ATOM 3478 O O . PRO A 1 422 ? -34.061 -23.964 43.163 1.00 50.59 422 PRO A O 1
ATOM 3481 N N . HIS A 1 423 ? -34.421 -22.099 41.947 1.00 36.31 423 HIS A N 1
ATOM 3482 C CA . HIS A 1 423 ? -33.478 -22.276 40.819 1.00 36.31 423 HIS A CA 1
ATOM 3483 C C . HIS A 1 423 ? -31.982 -22.395 41.267 1.00 36.31 423 HIS A C 1
ATOM 3485 O O . HIS A 1 423 ? -31.664 -22.051 42.398 1.00 36.31 423 HIS A O 1
ATOM 3491 N N . GLU A 1 424 ? -30.987 -22.846 40.472 1.00 32.12 424 GLU A N 1
ATOM 3492 C CA . GLU A 1 424 ? -30.606 -22.338 39.134 1.00 32.12 424 GLU A CA 1
ATOM 3493 C C . GLU A 1 424 ? -29.641 -23.231 38.287 1.00 32.12 424 GLU A C 1
ATOM 3495 O O . GLU A 1 424 ? -29.225 -24.317 38.675 1.00 32.12 424 GLU A O 1
ATOM 3500 N N . LYS A 1 425 ? -29.313 -22.720 37.086 1.00 37.16 425 LYS A N 1
ATOM 3501 C CA . LYS A 1 425 ? -28.550 -23.260 35.932 1.00 37.16 425 LYS A CA 1
ATOM 3502 C C . LYS A 1 425 ? -27.261 -24.068 36.210 1.00 37.16 425 LYS A C 1
ATOM 3504 O O . LYS A 1 425 ? -26.400 -23.627 36.968 1.00 37.16 425 LYS A O 1
ATOM 3509 N N . LYS A 1 426 ? -27.000 -25.072 35.348 1.00 36.62 426 LYS A N 1
ATOM 3510 C CA . LYS A 1 426 ? -25.694 -25.296 34.669 1.00 36.62 426 LYS A CA 1
ATOM 3511 C C . LYS A 1 426 ? -25.813 -26.237 33.456 1.00 36.62 426 LYS A C 1
ATOM 3513 O O . LYS A 1 426 ? -26.707 -27.072 33.404 1.00 36.62 426 LYS A O 1
ATOM 3518 N N . SER A 1 427 ? -24.915 -26.079 32.482 1.00 34.97 427 SER A N 1
ATOM 3519 C CA . SER A 1 427 ? -24.909 -26.772 31.180 1.00 34.97 427 SER A CA 1
ATOM 3520 C C . SER A 1 427 ? -23.672 -27.670 30.996 1.00 34.97 427 SER A C 1
ATOM 3522 O O . SER A 1 427 ? -22.573 -27.196 31.297 1.00 34.97 427 SER A O 1
ATOM 3524 N N . PRO A 1 428 ? -23.787 -28.886 30.427 1.00 51.81 428 PRO A N 1
ATOM 3525 C CA . PRO A 1 428 ? -22.639 -29.668 29.964 1.00 51.81 428 PRO A CA 1
ATOM 3526 C C . PRO A 1 428 ? -22.269 -29.350 28.505 1.00 51.81 428 PRO A C 1
ATOM 3528 O O . PRO A 1 428 ? -23.133 -29.212 27.641 1.00 51.81 428 PRO A O 1
ATOM 3531 N N . THR A 1 429 ? -20.971 -29.290 28.222 1.00 38.47 429 THR A N 1
ATOM 3532 C CA . THR A 1 429 ? -20.387 -29.322 26.870 1.00 38.47 429 THR A CA 1
ATOM 3533 C C . THR A 1 429 ? -20.193 -30.760 26.397 1.00 38.47 429 THR A C 1
ATOM 3535 O O . THR A 1 429 ? -19.702 -31.542 27.203 1.00 38.47 429 THR A O 1
ATOM 3538 N N . GLU A 1 430 ? -20.388 -31.078 25.106 1.00 35.56 430 GLU A N 1
ATOM 3539 C CA . GLU A 1 430 ? -19.521 -32.065 24.427 1.00 35.56 430 GLU A CA 1
ATOM 3540 C C . GLU A 1 430 ? -19.592 -32.097 22.879 1.00 35.56 430 GLU A C 1
ATOM 3542 O O . GLU A 1 430 ? -20.569 -31.691 22.257 1.00 35.56 430 GLU A O 1
ATOM 3547 N N . VAL A 1 431 ? -18.497 -32.603 22.293 1.00 39.44 431 VAL A N 1
ATOM 3548 C CA . VAL A 1 431 ? -18.283 -33.175 20.943 1.00 39.44 431 VAL A CA 1
ATOM 3549 C C . VAL A 1 431 ? -19.013 -32.561 19.726 1.00 39.44 431 VAL A C 1
ATOM 3551 O O . VAL A 1 431 ? -20.140 -32.916 19.380 1.00 39.44 431 VAL A O 1
ATOM 3554 N N . ARG A 1 432 ? -18.232 -31.875 18.874 1.00 38.81 432 ARG A N 1
ATOM 3555 C CA . ARG A 1 432 ? -18.344 -32.014 17.405 1.00 38.81 432 ARG A CA 1
ATOM 3556 C C . ARG A 1 432 ? -17.042 -32.580 16.832 1.00 38.81 432 ARG A C 1
ATOM 3558 O O . ARG A 1 432 ? -15.965 -32.334 17.360 1.00 38.81 432 ARG A O 1
ATOM 3565 N N . LYS A 1 433 ? -17.167 -33.414 15.797 1.00 45.41 433 LYS A N 1
ATOM 3566 C CA . LYS A 1 433 ? -16.104 -34.322 15.333 1.00 45.41 433 LYS A CA 1
ATOM 3567 C C . LYS A 1 433 ? -15.169 -33.655 14.323 1.00 45.41 433 LYS A C 1
ATOM 3569 O O . LYS A 1 433 ? -15.637 -32.978 13.409 1.00 45.41 433 LYS A O 1
ATOM 3574 N N . ASN A 1 434 ? -13.874 -33.952 14.431 1.00 40.91 434 ASN A N 1
ATOM 3575 C CA . ASN A 1 434 ? -12.892 -33.663 13.386 1.00 40.91 434 ASN A CA 1
ATOM 3576 C C . ASN A 1 434 ? -13.312 -34.316 12.060 1.00 40.91 434 ASN A C 1
ATOM 3578 O O . ASN A 1 434 ? -13.683 -35.492 12.035 1.00 40.91 434 ASN A O 1
ATOM 3582 N N . LYS A 1 435 ? -13.174 -33.586 10.949 1.00 43.69 435 LYS A N 1
ATOM 3583 C CA . LYS A 1 435 ? -13.135 -34.171 9.604 1.00 43.69 435 LYS A CA 1
ATOM 3584 C C . LYS A 1 435 ? -11.850 -33.737 8.913 1.00 43.69 435 LYS A C 1
ATOM 3586 O O . LYS A 1 435 ? -11.670 -32.566 8.601 1.00 43.69 435 LYS A O 1
ATOM 3591 N N . VAL A 1 436 ? -10.968 -34.706 8.687 1.00 40.31 436 VAL A N 1
ATOM 3592 C CA . VAL A 1 436 ? -9.775 -34.542 7.855 1.00 40.31 436 VAL A CA 1
ATOM 3593 C C . VAL A 1 436 ? -10.218 -34.282 6.415 1.00 40.31 436 VAL A C 1
ATOM 3595 O O . VAL A 1 436 ? -11.117 -34.957 5.916 1.00 40.31 436 VAL A O 1
ATOM 3598 N N . SER A 1 437 ? -9.577 -33.327 5.745 1.00 40.09 437 SER A N 1
ATOM 3599 C CA . SER A 1 437 ? -9.591 -33.202 4.285 1.00 40.09 437 SER A CA 1
ATOM 3600 C C . SER A 1 437 ? -8.143 -33.173 3.817 1.00 40.09 437 SER A C 1
ATOM 3602 O O . SER A 1 437 ? -7.380 -32.298 4.216 1.00 40.09 437 SER A O 1
ATOM 3604 N N . GLN A 1 438 ? -7.751 -34.178 3.040 1.00 41.94 438 GLN A N 1
ATOM 3605 C CA . GLN A 1 438 ? -6.390 -34.320 2.532 1.00 41.94 438 GLN A CA 1
ATOM 3606 C C . GLN A 1 438 ? -6.199 -33.372 1.344 1.00 41.94 438 GLN A C 1
ATOM 3608 O O . GLN A 1 438 ? -6.908 -33.494 0.344 1.00 41.94 438 GLN A O 1
ATOM 3613 N N . HIS A 1 439 ? -5.233 -32.457 1.428 1.00 42.81 439 HIS A N 1
ATOM 3614 C CA . HIS A 1 439 ? -4.687 -31.841 0.222 1.00 42.81 439 HIS A CA 1
ATOM 3615 C C . HIS A 1 439 ? -3.731 -32.835 -0.442 1.00 42.81 439 HIS A C 1
ATOM 3617 O O . HIS A 1 439 ? -2.897 -33.439 0.226 1.00 42.81 439 HIS A O 1
ATOM 3623 N N . TYR A 1 440 ? -3.884 -33.018 -1.752 1.00 43.03 440 TYR A N 1
ATOM 3624 C CA . TYR A 1 440 ? -2.990 -33.850 -2.550 1.00 43.03 440 TYR A CA 1
ATOM 3625 C C . TYR A 1 440 ? -1.717 -33.080 -2.893 1.00 43.03 440 TYR A C 1
ATOM 3627 O O . TYR A 1 440 ? -1.783 -32.079 -3.612 1.00 43.03 440 TYR A O 1
ATOM 3635 N N . ASP A 1 441 ? -0.569 -33.602 -2.470 1.00 39.84 441 ASP A N 1
ATOM 3636 C CA . ASP A 1 441 ? 0.709 -33.236 -3.067 1.00 39.84 441 ASP A CA 1
ATOM 3637 C C . ASP A 1 441 ? 0.728 -33.636 -4.550 1.00 39.84 441 ASP A C 1
ATOM 3639 O O . ASP A 1 441 ? 0.358 -34.752 -4.924 1.00 39.84 441 ASP A O 1
ATOM 3643 N N . LYS A 1 442 ? 1.193 -32.724 -5.408 1.00 47.69 442 LYS A N 1
ATOM 3644 C CA . LYS A 1 442 ? 1.547 -33.025 -6.800 1.00 47.69 442 LYS A CA 1
ATOM 3645 C C . LYS A 1 442 ? 3.032 -32.775 -7.007 1.00 47.69 442 LYS A C 1
ATOM 3647 O O . LYS A 1 442 ? 3.460 -31.654 -7.269 1.00 47.69 442 LYS A O 1
ATOM 3652 N N . THR A 1 443 ? 3.808 -33.847 -6.919 1.00 43.00 443 THR A N 1
ATOM 3653 C CA . THR A 1 443 ? 5.229 -33.883 -7.264 1.00 43.00 443 THR A CA 1
ATOM 3654 C C . THR A 1 443 ? 5.417 -33.715 -8.775 1.00 43.00 443 THR A C 1
ATOM 3656 O O . THR A 1 443 ? 5.334 -34.665 -9.550 1.00 43.00 443 THR A O 1
ATOM 3659 N N . GLY A 1 444 ? 5.666 -32.478 -9.208 1.00 46.34 444 GLY A N 1
ATOM 3660 C CA . GLY A 1 444 ? 6.036 -32.167 -10.588 1.00 46.34 444 GLY A CA 1
ATOM 3661 C C . GLY A 1 444 ? 7.499 -32.512 -10.863 1.00 46.34 444 GLY A C 1
ATOM 3662 O O . GLY A 1 444 ? 8.378 -31.693 -10.610 1.00 46.34 444 GLY A O 1
ATOM 3663 N N . VAL A 1 445 ? 7.765 -33.712 -11.382 1.00 47.50 445 VAL A N 1
ATOM 3664 C CA . VAL A 1 445 ? 9.097 -34.083 -11.885 1.00 47.50 445 VAL A CA 1
ATOM 3665 C C . VAL A 1 445 ? 9.341 -33.388 -13.225 1.00 47.50 445 VAL A C 1
ATOM 3667 O O . VAL A 1 445 ? 8.559 -33.554 -14.158 1.00 47.50 445 VAL A O 1
ATOM 3670 N N . ALA A 1 446 ? 10.451 -32.659 -13.332 1.00 51.31 446 ALA A N 1
ATOM 3671 C CA . ALA A 1 446 ? 10.978 -32.152 -14.593 1.00 51.31 446 ALA A CA 1
ATOM 3672 C C . ALA A 1 446 ? 12.350 -32.789 -14.850 1.00 51.31 446 ALA A C 1
ATOM 3674 O O . ALA A 1 446 ? 13.294 -32.573 -14.089 1.00 51.31 446 ALA A O 1
ATOM 3675 N N . CYS A 1 447 ? 12.455 -33.596 -15.907 1.00 49.16 447 CYS A N 1
ATOM 3676 C CA . CYS A 1 447 ? 13.746 -34.057 -16.414 1.00 49.16 447 CYS A CA 1
ATOM 3677 C C . CYS A 1 447 ? 14.469 -32.905 -17.121 1.00 49.16 447 CYS A C 1
ATOM 3679 O O . CYS A 1 447 ? 13.826 -32.061 -17.744 1.00 49.16 447 CYS A O 1
ATOM 3681 N N . GLY A 1 448 ? 15.800 -32.898 -17.057 1.00 52.47 448 GLY A N 1
ATOM 3682 C CA . GLY A 1 448 ? 16.617 -32.024 -17.893 1.00 52.47 448 GLY A CA 1
ATOM 3683 C C . GLY A 1 448 ? 16.917 -32.645 -19.258 1.00 52.47 448 GLY A C 1
ATOM 3684 O O . GLY A 1 448 ? 17.038 -33.867 -19.372 1.00 52.47 448 GLY A O 1
ATOM 3685 N N . ILE A 1 449 ? 17.089 -31.770 -20.247 1.00 48.94 449 ILE A N 1
ATOM 3686 C CA . ILE A 1 449 ? 18.122 -31.846 -21.289 1.00 48.94 449 ILE A CA 1
ATOM 3687 C C . ILE A 1 449 ? 18.827 -30.486 -21.253 1.00 48.94 449 ILE A C 1
ATOM 3689 O O . ILE A 1 449 ? 18.092 -29.481 -21.121 1.00 48.94 449 ILE A O 1
#

Foldseek 3Di:
DDDDDPVNVVVVVVVVVVVVVVVVVCVQVVPVCSVVPNDDVVVVVVVVVVVVVVVVVVVVVVVVVVVVVVVVVVVVVVVVVVVVVVVVVVVVVVVVCCVPPVDLCNDPCSCVVPPCNVVVDDPLDPDPPDPVDDPVSVPDDPPPPPCVVVVVVVVVVVVVVVVVVVVVVVVVVVVVVVVVVVVVVVVVVVVVVVVVVVVVVVVVVVVVVVVVVVVVVVVVVVVVVVVVVVVVVVVVVVVVVVVVCVCVDCVNVVDQCQQADPVDRVHGDVVSHPDDDPVVVVVVVVVVVVVVVVVVVVVVVVVVVVVVVVVVVVVVVVVVVVVVVVVVVVVVVVVVVVVVVVVVVVVVVVVVVVPPPDDDDPDDDDDDDDDDDDDDDDDDDDDDDDDDDDDDDDDDDDDDDDDDDDDDDDDDDDDDDDDDDDDDDDDDDDDDDDDDDDDDDDPDDDDDD

Sequence (449 aa):
MEVAEPKDLQEDFVLAKRRYAELGRQKRIFNARNRVIGGDTMAWDAQVCDQNIKAATLKAREEAFAAEMRQNDKIACISENRERRDRKNLCKAINDFQQSFQSPETRREFDLSDPLALKKDRPARQSDYDAWNTISGMQKFMGEDLNFHLRKKFQEEQNREWSLQQQKERMVGRENQKCAEDLYLKTRLQFDETAKHLQNLETATRKAVCTTVKEFNMNQALESAEKKIQERKQEQEDNLAEISNLLRGDLLSENPQQAASSFGPHRVVPDRWKGMSQEQLEEIRLVQKQQVQEKLRLQEEERQRDMDWDRRRIQKARATLLFERQQQRLRRGLRRALDCSNLSLAREQLLQLRTLVVSFTRGPPTPARSSSEWGFGTATRARRDFNPIVHNCWERNIPEPAGDRSSWSHARHSKLAENSSPHEKKSPTEVRKNKVSQHYDKTGVACGI

Organism: Ovis aries (NCBI:txid9940)

Radius of gyration: 133.47 Å; chains: 1; bounding box: 288×92×360 Å

pLDDT: mean 75.4, std 22.4, range [25.06, 98.25]

InterPro domains:
  IPR008805 RIB43A [PF05914] (7-365)
  IPR008805 RIB43A [PTHR14517] (1-357)

Secondary structure (DSSP, 8-state):
-----HHHHHHHHHHHHHHHHHHHHHHHHT-HHHHHH---HHHHHHHHHHHHHHHHHHHHHHHHHHHHHHHHHHHHHHHHHHHHHHHHHHHHHHHHHHHHH--GGGSTTHHHH-TTHHHHSPPS-S-TT-TT--GGG-S--TT--TTHHHHHHHHHHHHHHHHHHHHHHHHHHHHHHHHHHHHHHHHHHHHHHHHHHHHHHHHHHHHHHHHHHHHHHHHHHHHHHHHHHHHHHHHHHHHHHHHHHHHHSTTTS--GGGGB-TT-TT-B-GGG-----HHHHHHHHHHHHHHHHHHHHHHHHHHHHHHHHHHHHHHHHHHHHHHHHHHHHHHHHHHHHHHHHHHHHHHHHHHHHHHTTS-------------------------------------------------------------------------------PPPP--------